Protein AF-A0A2R6G335-F1 (afdb_monomer)

Solvent-accessible surface area (backbone atoms only — not comparable to full-atom values): 25792 Å² total; per-residue (Å²): 144,88,88,80,86,91,83,87,93,82,78,74,61,60,70,57,46,55,57,48,52,53,53,51,51,50,54,50,49,54,52,41,48,53,51,38,44,57,43,46,48,35,23,52,76,60,77,36,62,65,40,74,40,72,42,66,76,46,93,35,36,40,36,33,34,31,82,40,43,33,41,34,31,37,30,34,22,36,48,78,71,81,39,73,44,74,64,41,79,44,55,19,8,33,43,30,40,42,45,100,61,32,35,43,32,40,42,38,58,14,32,35,37,32,46,77,90,52,72,25,38,71,76,41,72,48,46,66,49,58,55,96,25,28,38,43,35,52,45,34,20,37,37,43,69,39,70,48,59,40,63,35,32,41,37,39,34,51,74,44,78,42,82,49,33,61,36,69,91,44,51,39,68,74,86,64,47,56,31,39,72,62,37,57,41,46,26,41,32,45,36,35,37,29,97,43,23,60,24,53,50,53,50,50,60,76,56,32,64,29,45,69,40,37,38,86,61,48,72,68,56,49,27,67,72,50,32,36,96,56,48,72,66,62,72,56,72,73,41,87,50,78,45,21,25,36,39,39,27,36,25,58,38,63,68,43,77,42,75,36,47,47,76,79,31,52,46,50,36,56,11,36,50,55,62,39,49,57,34,29,33,34,38,38,45,21,45,20,86,90,51,97,39,44,44,57,71,31,53,41,28,39,31,38,76,43,95,41,30,39,39,36,41,23,43,31,58,73,45,63,64,38,31,66,58,22,22,25,21,41,24,44,39,38,18,76,63,66,51,57,38,32,51,34,32,44,18,82,55,56,36,58,27,38,62,43,54,82,83,73,85,79,61,68,44,46,36,36,66,48,79,44,32,57,39,93,82,68,81,81,66,47,84,66,84,59,97,80,52,41,61,21,32,31,42,82,65,54,60,83,56,39,75,88,61,65,48,77,90,34,44,62,53,77,58,49,69,46,48,94,47,40,92,63,30,92,73,32,71,47,73,41,35,79,72,33,74,50,43,42,37,64,50,50,34,50,53,40,20,68,50,30,44,66,32,57,42,23,25,43,40,84,91,60,65,39,54,26,32,90,76,14,32,32,36,31,35,60,70,94,47,54,30,38,29,40,34,62,36,32,34,39,17,31,33,42,48,45,68,87

Nearest PDB structures (foldseek):
  6kyl-assembly2_D  TM=3.820E-01  e=4.459E+00  Saccharomyces cerevisiae S288C

Sequence (500 aa):
MVVLGMTAVIGFGSQALDATEERSEFANAEQAMAQFDSKAAQVALGGSAVQSTTFGQTDGGYRVNGSKGWLRVDHFDHSGNNNTEVIANKTLGTVAYSNTGTEIAYQGGGVWRKDPAGEARMISPPEFHYRDATLTLPIVSVNGTDSAGGATTAVVDGSQDIPLYPNRSASYGFDGDPYDNPVDNGTVSVTVHSEYSAGWAEYFRTRTDGCVVTSDDTTTQVKNRCNIDDLSDFGIDIPSQDNTVSVYLLTPGTRGPFPMPGEGSAVDVRGLSGGHTLSEFNVTLRPDDTDSADFANLQWSMYAESGARQFEIHLRRQSGNDCSDTKVGVTVYYSGDGGETYQGWFGNRSYTTECFDSDGDGDDEAKLTADFVDDSDSDGNTTETDGTDPELNYTSLASSDLQHFNPSGAELLSSATIDEHAGSVGWESETYSSGSTEVIDRLLRHYLALMGPGIDLTVDDKNSDTISEDASSGVIRYPISGQYISFLHVTYDGIDVRLE

Radius of gyration: 30.23 Å; Cα contacts (8 Å, |Δi|>4): 1274; chains: 1; bounding box: 59×65×114 Å

Secondary structure (DSSP, 8-state):
----------SSSHHHHHHHHHHHHHHHHHHHHHHHHHHHHHHHTT--SEEEEEEPP-SSEEEEETTS-EEEEEEETTTSSS-EEEEEEEE--EEEEEETTEEEEEETTEEEEE-TTS--EEEE--S-EEETTEEEEEEEEEE---EEESSEEEEEEEEEEEEEESEEEEE-SSS--EE-SSP-SSEEEEEEE-TTHHHHHHHHHHH-SSEEEETT--HHHHHHHHT-S-SGGGT-PPP-SSSEEEEEEEPP-S-EEEEPPPTT-EEEE---TTTT--SEEEEEE-B-TTSTTTTTT-EEEEEEEETTEEEEEEEEEEE--STTT-EEEEEEEEESSSSSEEEEEEEEEEEE-EEE-SSSSSPPEEEEEEEEE--TT-SS-TTPPPTTSPEEEE-PPPTTS-SSS--TTPEEPSEEE--TTTTT-TTTT-EEETT-EEEHHHHHHHHHHHH-S-EEEEEE-TT---B-TTT-EEEEE----TTB-SEEEEEEEEEEEEE-

Structure (mmCIF, N/CA/C/O backbone):
data_AF-A0A2R6G335-F1
#
_entry.id   AF-A0A2R6G335-F1
#
loop_
_atom_site.group_PDB
_atom_site.id
_atom_site.type_symbol
_atom_site.label_atom_id
_atom_site.label_alt_id
_atom_site.label_comp_id
_atom_site.label_asym_id
_atom_site.label_entity_id
_atom_site.label_seq_id
_atom_site.pdbx_PDB_ins_code
_atom_site.Cartn_x
_atom_site.Cartn_y
_atom_site.Cartn_z
_atom_site.occupancy
_atom_site.B_iso_or_equiv
_atom_site.auth_seq_id
_atom_site.auth_comp_id
_atom_site.auth_asym_id
_atom_site.auth_atom_id
_atom_site.pdbx_PDB_model_num
ATOM 1 N N . MET A 1 1 ? -16.653 35.597 82.225 1.00 43.59 1 MET A N 1
ATOM 2 C CA . MET A 1 1 ? -16.995 35.935 80.831 1.00 43.59 1 MET A CA 1
ATOM 3 C C . MET A 1 1 ? -15.748 35.704 79.985 1.00 43.59 1 MET A C 1
ATOM 5 O O . MET A 1 1 ? -14.866 36.543 80.026 1.00 43.59 1 MET A O 1
ATOM 9 N N . VAL A 1 2 ? -15.647 34.549 79.317 1.00 43.44 2 VAL A N 1
ATOM 10 C CA . VAL A 1 2 ? -14.778 34.299 78.150 1.00 43.44 2 VAL A CA 1
ATOM 11 C C . VAL A 1 2 ? -15.480 33.216 77.327 1.00 43.44 2 VAL A C 1
ATOM 13 O O . VAL A 1 2 ? -15.511 32.061 77.733 1.00 43.44 2 VAL A O 1
ATOM 16 N N . VAL A 1 3 ? -16.089 33.605 76.211 1.00 39.66 3 VAL A N 1
ATOM 17 C CA . VAL A 1 3 ? -16.412 32.719 75.085 1.00 39.66 3 VAL A CA 1
ATOM 18 C C . VAL A 1 3 ? -16.062 33.544 73.854 1.00 39.66 3 VAL A C 1
ATOM 20 O O . VAL A 1 3 ? -16.770 34.490 73.522 1.00 39.66 3 VAL A O 1
ATOM 23 N N . LEU A 1 4 ? -14.910 33.261 73.254 1.00 41.22 4 LEU A N 1
ATOM 24 C CA . LEU A 1 4 ? -14.423 33.923 72.050 1.00 41.22 4 LEU A CA 1
ATOM 25 C C . LEU A 1 4 ? -14.006 32.844 71.050 1.00 41.22 4 LEU A C 1
ATOM 27 O O . LEU A 1 4 ? -12.997 32.176 71.237 1.00 41.22 4 LEU A O 1
ATOM 31 N N . GLY A 1 5 ? -14.848 32.696 70.025 1.00 39.19 5 GLY A N 1
ATOM 32 C CA . GLY A 1 5 ? -14.473 32.441 68.634 1.00 39.19 5 GLY A CA 1
ATOM 33 C C . GLY A 1 5 ? -13.700 31.166 68.313 1.00 39.19 5 GLY A C 1
ATOM 34 O O . GLY A 1 5 ? -12.486 31.208 68.159 1.00 39.19 5 GLY A O 1
ATOM 35 N N . MET A 1 6 ? -14.424 30.080 68.043 1.00 43.44 6 MET A N 1
ATOM 36 C CA . MET A 1 6 ? -13.929 28.978 67.213 1.00 43.44 6 MET A CA 1
ATOM 37 C C . MET A 1 6 ? -14.959 28.690 66.120 1.00 43.44 6 MET A C 1
ATOM 39 O O . MET A 1 6 ? -15.807 27.818 66.249 1.00 43.44 6 MET A O 1
ATOM 43 N N . THR A 1 7 ? -14.903 29.467 65.046 1.00 43.84 7 THR A N 1
ATOM 44 C CA . THR A 1 7 ? -15.598 29.157 63.792 1.00 43.84 7 THR A CA 1
ATOM 45 C C . THR A 1 7 ? -14.868 29.874 62.673 1.00 43.84 7 THR A C 1
ATOM 47 O O . THR A 1 7 ? -14.955 31.096 62.603 1.00 43.84 7 THR A O 1
ATOM 50 N N . ALA A 1 8 ? -14.137 29.104 61.857 1.00 45.50 8 ALA A N 1
ATOM 51 C CA . ALA A 1 8 ? -14.032 29.235 60.395 1.00 45.50 8 ALA A CA 1
ATOM 52 C C . ALA A 1 8 ? -12.697 28.672 59.870 1.00 45.50 8 ALA A C 1
ATOM 54 O O . ALA A 1 8 ? -11.762 29.432 59.658 1.00 45.50 8 ALA A O 1
ATOM 55 N N . VAL A 1 9 ? -12.639 27.359 59.604 1.00 49.78 9 VAL A N 1
ATOM 56 C CA . VAL A 1 9 ? -11.874 26.786 58.474 1.00 49.78 9 VAL A CA 1
ATOM 57 C C . VAL A 1 9 ? -12.600 25.518 57.998 1.00 49.78 9 VAL A C 1
ATOM 59 O O . VAL A 1 9 ? -12.141 24.406 58.219 1.00 49.78 9 VAL A O 1
ATOM 62 N N . ILE A 1 10 ? -13.788 25.656 57.405 1.00 48.22 10 ILE A N 1
ATOM 63 C CA . ILE A 1 10 ? -14.442 24.566 56.660 1.00 48.22 10 ILE A CA 1
ATOM 64 C C . ILE A 1 10 ? -15.102 25.228 55.454 1.00 48.22 10 ILE A C 1
ATOM 66 O O . ILE A 1 10 ? -16.077 25.956 55.602 1.00 48.22 10 ILE A O 1
ATOM 70 N N . GLY A 1 11 ? -14.505 25.072 54.278 1.00 45.81 11 GLY A N 1
ATOM 71 C CA . GLY A 1 11 ? -15.018 25.669 53.041 1.00 45.81 11 GLY A CA 1
ATOM 72 C C . GLY A 1 11 ? -14.151 25.382 51.817 1.00 45.81 11 GLY A C 1
ATOM 73 O O . GLY A 1 11 ? -14.678 25.242 50.725 1.00 45.81 11 GLY A O 1
ATOM 74 N N . PHE A 1 12 ? -12.838 25.203 52.010 1.00 51.47 12 PHE A N 1
ATOM 75 C CA . PHE A 1 12 ? -11.896 24.875 50.928 1.00 51.47 12 PHE A CA 1
ATOM 76 C C . PHE A 1 12 ? -11.432 23.406 50.912 1.00 51.47 12 PHE A C 1
ATOM 78 O O . PHE A 1 12 ? -10.763 22.995 49.975 1.00 51.47 12 PHE A O 1
ATOM 85 N N . GLY A 1 13 ? -11.779 22.608 51.931 1.00 52.31 13 GLY A N 1
ATOM 86 C CA . GLY A 1 13 ? -11.377 21.198 52.022 1.00 52.31 13 GLY A CA 1
ATOM 87 C C . GLY A 1 13 ? -12.286 20.225 51.265 1.00 52.31 13 GLY A C 1
ATOM 88 O O . GLY A 1 13 ? -11.787 19.242 50.740 1.00 52.31 13 GLY A O 1
ATOM 89 N N . SER A 1 14 ? -13.592 20.499 51.169 1.00 56.44 14 SER A N 1
ATOM 90 C CA . SER A 1 14 ? -14.549 19.582 50.526 1.00 56.44 14 SER A CA 1
ATOM 91 C C . SER A 1 14 ? -14.321 19.477 49.019 1.00 56.44 14 SER A C 1
ATOM 93 O O . SER A 1 14 ? -14.134 18.384 48.518 1.00 56.44 14 SER A O 1
ATOM 95 N N . GLN A 1 15 ? -14.165 20.607 48.321 1.00 56.50 15 GLN A N 1
ATOM 96 C CA . GLN A 1 15 ? -13.923 20.614 46.869 1.00 56.50 15 GLN A CA 1
ATOM 97 C C . GLN A 1 15 ? -12.619 19.899 46.468 1.00 56.50 15 GLN A C 1
ATOM 99 O O . GLN A 1 15 ? -12.515 19.368 45.369 1.00 56.50 15 GLN A O 1
ATOM 104 N N . ALA A 1 16 ? -11.614 19.883 47.352 1.00 67.50 16 ALA A N 1
ATOM 105 C CA . ALA A 1 16 ? -10.362 19.166 47.116 1.00 67.50 16 ALA A CA 1
ATOM 106 C C . ALA A 1 16 ? -10.479 17.655 47.399 1.00 67.50 16 ALA A C 1
ATOM 108 O O . ALA A 1 16 ? -9.794 16.862 46.751 1.00 67.50 16 ALA A O 1
ATOM 109 N N . LEU A 1 17 ? -11.327 17.261 48.357 1.00 74.25 17 LEU A N 1
ATOM 110 C CA . LEU A 1 17 ? -11.618 15.861 48.673 1.00 74.25 17 LEU A CA 1
ATOM 111 C C . LEU A 1 17 ? -12.487 15.227 47.584 1.00 74.25 17 LEU A C 1
ATOM 113 O O . LEU A 1 17 ? -12.090 14.192 47.059 1.00 74.25 17 LEU A O 1
ATOM 117 N N . ASP A 1 18 ? -13.556 15.904 47.160 1.00 73.50 18 ASP A N 1
ATOM 118 C CA . ASP A 1 18 ? -14.457 15.443 46.094 1.00 73.50 18 ASP A CA 1
ATOM 119 C C . ASP A 1 18 ? -13.671 15.184 44.791 1.00 73.50 18 ASP A C 1
ATOM 121 O O . ASP A 1 18 ? -13.767 14.120 44.185 1.00 73.50 18 ASP A O 1
ATOM 125 N N . ALA A 1 19 ? -12.773 16.105 44.418 1.00 74.69 19 ALA A N 1
ATOM 126 C CA . ALA A 1 19 ? -11.905 15.948 43.246 1.00 74.69 19 ALA A CA 1
ATOM 127 C C . ALA A 1 19 ? -10.866 14.813 43.381 1.00 74.69 19 ALA A C 1
ATOM 129 O O . ALA A 1 19 ? -10.335 14.328 42.380 1.00 74.69 19 ALA A O 1
ATOM 130 N N . THR A 1 20 ? -10.515 14.414 44.607 1.00 81.56 20 THR A N 1
ATOM 131 C CA . THR A 1 20 ? -9.587 13.298 44.860 1.00 81.56 20 THR A CA 1
ATOM 132 C C . THR A 1 20 ? -10.3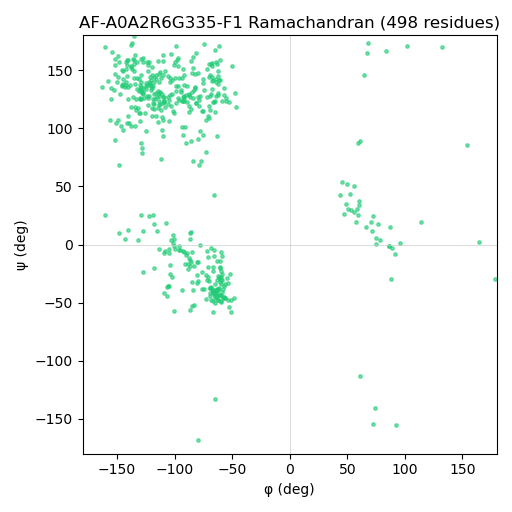16 11.955 44.829 1.00 81.56 20 THR A C 1
ATOM 134 O O . THR A 1 20 ? -9.778 10.982 44.292 1.00 81.56 20 THR A O 1
ATOM 137 N N . GLU A 1 21 ? -11.532 11.905 45.372 1.00 82.12 21 GLU A N 1
ATOM 138 C CA . GLU A 1 21 ? -12.413 10.736 45.319 1.00 82.12 21 GLU A CA 1
ATOM 139 C C . GLU A 1 21 ? -12.773 10.403 43.869 1.00 82.12 21 GLU A C 1
ATOM 141 O O . GLU A 1 21 ? -12.533 9.280 43.431 1.00 82.12 21 GLU A O 1
ATOM 146 N N . GLU A 1 22 ? -13.181 11.404 43.087 1.00 81.25 22 GLU A N 1
ATOM 147 C CA . GLU A 1 22 ? -13.512 11.258 41.666 1.00 81.25 22 GLU A CA 1
ATOM 148 C C . GLU A 1 22 ? -12.325 10.728 40.834 1.00 81.25 22 GLU A C 1
ATOM 150 O O . GLU A 1 22 ? -12.459 9.791 40.048 1.00 81.25 22 GLU A O 1
ATOM 155 N N . ARG A 1 23 ? -11.107 11.250 41.047 1.00 83.69 23 ARG A N 1
ATOM 156 C CA . ARG A 1 23 ? -9.901 10.722 40.374 1.00 83.69 23 ARG A CA 1
ATOM 157 C C . ARG A 1 23 ? -9.600 9.274 40.743 1.00 83.69 23 ARG A C 1
ATOM 159 O O . ARG A 1 23 ? -9.142 8.515 39.890 1.00 83.69 23 ARG A O 1
ATOM 166 N N . SER A 1 24 ? -9.807 8.912 42.006 1.00 86.12 24 SER A N 1
ATOM 167 C CA . SER A 1 24 ? -9.581 7.545 42.481 1.00 86.12 24 SER A CA 1
ATOM 168 C C . SER A 1 24 ? -10.615 6.589 41.890 1.00 86.12 24 SER A C 1
ATOM 170 O O . SER A 1 24 ? -10.274 5.472 41.514 1.00 86.12 24 SER A O 1
ATOM 172 N N . GLU A 1 25 ? -11.861 7.040 41.755 1.00 86.38 25 GLU A N 1
ATOM 173 C CA . GLU A 1 25 ? -12.927 6.285 41.107 1.00 86.38 25 GLU A CA 1
ATOM 174 C C . GLU A 1 25 ? -12.611 6.010 39.633 1.00 86.38 25 GLU A C 1
ATOM 176 O O . GLU A 1 25 ? -12.669 4.856 39.212 1.00 86.38 25 GLU A O 1
ATOM 181 N N . PHE A 1 26 ? -12.183 7.019 38.866 1.00 88.50 26 PHE A N 1
ATOM 182 C CA . PHE A 1 26 ? -11.782 6.802 37.473 1.00 88.50 26 PHE A CA 1
ATOM 183 C C . PHE A 1 26 ? -10.574 5.875 37.343 1.00 88.50 26 PHE A C 1
ATOM 185 O O . PHE A 1 26 ? -10.580 5.015 36.472 1.00 88.50 26 PHE A O 1
ATOM 192 N N . ALA A 1 27 ? -9.577 5.977 38.227 1.00 88.88 27 ALA A N 1
ATOM 193 C CA . ALA A 1 27 ? -8.443 5.051 38.222 1.00 88.88 27 ALA A CA 1
ATOM 194 C C . ALA A 1 27 ? -8.880 3.598 38.504 1.00 88.88 27 ALA A C 1
ATOM 196 O O . ALA A 1 27 ? -8.397 2.662 37.865 1.00 88.88 27 ALA A O 1
ATOM 197 N N . ASN A 1 28 ? -9.830 3.401 39.425 1.00 89.69 28 ASN A N 1
ATOM 198 C CA . ASN A 1 28 ? -10.405 2.083 39.696 1.00 89.69 28 ASN A CA 1
ATOM 199 C C . ASN A 1 28 ? -11.216 1.562 38.500 1.00 89.69 28 ASN A C 1
ATOM 201 O O . ASN A 1 28 ? -11.115 0.380 38.172 1.00 89.69 28 ASN A O 1
ATOM 205 N N . ALA A 1 29 ? -11.992 2.426 37.839 1.00 91.38 29 ALA A N 1
ATOM 206 C CA . ALA A 1 29 ? -12.746 2.075 36.638 1.00 91.38 29 ALA A CA 1
ATOM 207 C C . ALA A 1 29 ? -11.815 1.725 35.466 1.00 91.38 29 ALA A C 1
ATOM 209 O O . ALA A 1 29 ? -12.021 0.703 34.823 1.00 91.38 29 ALA A O 1
ATOM 210 N N . GLU A 1 30 ? -10.750 2.498 35.233 1.00 93.62 30 GLU A N 1
ATOM 211 C CA . GLU A 1 30 ? -9.708 2.196 34.241 1.00 93.62 30 GLU A CA 1
ATOM 212 C C . GLU A 1 30 ? -9.088 0.810 34.499 1.00 93.62 30 GLU A C 1
ATOM 214 O O . GLU A 1 30 ? -8.997 -0.009 33.584 1.00 93.62 30 GLU A O 1
ATOM 219 N N . GLN A 1 31 ? -8.744 0.488 35.753 1.00 92.19 31 GLN A N 1
ATOM 220 C CA . GLN A 1 31 ? -8.202 -0.828 36.108 1.00 92.19 31 GLN A CA 1
ATOM 221 C C . GLN A 1 31 ? -9.223 -1.963 35.927 1.00 92.19 31 GLN A C 1
ATOM 223 O O . GLN A 1 31 ? -8.867 -3.041 35.446 1.00 92.19 31 GLN A O 1
ATOM 228 N N . ALA A 1 32 ? -10.480 -1.748 36.321 1.00 92.62 32 ALA A N 1
ATOM 229 C CA . ALA A 1 32 ? -11.544 -2.737 36.168 1.00 92.62 32 ALA A CA 1
ATOM 230 C C . ALA A 1 32 ? -11.857 -3.002 34.686 1.00 92.62 32 ALA A C 1
ATOM 232 O O . ALA A 1 32 ? -12.027 -4.155 34.288 1.00 92.62 32 ALA A O 1
ATOM 233 N N . MET A 1 33 ? -11.853 -1.954 33.861 1.00 94.75 33 MET A N 1
ATOM 234 C CA . MET A 1 33 ? -12.053 -2.050 32.418 1.00 94.75 33 MET A CA 1
ATOM 235 C C . MET A 1 33 ? -10.870 -2.718 31.715 1.00 94.75 33 MET A C 1
ATOM 237 O O . MET A 1 33 ? -11.094 -3.547 30.844 1.00 94.75 33 MET A O 1
ATOM 241 N N . ALA A 1 34 ? -9.629 -2.474 32.141 1.00 92.62 34 ALA A N 1
ATOM 242 C CA . ALA A 1 34 ? -8.467 -3.211 31.634 1.00 92.62 34 ALA A CA 1
ATOM 243 C C . ALA A 1 34 ? -8.507 -4.711 32.004 1.00 92.62 34 ALA A C 1
ATOM 245 O O . ALA A 1 34 ? -8.076 -5.572 31.237 1.00 92.62 34 ALA A O 1
ATOM 246 N N . GLN A 1 35 ? -9.047 -5.061 33.177 1.00 93.81 35 GLN A N 1
ATOM 247 C CA . GLN A 1 35 ? -9.289 -6.468 33.521 1.00 93.81 35 GLN A CA 1
ATOM 248 C C . GLN A 1 35 ? -10.411 -7.071 32.677 1.00 93.81 35 GLN A C 1
ATOM 250 O O . GLN A 1 35 ? -10.286 -8.210 32.232 1.00 93.81 35 GLN A O 1
ATOM 255 N N . PHE A 1 36 ? -11.498 -6.327 32.460 1.00 95.25 36 PHE A N 1
ATOM 256 C CA . PHE A 1 36 ? -12.574 -6.737 31.563 1.00 95.25 36 PHE A CA 1
ATOM 257 C C . PHE A 1 36 ? -12.059 -6.990 30.149 1.00 95.25 36 PHE A C 1
ATOM 259 O O . PHE A 1 36 ? -12.343 -8.049 29.609 1.00 95.25 36 PHE A O 1
ATOM 266 N N . ASP A 1 37 ? -11.244 -6.088 29.612 1.00 94.06 37 ASP A N 1
ATOM 267 C CA . ASP A 1 37 ? -10.565 -6.228 28.324 1.00 94.06 37 ASP A CA 1
ATOM 268 C C . ASP A 1 37 ? -9.784 -7.550 28.240 1.00 94.06 37 ASP A C 1
ATOM 270 O O . ASP A 1 37 ? -10.083 -8.409 27.413 1.00 94.06 37 ASP A O 1
ATOM 274 N N . SER A 1 38 ? -8.905 -7.817 29.214 1.00 92.38 38 SER A N 1
ATOM 275 C CA . SER A 1 38 ? -8.170 -9.089 29.276 1.00 92.38 38 SER A CA 1
ATOM 276 C C . SER A 1 38 ? -9.085 -10.325 29.309 1.00 92.38 38 SER A C 1
ATOM 278 O O . SER A 1 38 ? -8.749 -11.365 28.736 1.00 92.38 38 SER A O 1
ATOM 280 N N . LYS A 1 39 ? -10.243 -10.239 29.976 1.00 92.88 39 LYS A N 1
ATOM 281 C CA . LYS A 1 39 ? -11.236 -11.322 30.019 1.00 92.88 39 LYS A CA 1
ATOM 282 C C . LYS A 1 39 ? -12.016 -11.464 28.721 1.00 92.88 39 LYS A C 1
ATOM 284 O O . LYS A 1 39 ? -12.257 -12.595 28.304 1.00 92.88 39 LYS A O 1
ATOM 289 N N . ALA A 1 40 ? -12.359 -10.357 28.080 1.00 93.12 40 ALA A N 1
ATOM 290 C CA . ALA A 1 40 ? -12.997 -10.340 26.778 1.00 93.12 40 ALA A CA 1
ATOM 291 C C . ALA A 1 40 ? -12.073 -10.949 25.717 1.00 93.12 40 ALA A C 1
ATOM 293 O O . ALA A 1 40 ? -12.506 -11.846 25.004 1.00 93.12 40 ALA A O 1
ATOM 294 N N . ALA A 1 41 ? -10.784 -10.596 25.701 1.00 90.38 41 ALA A N 1
ATOM 295 C CA . ALA A 1 41 ? -9.794 -11.200 24.808 1.00 90.38 41 ALA A CA 1
ATOM 296 C C . ALA A 1 41 ? -9.625 -12.717 25.042 1.00 90.38 41 ALA A C 1
ATOM 298 O O . ALA A 1 41 ? -9.508 -13.487 24.092 1.00 90.38 41 ALA A O 1
ATOM 299 N N . GLN A 1 42 ? -9.681 -13.198 26.294 1.00 89.81 42 GLN A N 1
ATOM 300 C CA . GLN A 1 42 ? -9.659 -14.645 26.592 1.00 89.81 42 GLN A CA 1
ATOM 301 C C . GLN A 1 42 ? -10.864 -15.404 26.018 1.00 89.81 42 GLN A C 1
ATOM 303 O O . GLN A 1 42 ? -10.741 -16.593 25.710 1.00 89.81 42 GLN A O 1
ATOM 308 N N . VAL A 1 43 ? -12.015 -14.739 25.903 1.00 90.62 43 VAL A N 1
ATOM 309 C CA . VAL A 1 43 ? -13.238 -15.311 25.329 1.00 90.62 43 VAL A CA 1
ATOM 310 C C . VAL A 1 43 ? -13.219 -15.214 23.808 1.00 90.62 43 VAL A C 1
ATOM 312 O O . VAL A 1 43 ? -13.374 -16.230 23.140 1.00 90.62 43 VAL A O 1
ATOM 315 N N . ALA A 1 44 ? -12.970 -14.015 23.283 1.00 85.50 44 ALA A N 1
ATOM 316 C CA . ALA A 1 44 ? -12.963 -13.721 21.857 1.00 85.50 44 ALA A CA 1
ATOM 317 C C . ALA A 1 44 ? -11.840 -14.462 21.116 1.00 85.50 44 ALA A C 1
ATOM 319 O O . ALA A 1 44 ? -12.083 -15.028 20.065 1.00 85.50 44 ALA A O 1
ATOM 320 N N . LEU A 1 45 ? -10.628 -14.506 21.683 1.00 84.50 45 LEU A N 1
ATOM 321 C CA . LEU A 1 45 ? -9.422 -14.981 20.98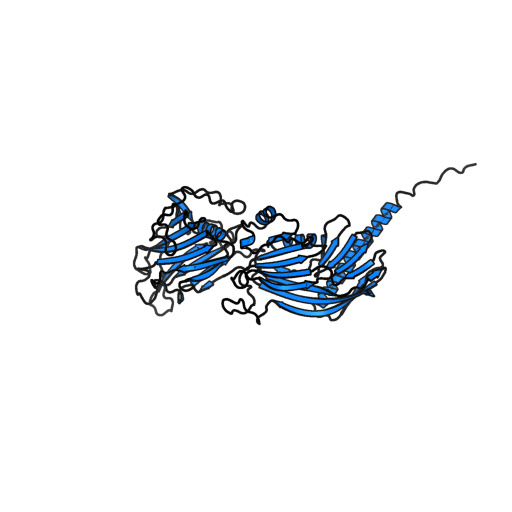5 1.00 84.50 45 LEU A CA 1
ATOM 322 C C . LEU A 1 45 ? -8.788 -16.222 21.633 1.00 84.50 45 LEU A C 1
ATOM 324 O O . LEU A 1 45 ? -7.986 -16.923 21.021 1.00 84.50 45 LEU A O 1
ATOM 328 N N . GLY A 1 46 ? -9.101 -16.483 22.906 1.00 74.06 46 GLY A N 1
ATOM 329 C CA . GLY A 1 46 ? -8.456 -17.518 23.724 1.00 74.06 46 GLY A CA 1
ATOM 330 C C . GLY A 1 46 ? -9.249 -18.820 23.886 1.00 74.06 46 GLY A C 1
ATOM 331 O O . GLY A 1 46 ? -8.801 -19.707 24.618 1.00 74.06 46 GLY A O 1
ATOM 332 N N . GLY A 1 47 ? -10.428 -18.939 23.264 1.00 71.19 47 GLY A N 1
ATOM 333 C CA . GLY A 1 47 ? -11.268 -20.145 23.289 1.00 71.19 47 GLY A CA 1
ATOM 334 C C . GLY A 1 47 ? -11.953 -20.448 24.631 1.00 71.19 47 GLY A C 1
ATOM 335 O O . GLY A 1 47 ? -12.479 -21.548 24.822 1.00 71.19 47 GLY A O 1
ATOM 336 N N . SER A 1 48 ? -11.946 -19.512 25.588 1.00 78.81 48 SER A N 1
ATOM 337 C CA . SER A 1 48 ? -12.718 -19.659 26.829 1.00 78.81 48 SER A CA 1
ATOM 338 C C . SER A 1 48 ? -14.191 -19.358 26.570 1.00 78.81 48 SER A C 1
ATOM 340 O O . SER A 1 48 ? -14.512 -18.285 26.090 1.00 78.81 48 SER A O 1
ATOM 342 N N . ALA A 1 49 ? -15.102 -20.259 26.949 1.00 79.88 49 ALA A N 1
ATOM 343 C CA . ALA A 1 49 ? -16.530 -20.045 26.690 1.00 79.88 49 ALA A CA 1
ATOM 344 C C . ALA A 1 49 ? -17.105 -18.841 27.460 1.00 79.88 49 ALA A C 1
ATOM 346 O O . ALA A 1 49 ? -17.850 -18.052 26.900 1.00 79.88 49 ALA A O 1
ATOM 347 N N . VAL A 1 50 ? -16.751 -18.692 28.744 1.00 91.06 50 VAL A N 1
ATOM 348 C CA . VAL A 1 50 ? -17.307 -17.646 29.616 1.00 91.06 50 VAL A CA 1
ATOM 349 C C . VAL A 1 50 ? -16.233 -17.101 30.551 1.00 91.06 50 VAL A C 1
ATOM 351 O O . VAL A 1 50 ? -15.443 -17.873 31.105 1.00 91.06 50 VAL A O 1
ATOM 354 N N . GLN A 1 51 ? -16.224 -15.788 30.773 1.00 94.00 51 GLN A N 1
ATOM 355 C CA . GLN A 1 51 ? -15.437 -15.111 31.808 1.00 94.00 51 GLN A CA 1
ATOM 356 C C . GLN A 1 51 ? -16.294 -14.080 32.554 1.00 94.00 51 GLN A C 1
ATOM 358 O O . GLN A 1 51 ? -17.359 -13.681 32.094 1.00 94.00 51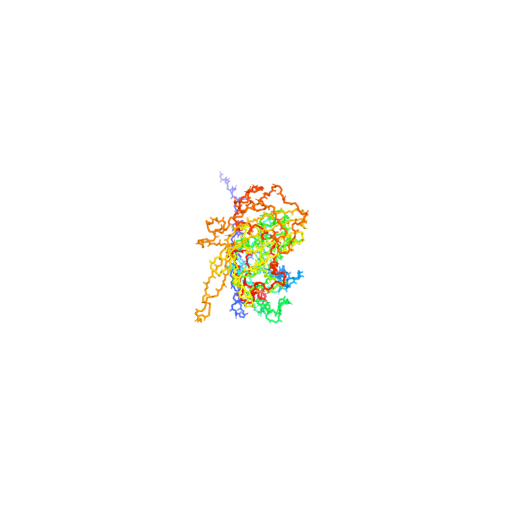 GLN A O 1
ATOM 363 N N . SER A 1 52 ? -15.829 -13.639 33.722 1.00 91.56 52 SER A N 1
ATOM 364 C CA . SER A 1 52 ? -16.501 -12.593 34.495 1.00 91.56 52 SER A CA 1
ATOM 365 C C . SER A 1 52 ? -15.501 -11.651 35.149 1.00 91.56 52 SER A C 1
ATOM 367 O O . SER A 1 52 ? -14.467 -12.106 35.647 1.00 91.56 52 SER A O 1
ATOM 369 N N . THR A 1 53 ? -15.861 -10.374 35.237 1.00 92.31 53 THR A N 1
ATOM 370 C CA . THR A 1 53 ? -15.095 -9.338 35.934 1.00 92.31 53 THR A CA 1
ATOM 371 C C . THR A 1 53 ? -16.026 -8.573 36.860 1.00 92.31 53 THR A C 1
ATOM 373 O O . THR A 1 53 ? -17.059 -8.060 36.438 1.00 92.31 53 THR A O 1
ATOM 376 N N . THR A 1 54 ? -15.668 -8.488 38.139 1.00 90.31 54 THR A N 1
ATOM 377 C CA . THR A 1 54 ? -16.413 -7.670 39.098 1.00 90.31 54 THR A CA 1
ATOM 378 C C . THR A 1 54 ? -15.987 -6.217 38.964 1.00 90.31 54 THR A C 1
ATOM 380 O O . THR A 1 54 ? -14.818 -5.884 39.160 1.00 90.31 54 THR A O 1
ATOM 383 N N . PHE A 1 55 ? -16.948 -5.353 38.669 1.00 87.50 55 PHE A N 1
ATOM 384 C CA . PHE A 1 55 ? -16.775 -3.916 38.747 1.00 87.50 55 PHE A CA 1
ATOM 385 C C . PHE A 1 55 ? -16.984 -3.469 40.195 1.00 87.50 55 PHE A C 1
ATOM 387 O O . PHE A 1 55 ? -17.893 -3.924 40.894 1.00 87.50 55 PHE A O 1
ATOM 394 N N . GLY A 1 56 ? -16.072 -2.629 40.686 1.00 77.56 56 GLY A N 1
ATOM 395 C CA . GLY A 1 56 ? -16.125 -2.125 42.056 1.00 77.56 56 GLY A CA 1
ATOM 396 C C . GLY A 1 56 ? -17.392 -1.310 42.330 1.00 77.56 56 GLY A C 1
ATOM 397 O O . GLY A 1 56 ? -18.141 -0.968 41.422 1.00 77.56 56 GLY A O 1
ATOM 398 N N . GLN A 1 57 ? -17.627 -0.972 43.598 1.00 80.44 57 GLN A N 1
ATOM 399 C CA . GLN A 1 57 ? -18.684 -0.026 43.956 1.00 80.44 57 GLN A CA 1
ATOM 400 C C . GLN A 1 57 ? -18.348 1.357 43.374 1.00 80.44 57 GLN A C 1
ATOM 402 O O . GLN A 1 57 ? -17.290 1.899 43.691 1.00 80.44 57 GLN A O 1
ATOM 407 N N . THR A 1 58 ? -19.255 1.915 42.569 1.00 80.56 58 THR A N 1
ATOM 408 C CA . THR A 1 58 ? -19.123 3.252 41.966 1.00 80.56 58 THR A CA 1
ATOM 409 C C . THR A 1 58 ? -20.353 4.110 42.248 1.00 80.56 58 THR A C 1
ATOM 411 O O . THR A 1 58 ? -21.449 3.581 42.457 1.00 80.56 58 THR A O 1
ATOM 414 N N . ASP A 1 59 ? -20.181 5.425 42.187 1.00 83.06 59 ASP A N 1
ATOM 415 C CA . ASP A 1 59 ? -21.261 6.413 42.152 1.00 83.06 59 ASP A CA 1
ATOM 416 C C . ASP A 1 59 ? -21.750 6.668 40.712 1.00 83.06 59 ASP A C 1
ATOM 418 O O . ASP A 1 59 ? -22.872 7.138 40.506 1.00 83.06 59 ASP A O 1
ATOM 422 N N . GLY A 1 60 ? -20.940 6.301 39.709 1.00 87.38 60 GLY A N 1
ATOM 423 C CA . GLY A 1 60 ? -21.335 6.245 38.300 1.00 87.38 60 GLY A CA 1
ATOM 424 C C . GLY A 1 60 ? -22.135 4.993 37.909 1.00 87.38 60 GLY A C 1
ATOM 425 O O . GLY A 1 60 ? -22.592 4.212 38.750 1.00 87.38 60 GLY A O 1
ATOM 426 N N . GLY A 1 61 ? -22.293 4.791 36.598 1.00 91.81 61 GLY A N 1
ATOM 427 C CA . GLY A 1 61 ? -23.016 3.648 36.032 1.00 91.81 61 GLY A CA 1
ATOM 428 C C . GLY A 1 61 ? -22.296 2.997 34.855 1.00 91.81 61 GLY A C 1
ATOM 429 O O . GLY A 1 61 ? -21.602 3.672 34.095 1.00 91.81 61 GLY A O 1
ATOM 430 N N . TYR A 1 62 ? -22.506 1.690 34.705 1.00 94.81 62 TYR A N 1
ATOM 431 C CA . TYR A 1 62 ? -22.048 0.877 33.583 1.00 94.81 62 TYR A CA 1
ATOM 432 C C . TYR A 1 62 ? -23.179 0.642 32.583 1.00 94.81 62 TYR A C 1
ATOM 434 O O . TYR A 1 62 ? -24.336 0.438 32.963 1.00 94.81 62 TYR A O 1
ATOM 442 N N . ARG A 1 63 ? -22.845 0.628 31.293 1.00 96.50 63 ARG A N 1
ATOM 443 C CA . ARG A 1 63 ? -23.786 0.364 30.205 1.00 96.50 63 ARG A CA 1
ATOM 444 C C . ARG A 1 63 ? -23.141 -0.443 29.088 1.00 96.50 63 ARG A C 1
ATOM 446 O O . ARG A 1 63 ? -22.056 -0.109 28.631 1.00 96.50 63 ARG A O 1
ATOM 453 N N . VAL A 1 64 ? -23.859 -1.447 28.603 1.00 97.81 64 VAL A N 1
ATOM 454 C CA . VAL A 1 64 ? -23.558 -2.183 27.375 1.00 97.81 64 VAL A CA 1
ATOM 455 C C . VAL A 1 64 ? -24.402 -1.604 26.242 1.00 97.81 64 VAL A C 1
ATOM 457 O O . VAL A 1 64 ? -25.590 -1.313 26.417 1.00 97.81 64 VAL A O 1
ATOM 460 N N . ASN A 1 65 ? -23.802 -1.403 25.074 1.00 97.75 65 ASN A N 1
ATOM 461 C CA . ASN A 1 65 ? -24.517 -0.967 23.883 1.00 97.75 65 ASN A CA 1
ATOM 462 C C . ASN A 1 65 ? -23.933 -1.606 22.621 1.00 97.75 65 ASN A C 1
ATOM 464 O O . ASN A 1 65 ? -22.958 -1.112 22.060 1.00 97.75 65 ASN A O 1
ATOM 468 N N . GLY A 1 66 ? -24.572 -2.670 22.139 1.00 96.62 66 GLY A N 1
ATOM 469 C CA . GLY A 1 66 ? -24.100 -3.409 20.969 1.00 96.62 66 GLY A CA 1
ATOM 470 C C . GLY A 1 66 ? -24.265 -2.706 19.619 1.00 96.62 66 GLY A C 1
ATOM 471 O O . GLY A 1 66 ? -23.782 -3.205 18.612 1.00 96.62 66 GLY A O 1
ATOM 472 N N . SER A 1 67 ? -24.920 -1.541 19.558 1.00 96.25 67 SER A N 1
ATOM 473 C CA . SER A 1 67 ? -25.096 -0.797 18.301 1.00 96.25 67 SER A CA 1
ATOM 474 C C . SER A 1 67 ? -24.135 0.387 18.152 1.00 96.25 67 SER A C 1
ATOM 476 O O . SER A 1 67 ? -24.332 1.225 17.272 1.00 96.25 67 SER A O 1
ATOM 478 N N . LYS A 1 68 ? -23.157 0.538 19.053 1.00 97.25 68 LYS A N 1
ATOM 479 C CA . LYS A 1 68 ? -22.235 1.681 19.065 1.00 97.25 68 LYS A CA 1
ATOM 480 C C . LYS A 1 68 ? -20.997 1.418 18.217 1.00 97.25 68 LYS A C 1
ATOM 482 O O . LYS A 1 68 ? -20.233 0.502 18.499 1.00 97.25 68 LYS A O 1
ATOM 487 N N . GLY A 1 69 ? -20.777 2.299 17.245 1.00 97.75 69 GLY A N 1
ATOM 488 C CA . GLY A 1 69 ? -19.619 2.268 16.359 1.00 97.75 69 GLY A CA 1
ATOM 489 C C . GLY A 1 69 ? -19.591 1.065 15.417 1.00 97.75 69 GLY A C 1
ATOM 490 O O . GLY A 1 69 ? -20.319 0.082 15.587 1.00 97.75 69 GLY A O 1
ATOM 491 N N . TRP A 1 70 ? -18.742 1.156 14.404 1.00 98.25 70 TRP A N 1
ATOM 492 C CA . TRP A 1 70 ? -18.517 0.085 13.441 1.00 98.25 70 TRP A CA 1
ATOM 493 C C . TRP A 1 70 ? -17.076 0.101 12.943 1.00 98.25 70 TRP A C 1
ATOM 495 O O . TRP A 1 70 ? -16.398 1.128 13.004 1.00 98.25 70 TRP A O 1
ATOM 505 N N . LEU A 1 71 ? -16.634 -1.053 12.457 1.00 98.38 71 LEU A N 1
ATOM 506 C CA . LEU A 1 71 ? -15.372 -1.243 11.764 1.00 98.38 71 LEU A CA 1
ATOM 507 C C . LEU A 1 71 ? -15.649 -1.873 10.401 1.00 98.38 71 LEU A C 1
ATOM 509 O O . LEU A 1 71 ? -16.433 -2.821 10.280 1.00 98.38 71 LEU A O 1
ATOM 513 N N . ARG A 1 72 ? -15.006 -1.323 9.376 1.00 97.94 72 ARG A N 1
ATOM 514 C CA . ARG A 1 72 ? -15.060 -1.799 8.001 1.00 97.94 72 ARG A CA 1
ATOM 515 C C . ARG A 1 72 ? -13.649 -2.086 7.505 1.00 97.94 72 ARG A C 1
ATOM 517 O O . ARG A 1 72 ? -12.740 -1.311 7.784 1.00 97.94 72 ARG A O 1
ATOM 524 N N . VAL A 1 73 ? -13.493 -3.199 6.802 1.00 97.94 73 VAL A N 1
ATOM 525 C CA . VAL A 1 73 ? -12.265 -3.566 6.100 1.00 97.94 73 VAL A CA 1
ATOM 526 C C . VAL A 1 73 ? -12.612 -3.683 4.628 1.00 97.94 73 VAL A C 1
ATOM 528 O O . VAL A 1 73 ? -13.437 -4.526 4.264 1.00 97.94 73 VAL A O 1
ATOM 531 N N . ASP A 1 74 ? -12.002 -2.832 3.815 1.00 95.56 74 ASP A N 1
ATOM 532 C CA . ASP A 1 74 ? -12.164 -2.828 2.364 1.00 95.56 74 ASP A CA 1
ATOM 533 C C . ASP A 1 74 ? -10.823 -3.145 1.701 1.00 95.56 74 ASP A C 1
ATOM 535 O O . ASP A 1 74 ? -9.776 -2.693 2.166 1.00 95.56 74 ASP A O 1
ATOM 539 N N . HIS A 1 75 ? -10.869 -3.900 0.608 1.00 92.25 75 HIS A N 1
ATOM 540 C CA . HIS A 1 75 ? -9.747 -4.120 -0.290 1.00 92.25 75 HIS A CA 1
ATOM 541 C C . HIS A 1 75 ? -10.046 -3.416 -1.615 1.00 92.25 75 HIS A C 1
ATOM 543 O O . HIS A 1 75 ? -10.849 -3.886 -2.426 1.00 92.25 75 HIS A O 1
ATOM 549 N N . PHE A 1 76 ? -9.479 -2.225 -1.776 1.00 86.81 76 PHE A N 1
ATOM 550 C CA . PHE A 1 76 ? -9.625 -1.411 -2.974 1.00 86.81 76 PHE A CA 1
ATOM 551 C C . PHE A 1 76 ? -8.782 -1.974 -4.098 1.00 86.81 76 PHE A C 1
ATOM 553 O O . PHE A 1 76 ? -7.654 -2.376 -3.861 1.00 86.81 76 PHE A O 1
ATOM 560 N N . ASP A 1 77 ? -9.349 -1.967 -5.296 1.00 80.06 77 ASP A N 1
ATOM 561 C CA . ASP A 1 77 ? -8.760 -2.473 -6.528 1.00 80.06 77 ASP A CA 1
ATOM 562 C C . ASP A 1 77 ? -8.163 -3.883 -6.432 1.00 80.06 77 ASP A C 1
ATOM 564 O O . ASP A 1 77 ? -7.173 -4.201 -7.078 1.00 80.06 77 ASP A O 1
ATOM 568 N N . HIS A 1 78 ? -8.784 -4.761 -5.639 1.00 81.31 78 HIS A N 1
ATOM 569 C CA . HIS A 1 78 ? -8.247 -6.108 -5.435 1.00 81.31 78 HIS A CA 1
ATOM 570 C C . HIS A 1 78 ? -8.127 -6.907 -6.746 1.00 81.31 78 HIS A C 1
ATOM 572 O O . HIS A 1 78 ? -7.285 -7.789 -6.851 1.00 81.31 78 HIS A O 1
ATOM 578 N N . SER A 1 79 ? -8.959 -6.625 -7.758 1.00 74.44 79 SER A N 1
ATOM 579 C CA . SER A 1 79 ? -8.914 -7.337 -9.041 1.00 74.44 79 SER A CA 1
ATOM 580 C C . SER A 1 79 ? -8.246 -6.562 -10.177 1.00 74.44 79 SER A C 1
ATOM 582 O O . SER A 1 79 ? -8.385 -6.995 -11.316 1.00 74.44 79 SER A O 1
ATOM 584 N N . GLY A 1 80 ? -7.685 -5.374 -9.943 1.00 69.19 80 GLY A N 1
ATOM 585 C CA . GLY A 1 80 ? -7.068 -4.551 -10.999 1.00 69.19 80 GLY A CA 1
ATOM 586 C C . GLY A 1 80 ? -8.078 -3.933 -11.972 1.00 69.19 80 GLY A C 1
ATOM 587 O O . GLY A 1 80 ? -7.746 -3.577 -13.095 1.00 69.19 80 GLY A O 1
ATOM 588 N N . ASN A 1 81 ? -9.350 -3.855 -11.573 1.00 70.06 81 ASN A N 1
ATOM 589 C CA . ASN A 1 81 ? -10.443 -3.289 -12.375 1.00 70.06 81 ASN A CA 1
ATOM 590 C C . ASN A 1 81 ? -11.144 -2.133 -11.648 1.00 70.06 81 ASN A C 1
ATOM 592 O O . ASN A 1 81 ? -12.330 -1.872 -11.875 1.00 70.06 81 ASN A O 1
ATOM 596 N N . ASN A 1 82 ? -10.433 -1.482 -10.730 1.00 71.50 82 ASN A N 1
ATOM 597 C CA . ASN A 1 82 ? -10.924 -0.439 -9.842 1.00 71.50 82 ASN A CA 1
ATOM 598 C C . ASN A 1 82 ? -12.187 -0.866 -9.066 1.00 71.50 82 ASN A C 1
ATOM 600 O O . ASN A 1 82 ? -13.178 -0.135 -8.976 1.00 71.50 82 ASN A O 1
ATOM 604 N N . ASN A 1 83 ? -12.193 -2.100 -8.554 1.00 80.56 83 ASN A N 1
ATOM 605 C CA . ASN A 1 83 ? -13.299 -2.650 -7.772 1.00 80.56 83 ASN A CA 1
ATOM 606 C C . ASN A 1 83 ? -12.936 -2.787 -6.290 1.00 80.56 83 ASN A C 1
ATOM 608 O O . ASN A 1 83 ? -11.796 -3.035 -5.926 1.00 80.56 83 ASN A O 1
ATOM 612 N N . THR A 1 84 ? -13.921 -2.655 -5.408 1.00 87.94 84 THR A N 1
ATOM 613 C CA . THR A 1 84 ? -13.699 -2.784 -3.962 1.00 87.94 84 THR A CA 1
ATOM 614 C C . THR A 1 84 ? -14.331 -4.062 -3.443 1.00 87.94 84 THR A C 1
ATOM 616 O O . THR A 1 84 ? -15.544 -4.236 -3.573 1.00 87.94 84 THR A O 1
ATOM 619 N N . GLU A 1 85 ? -13.533 -4.916 -2.807 1.00 92.06 85 GLU A N 1
ATOM 620 C CA . GLU A 1 85 ? -14.036 -6.057 -2.046 1.00 92.06 85 GLU A CA 1
ATOM 621 C C . GLU A 1 85 ? -14.232 -5.667 -0.578 1.00 92.06 85 GLU A C 1
ATOM 623 O O . GLU A 1 85 ? -13.327 -5.151 0.077 1.00 92.06 85 GLU A O 1
ATOM 628 N N . VAL A 1 86 ? -15.427 -5.920 -0.038 1.00 95.69 86 VAL A N 1
ATOM 629 C CA . VAL A 1 86 ? -15.740 -5.628 1.369 1.00 95.69 86 VAL A CA 1
ATOM 630 C C . VAL A 1 86 ? -15.460 -6.870 2.207 1.00 95.69 86 VAL A C 1
ATOM 632 O O . VAL A 1 86 ? -16.332 -7.722 2.378 1.00 95.69 86 VAL A O 1
ATOM 635 N N . ILE A 1 87 ? -14.258 -6.953 2.777 1.00 96.94 87 ILE A N 1
ATOM 636 C CA . ILE A 1 87 ? -13.842 -8.078 3.630 1.00 96.94 87 ILE A CA 1
ATOM 637 C C . ILE A 1 87 ? -14.685 -8.123 4.911 1.00 96.94 87 ILE A C 1
ATOM 639 O O . ILE A 1 87 ? -15.113 -9.189 5.362 1.00 96.94 87 ILE A O 1
ATOM 643 N N . ALA A 1 88 ? -14.939 -6.960 5.516 1.00 97.56 88 ALA A N 1
ATOM 644 C CA . ALA A 1 88 ? -15.725 -6.868 6.738 1.00 97.56 88 ALA A CA 1
ATOM 645 C C . ALA A 1 88 ? -16.500 -5.554 6.827 1.00 97.56 88 ALA A C 1
ATOM 647 O O . ALA A 1 88 ? -15.997 -4.495 6.479 1.00 97.56 88 ALA A O 1
ATOM 648 N N . ASN A 1 89 ? -17.710 -5.609 7.380 1.00 97.56 89 ASN A N 1
ATOM 649 C CA . ASN A 1 89 ? -18.455 -4.445 7.855 1.00 97.56 89 ASN A CA 1
ATOM 650 C C . ASN A 1 89 ? -19.270 -4.877 9.078 1.00 97.56 89 ASN A C 1
ATOM 652 O O . ASN A 1 89 ? -20.260 -5.607 8.948 1.00 97.56 89 ASN A O 1
ATOM 656 N N . LYS A 1 90 ? -18.786 -4.529 10.271 1.00 97.44 90 LYS A N 1
ATOM 657 C CA . LYS A 1 90 ? -19.271 -5.074 11.543 1.00 97.44 90 LYS A CA 1
ATOM 658 C C . LYS A 1 90 ? -19.447 -3.969 12.574 1.00 97.44 90 LYS A C 1
ATOM 660 O O . LYS A 1 90 ? -18.660 -3.031 12.650 1.00 97.44 90 LYS A O 1
ATOM 665 N N . THR A 1 91 ? -20.477 -4.098 13.400 1.00 97.56 91 THR A N 1
ATOM 666 C CA . THR A 1 91 ? -20.632 -3.280 14.607 1.00 97.56 91 THR A CA 1
ATOM 667 C C . THR A 1 91 ? -19.550 -3.637 15.619 1.00 97.56 91 THR A C 1
ATOM 669 O O . THR A 1 91 ? -19.192 -4.805 15.734 1.00 97.56 91 THR A O 1
ATOM 672 N N . LEU A 1 92 ? -19.055 -2.650 16.367 1.00 97.81 92 LEU A N 1
ATOM 673 C CA . LEU A 1 92 ? -18.099 -2.897 17.455 1.00 97.81 92 LEU A CA 1
ATOM 674 C C . LEU A 1 92 ? -18.799 -3.067 18.806 1.00 97.81 92 LEU A C 1
ATOM 676 O O . LEU A 1 92 ? -18.399 -3.897 19.615 1.00 97.81 92 LEU A O 1
ATOM 680 N N . GLY A 1 93 ? -19.839 -2.273 19.060 1.00 98.00 93 GLY A N 1
ATOM 681 C CA . GLY A 1 93 ? -20.481 -2.186 20.367 1.00 98.00 93 GLY A CA 1
ATOM 682 C C . GLY A 1 93 ? -19.582 -1.544 21.432 1.00 98.00 93 GLY A C 1
ATOM 683 O O . GLY A 1 93 ? -18.419 -1.225 21.185 1.00 98.00 93 GLY A O 1
ATOM 684 N N . THR A 1 94 ? -20.131 -1.295 22.622 1.00 98.12 94 THR A N 1
ATOM 685 C CA . THR A 1 94 ? -19.373 -0.754 23.761 1.00 98.12 94 THR A CA 1
ATOM 686 C C . THR A 1 94 ? -19.808 -1.351 25.094 1.00 98.12 94 THR A C 1
ATOM 688 O O . THR A 1 94 ? -20.979 -1.683 25.290 1.00 98.12 94 THR A O 1
ATOM 691 N N . VAL A 1 95 ? -18.869 -1.417 26.040 1.00 97.88 95 VAL A N 1
ATOM 692 C CA . VAL A 1 95 ? -19.148 -1.479 27.484 1.00 97.88 95 VAL A CA 1
ATOM 693 C C . VAL A 1 95 ? -18.539 -0.228 28.099 1.00 97.88 95 VAL A C 1
ATOM 695 O O . VAL A 1 95 ? -17.331 -0.042 28.003 1.00 97.88 95 VAL A O 1
ATOM 698 N N . ALA A 1 96 ? -19.346 0.650 28.683 1.00 96.75 96 ALA A N 1
ATOM 699 C CA . ALA A 1 96 ? -18.899 1.961 29.140 1.00 96.75 96 ALA A CA 1
ATOM 700 C C . ALA A 1 96 ? -19.264 2.213 30.601 1.00 96.75 96 ALA A C 1
ATOM 702 O O . ALA A 1 96 ? -20.398 1.976 31.012 1.00 96.75 96 ALA A O 1
ATOM 703 N N . TYR A 1 97 ? -18.304 2.730 31.359 1.00 95.50 97 TYR A N 1
ATOM 704 C CA . TYR A 1 97 ? -18.505 3.385 32.641 1.00 95.50 97 TYR A CA 1
ATOM 705 C C . TYR A 1 97 ? -18.613 4.894 32.426 1.00 95.50 97 TYR A C 1
ATOM 707 O O . TYR A 1 97 ? -17.742 5.474 31.781 1.00 95.50 97 TYR A O 1
ATOM 715 N N . SER A 1 98 ? -19.624 5.542 33.001 1.00 94.06 98 SER A N 1
ATOM 716 C CA . SER A 1 98 ? -19.778 6.999 32.933 1.00 94.06 98 SER A CA 1
ATOM 717 C C . SER A 1 98 ? -20.039 7.611 34.307 1.00 94.06 98 SER A C 1
ATOM 719 O O . SER A 1 98 ? -20.944 7.162 35.019 1.00 94.06 98 SER A O 1
ATOM 721 N N . ASN A 1 99 ? -19.308 8.677 34.638 1.00 91.06 99 ASN A N 1
ATOM 722 C CA . ASN A 1 99 ? -19.595 9.561 35.769 1.00 91.06 99 ASN A CA 1
ATOM 723 C C . ASN A 1 99 ? -19.215 11.006 35.410 1.00 91.06 99 ASN A C 1
ATOM 725 O O . ASN A 1 99 ? -18.244 11.210 34.689 1.00 91.06 99 ASN A O 1
ATOM 729 N N . THR A 1 100 ? -20.007 11.993 35.852 1.00 86.12 100 THR A N 1
ATOM 730 C CA . THR A 1 100 ? -19.718 13.447 35.717 1.00 86.12 100 THR A CA 1
ATOM 731 C C . THR A 1 100 ? -19.267 13.927 34.320 1.00 86.12 100 THR A C 1
ATOM 733 O O . THR A 1 100 ? -18.623 14.965 34.180 1.00 86.12 100 THR A O 1
ATOM 736 N N . GLY A 1 101 ? -19.660 13.213 33.258 1.00 84.88 101 GLY A N 1
ATOM 737 C CA . GLY A 1 101 ? -19.307 13.510 31.863 1.00 84.88 101 GLY A CA 1
ATOM 738 C C . GLY A 1 101 ? -17.973 12.921 31.384 1.00 84.88 101 GLY A C 1
ATOM 739 O O . GLY A 1 101 ? -17.641 13.097 30.216 1.00 84.88 101 GLY A O 1
ATOM 740 N N . THR A 1 102 ? -17.232 12.225 32.247 1.00 92.19 102 THR A N 1
ATOM 741 C CA . THR A 1 102 ? -16.095 11.382 31.858 1.00 92.19 102 THR A CA 1
ATOM 742 C C . THR A 1 102 ? -16.580 9.957 31.614 1.00 92.19 102 THR A C 1
ATOM 744 O O . THR A 1 102 ? -17.375 9.415 32.388 1.00 92.19 102 THR A O 1
ATOM 747 N N . GLU A 1 103 ? -16.080 9.338 30.553 1.00 95.56 103 GLU A N 1
ATOM 748 C CA . GLU A 1 103 ? -16.410 7.975 30.157 1.00 95.56 103 GLU A CA 1
ATOM 749 C C . GLU A 1 103 ? -15.145 7.119 30.022 1.00 95.56 103 GLU A C 1
ATOM 751 O O . GLU A 1 103 ? -14.152 7.567 29.444 1.00 95.56 103 GLU A O 1
ATOM 756 N N . ILE A 1 104 ? -15.193 5.889 30.541 1.00 96.62 104 ILE A N 1
ATOM 757 C CA . ILE A 1 104 ? -14.207 4.830 30.290 1.00 96.62 104 ILE A CA 1
ATOM 758 C C . ILE A 1 104 ? -14.919 3.714 29.534 1.00 96.62 104 ILE A C 1
ATOM 760 O O . ILE A 1 104 ? -15.849 3.115 30.071 1.00 96.62 104 ILE A O 1
ATOM 764 N N . ALA A 1 105 ? -14.502 3.420 28.310 1.00 97.56 105 ALA A N 1
ATOM 765 C CA . ALA A 1 105 ? -15.218 2.506 27.436 1.00 97.56 105 ALA A CA 1
ATOM 766 C C . ALA A 1 105 ? -14.315 1.445 26.824 1.00 97.56 105 ALA A C 1
ATOM 768 O O . ALA A 1 105 ? -13.260 1.751 26.282 1.00 97.56 105 ALA A O 1
ATOM 769 N N . TYR A 1 106 ? -14.776 0.201 26.865 1.00 97.88 106 TYR A N 1
ATOM 770 C CA . TYR A 1 106 ? -14.235 -0.895 26.079 1.00 97.88 106 TYR A CA 1
ATOM 771 C C . TYR A 1 106 ? -14.914 -0.928 24.706 1.00 97.88 106 TYR A C 1
ATOM 773 O O . TYR A 1 106 ? -16.148 -0.969 24.633 1.00 97.88 106 TYR A O 1
ATOM 781 N N . GLN A 1 107 ? -14.120 -0.927 23.635 1.00 97.81 107 GLN A N 1
ATOM 782 C CA . GLN A 1 107 ? -14.582 -1.065 22.254 1.00 97.81 107 GLN A CA 1
ATOM 783 C C . GLN A 1 107 ? -13.480 -1.631 21.354 1.00 97.81 107 GLN A C 1
ATOM 785 O O . GLN A 1 107 ? -12.357 -1.128 21.377 1.00 97.81 107 GLN A O 1
ATOM 790 N N . GLY A 1 108 ? -13.824 -2.612 20.507 1.00 94.75 108 GLY A N 1
ATOM 791 C CA . GLY A 1 108 ? -12.903 -3.178 19.511 1.00 94.75 108 GLY A CA 1
ATOM 792 C C . GLY A 1 108 ? -11.637 -3.776 20.129 1.00 94.75 108 GLY A C 1
ATOM 793 O O . GLY A 1 108 ? -10.565 -3.698 19.534 1.00 94.75 108 GLY A O 1
ATOM 794 N N . GLY A 1 109 ? -11.750 -4.287 21.359 1.00 93.81 109 GLY A N 1
ATOM 795 C CA . GLY A 1 109 ? -10.623 -4.830 22.111 1.00 93.81 109 GLY A CA 1
ATOM 796 C C . GLY A 1 109 ? -9.708 -3.804 22.780 1.00 93.81 109 GLY A C 1
ATOM 797 O O . GLY A 1 109 ? -8.708 -4.195 23.352 1.00 93.81 109 GLY A O 1
ATOM 798 N N . GLY A 1 110 ? -10.024 -2.507 22.713 1.00 95.75 110 GLY A N 1
ATOM 799 C CA . GLY A 1 110 ? -9.275 -1.457 23.408 1.00 95.75 110 GLY A CA 1
ATOM 800 C C . GLY A 1 110 ? -10.111 -0.787 24.490 1.00 95.75 110 GLY A C 1
ATOM 801 O O . GLY A 1 110 ? -11.345 -0.792 24.431 1.00 95.75 110 GLY A O 1
ATOM 802 N N . VAL A 1 111 ? -9.444 -0.172 25.465 1.00 98.00 111 VAL A N 1
ATOM 803 C CA . VAL A 1 111 ? -10.076 0.670 26.488 1.00 98.00 111 VAL A CA 1
ATOM 804 C C . VAL A 1 111 ? -9.718 2.124 26.235 1.00 98.00 111 VAL A C 1
ATOM 806 O O . VAL A 1 111 ? -8.548 2.495 26.157 1.00 98.00 111 VAL A O 1
ATOM 809 N N . TRP A 1 112 ? -10.745 2.958 26.165 1.00 97.69 112 TRP A N 1
ATOM 810 C CA . TRP A 1 112 ? -10.672 4.372 25.841 1.00 97.69 112 TRP A CA 1
ATOM 811 C C . TRP A 1 112 ? -11.172 5.198 27.013 1.00 97.69 112 TRP A C 1
ATOM 813 O O . TRP A 1 112 ? -12.133 4.824 27.684 1.00 97.69 112 TRP A O 1
ATOM 823 N N . ARG A 1 113 ? -10.561 6.357 27.232 1.00 96.31 113 ARG A N 1
ATOM 824 C CA . ARG A 1 113 ? -11.070 7.369 28.153 1.00 96.31 113 ARG A CA 1
ATOM 825 C C . ARG A 1 113 ? -11.431 8.634 27.401 1.00 96.31 113 ARG A C 1
ATOM 827 O O . ARG A 1 113 ? -10.595 9.172 26.683 1.00 96.31 113 ARG A O 1
ATOM 834 N N . LYS A 1 114 ? -12.627 9.160 27.644 1.00 95.69 114 LYS A N 1
ATOM 835 C CA . LYS A 1 114 ? -13.117 10.416 27.078 1.00 95.69 114 LYS A CA 1
ATOM 836 C C . LYS A 1 114 ? -13.573 11.343 28.200 1.00 95.69 114 LYS A C 1
ATOM 838 O O . LYS A 1 114 ? -14.532 11.044 28.902 1.00 95.69 114 LYS A O 1
ATOM 843 N N . ASP A 1 115 ? -12.860 12.448 28.390 1.00 93.38 115 ASP A N 1
ATOM 844 C CA . ASP A 1 115 ? -13.240 13.495 29.347 1.00 93.38 115 ASP A CA 1
ATOM 845 C C . ASP A 1 115 ? -14.232 14.487 28.669 1.00 93.38 115 ASP A C 1
ATOM 847 O O . ASP A 1 115 ? -14.212 14.608 27.442 1.00 93.38 115 ASP A O 1
ATOM 851 N N . PRO A 1 116 ? -15.063 15.255 29.409 1.00 87.81 116 PRO A N 1
ATOM 852 C CA . PRO A 1 116 ? -16.186 16.036 28.852 1.00 87.81 116 PRO A CA 1
ATOM 853 C C . PRO A 1 116 ? -15.860 17.013 27.709 1.00 87.81 116 PRO A C 1
ATOM 855 O O . PRO A 1 116 ? -16.729 17.342 26.906 1.00 87.81 116 PRO A O 1
ATOM 858 N N . ALA A 1 117 ? -14.632 17.531 27.674 1.00 82.69 117 ALA A N 1
ATOM 859 C CA . ALA A 1 117 ? -14.155 18.498 26.683 1.00 82.69 117 ALA A CA 1
ATOM 860 C C . ALA A 1 117 ? -12.848 18.048 26.005 1.00 82.69 117 ALA A C 1
ATOM 862 O O . ALA A 1 117 ? -12.176 18.864 25.379 1.00 82.69 117 ALA A O 1
ATOM 863 N N . GLY A 1 118 ? -12.454 16.785 26.197 1.00 85.12 118 GLY A N 1
ATOM 864 C CA . GLY A 1 118 ? -11.200 16.232 25.696 1.00 85.12 118 GLY A CA 1
ATOM 865 C C . GLY A 1 118 ? -11.417 15.227 24.573 1.00 85.12 118 GLY A C 1
ATOM 866 O O . GLY A 1 118 ? -12.482 14.619 24.454 1.00 85.12 118 GLY A O 1
ATOM 867 N N . GLU A 1 119 ? -10.375 15.026 23.774 1.00 90.44 119 GLU A N 1
ATOM 868 C CA . GLU A 1 119 ? -10.310 13.902 22.847 1.00 90.44 119 GLU A CA 1
ATOM 869 C C . GLU A 1 119 ? -10.202 12.580 23.613 1.00 90.44 119 GLU A C 1
ATOM 871 O O . GLU A 1 119 ? -9.735 12.525 24.758 1.00 90.44 119 GLU A O 1
ATOM 876 N N . ALA A 1 120 ? -10.671 11.504 22.984 1.00 94.62 120 ALA A N 1
ATOM 877 C CA . ALA A 1 120 ? -10.529 10.178 23.554 1.00 94.62 120 ALA A CA 1
ATOM 878 C C . ALA A 1 120 ? -9.052 9.773 23.573 1.00 94.62 120 ALA A C 1
ATOM 880 O O . ALA A 1 120 ? -8.363 9.902 22.566 1.00 94.62 120 ALA A O 1
ATOM 881 N N . ARG A 1 121 ? -8.589 9.242 24.705 1.00 94.50 121 ARG A N 1
ATOM 882 C CA . ARG A 1 121 ? -7.238 8.704 24.873 1.00 94.50 121 ARG A CA 1
ATOM 883 C C . ARG A 1 121 ? -7.267 7.205 25.107 1.00 94.50 121 ARG A C 1
ATOM 885 O O . ARG A 1 121 ? -8.174 6.689 25.762 1.00 94.50 121 ARG A O 1
ATOM 892 N N . MET A 1 122 ? -6.248 6.524 24.610 1.00 95.56 122 MET A N 1
ATOM 893 C CA . MET A 1 122 ? -6.072 5.093 24.812 1.00 95.56 122 MET A CA 1
ATOM 894 C C . MET A 1 122 ? -5.599 4.790 26.242 1.00 95.56 122 MET A C 1
ATOM 896 O O . MET A 1 122 ? -4.669 5.420 26.744 1.00 95.56 122 MET A O 1
ATOM 900 N N . ILE A 1 123 ? -6.233 3.813 26.887 1.00 95.81 123 ILE A N 1
ATOM 901 C CA . ILE A 1 123 ? -5.831 3.226 28.174 1.00 95.81 123 ILE A CA 1
ATOM 902 C C . ILE A 1 123 ? -5.241 1.831 27.943 1.00 95.81 123 ILE A C 1
ATOM 904 O O . ILE A 1 123 ? -4.184 1.516 28.489 1.00 95.81 123 ILE A O 1
ATOM 908 N N . SER A 1 124 ? -5.894 1.019 27.104 1.00 95.31 124 SER A N 1
ATOM 909 C CA . SER A 1 124 ? -5.358 -0.245 26.589 1.00 95.31 124 SER A CA 1
ATOM 910 C C . SER A 1 124 ? -5.490 -0.301 25.063 1.00 95.31 124 SER A C 1
ATOM 912 O O . SER A 1 124 ? -6.430 0.286 24.515 1.00 95.31 124 SER A O 1
ATOM 914 N N . PRO A 1 125 ? -4.530 -0.939 24.369 1.00 94.38 125 PRO A N 1
ATOM 915 C CA . PRO A 1 125 ? -4.522 -0.998 22.914 1.00 94.38 125 PRO A CA 1
ATOM 916 C C . PRO A 1 125 ? -5.662 -1.866 22.373 1.00 94.38 125 PRO A C 1
ATOM 918 O O . PRO A 1 125 ? -5.983 -2.867 23.004 1.00 94.38 125 PRO A O 1
ATOM 921 N N . PRO A 1 126 ? -6.240 -1.517 21.212 1.00 95.25 126 PRO A N 1
ATOM 922 C CA . PRO A 1 126 ? -7.226 -2.353 20.543 1.00 95.25 126 PRO A CA 1
ATOM 923 C C . PRO A 1 126 ? -6.618 -3.585 19.864 1.00 95.25 126 PRO A C 1
ATOM 925 O O . PRO A 1 126 ? -5.399 -3.703 19.720 1.00 95.25 126 PRO A O 1
ATOM 928 N N . GLU A 1 127 ? -7.488 -4.466 19.366 1.00 92.75 127 GLU A N 1
ATOM 929 C CA . GLU A 1 127 ? -7.111 -5.660 18.600 1.00 92.75 127 GLU A CA 1
ATOM 930 C C . GLU A 1 127 ? -6.764 -5.294 17.148 1.00 92.75 127 GLU A C 1
ATOM 932 O O . GLU A 1 127 ? -7.481 -5.599 16.201 1.00 92.75 127 GLU A O 1
ATOM 937 N N . PHE A 1 128 ? -5.646 -4.590 16.974 1.00 95.19 128 PHE A N 1
ATOM 938 C CA . PHE A 1 128 ? -5.046 -4.283 15.678 1.00 95.19 128 PHE A CA 1
ATOM 939 C C . PHE A 1 128 ? -3.542 -4.543 15.773 1.00 95.19 128 PHE A C 1
ATOM 941 O O . PHE A 1 128 ? -2.776 -3.756 16.331 1.00 95.19 128 PHE A O 1
ATOM 948 N N . HIS A 1 129 ? -3.103 -5.680 15.235 1.00 93.94 129 HIS A N 1
ATOM 949 C CA . HIS A 1 129 ? -1.714 -6.120 15.332 1.00 93.94 129 HIS A CA 1
ATOM 950 C C . HIS A 1 129 ? -1.050 -6.020 13.973 1.00 93.94 129 HIS A C 1
ATOM 952 O O . HIS A 1 129 ? -1.100 -6.951 13.174 1.00 93.94 129 HIS A O 1
ATOM 958 N N . TYR A 1 130 ? -0.406 -4.885 13.730 1.00 91.31 130 TYR A N 1
ATOM 959 C CA . TYR A 1 130 ? 0.437 -4.703 12.556 1.00 91.31 130 TYR A CA 1
ATOM 960 C C . TYR A 1 130 ? 1.915 -4.910 12.906 1.00 91.31 130 TYR A C 1
ATOM 962 O O . TYR A 1 130 ? 2.381 -4.397 13.931 1.00 91.31 130 TYR A O 1
ATOM 970 N N . ARG A 1 131 ? 2.642 -5.695 12.108 1.00 85.19 131 ARG A N 1
ATOM 971 C CA . ARG A 1 131 ? 4.096 -5.894 12.211 1.00 85.19 131 ARG A CA 1
ATOM 972 C C . ARG A 1 131 ? 4.638 -6.502 10.916 1.00 85.19 131 ARG A C 1
ATOM 974 O O . ARG A 1 131 ? 4.069 -7.476 10.447 1.00 85.19 131 ARG A O 1
ATOM 981 N N . ASP A 1 132 ? 5.763 -5.997 10.407 1.00 81.25 132 ASP A N 1
ATOM 982 C CA . ASP A 1 132 ? 6.511 -6.597 9.287 1.00 81.25 132 ASP A CA 1
ATOM 983 C C . ASP A 1 132 ? 5.601 -6.936 8.080 1.00 81.25 132 ASP A C 1
ATOM 985 O O . ASP A 1 132 ? 5.543 -8.080 7.629 1.00 81.25 132 ASP A O 1
ATOM 989 N N . ALA A 1 133 ? 4.820 -5.951 7.613 1.00 84.12 133 ALA A N 1
ATOM 990 C CA . ALA A 1 133 ? 3.814 -6.090 6.549 1.00 84.12 133 ALA A CA 1
ATOM 991 C C . ALA A 1 133 ? 2.713 -7.139 6.817 1.00 84.12 133 ALA A C 1
ATOM 993 O O . ALA A 1 133 ? 2.037 -7.596 5.898 1.00 84.12 133 ALA A O 1
ATOM 994 N N . THR A 1 134 ? 2.512 -7.538 8.073 1.00 90.25 134 THR A N 1
ATOM 995 C CA . THR A 1 134 ? 1.443 -8.448 8.494 1.00 90.25 134 THR A CA 1
ATOM 996 C C . THR A 1 134 ? 0.439 -7.707 9.365 1.00 90.25 134 THR A C 1
ATOM 998 O O . THR A 1 134 ? 0.804 -7.222 10.436 1.00 90.25 134 THR A O 1
ATOM 1001 N N . LEU A 1 135 ? -0.829 -7.665 8.950 1.00 95.75 135 LEU A N 1
ATOM 1002 C CA . LEU A 1 135 ? -1.953 -7.219 9.769 1.00 95.75 135 LEU A CA 1
ATOM 1003 C C . LEU A 1 135 ? -2.758 -8.426 10.259 1.00 95.75 135 LEU A C 1
ATOM 1005 O O . LEU A 1 135 ? -3.329 -9.175 9.470 1.00 95.75 135 LEU A O 1
ATOM 1009 N N . THR A 1 136 ? -2.843 -8.585 11.577 1.00 96.56 136 THR A N 1
ATOM 1010 C CA . THR A 1 136 ? -3.822 -9.462 12.231 1.00 96.56 136 THR A CA 1
ATOM 1011 C C . THR A 1 136 ? -4.874 -8.598 12.915 1.00 96.56 136 THR A C 1
ATOM 1013 O O . THR A 1 136 ? -4.548 -7.807 13.803 1.00 96.56 136 THR A O 1
ATOM 1016 N N . LEU A 1 137 ? -6.125 -8.741 12.484 1.00 97.50 137 LEU A N 1
ATOM 1017 C CA . LEU A 1 137 ? -7.252 -7.905 12.886 1.00 97.50 137 LEU A CA 1
ATOM 1018 C C . LEU A 1 137 ? -8.437 -8.765 13.355 1.00 97.50 137 LEU A C 1
ATOM 1020 O O . LEU A 1 137 ? -9.325 -9.092 12.561 1.00 97.50 137 LEU A O 1
ATOM 1024 N N . PRO A 1 138 ? -8.469 -9.125 14.645 1.00 96.38 138 PRO A N 1
ATOM 1025 C CA . PRO A 1 138 ? -9.654 -9.684 15.270 1.00 96.38 138 PRO A CA 1
ATOM 1026 C C . PRO A 1 138 ? -10.701 -8.600 15.538 1.00 96.38 138 PRO A C 1
ATOM 1028 O O . PRO A 1 138 ? -10.496 -7.683 16.336 1.00 96.38 138 PRO A O 1
ATOM 1031 N N . ILE A 1 139 ? -11.854 -8.688 14.878 1.00 97.19 139 ILE A N 1
ATOM 1032 C CA . ILE A 1 139 ? -12.948 -7.731 15.057 1.00 97.19 139 ILE A CA 1
ATOM 1033 C C . ILE A 1 139 ? -13.804 -8.179 16.241 1.00 97.19 139 ILE A C 1
ATOM 1035 O O . ILE A 1 139 ? -14.792 -8.899 16.073 1.00 97.19 139 ILE A O 1
ATOM 1039 N N . VAL A 1 140 ? -13.437 -7.718 17.439 1.00 95.94 140 VAL A N 1
ATOM 1040 C CA . VAL A 1 140 ? -14.197 -8.005 18.662 1.00 95.94 140 VAL A CA 1
ATOM 1041 C C . VAL A 1 140 ? -15.464 -7.147 18.728 1.00 95.94 140 VAL A C 1
ATOM 1043 O O . VAL A 1 140 ? -15.397 -5.922 18.856 1.00 95.94 140 VAL A O 1
ATOM 1046 N N . SER A 1 141 ? -16.627 -7.799 18.661 1.00 96.50 141 SER A N 1
ATOM 1047 C CA . SER A 1 141 ? -17.953 -7.169 18.637 1.00 96.50 141 SER A CA 1
ATOM 1048 C C . SER A 1 141 ? -18.726 -7.450 19.920 1.00 96.50 141 SER A C 1
ATOM 1050 O O . SER A 1 141 ? -19.124 -8.584 20.177 1.00 96.50 141 SER A O 1
ATOM 1052 N N . VAL A 1 142 ? -19.011 -6.406 20.694 1.00 97.50 142 VAL A N 1
ATOM 1053 C CA . VAL A 1 142 ? -19.840 -6.468 21.901 1.00 97.50 142 VAL A CA 1
ATOM 1054 C C . VAL A 1 142 ? -21.321 -6.474 21.534 1.00 97.50 142 VAL A C 1
ATOM 1056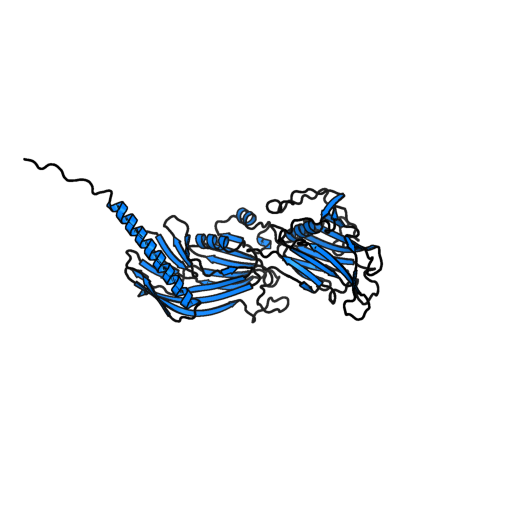 O O . VAL A 1 142 ? -21.814 -5.549 20.894 1.00 97.50 142 VAL A O 1
ATOM 1059 N N . ASN A 1 143 ? -22.055 -7.457 22.040 1.00 96.12 143 ASN A N 1
ATOM 1060 C CA . ASN A 1 143 ? -23.507 -7.546 21.971 1.00 96.12 143 ASN A CA 1
ATOM 1061 C C . ASN A 1 143 ? -24.123 -7.329 23.361 1.00 96.12 143 ASN A C 1
ATOM 1063 O O . ASN A 1 143 ? -23.575 -7.751 24.380 1.00 96.12 143 ASN A O 1
ATOM 1067 N N . GLY A 1 144 ? -25.298 -6.699 23.398 1.00 94.12 144 GLY A N 1
ATOM 1068 C CA . GLY A 1 144 ? -26.063 -6.470 24.627 1.00 94.12 144 GLY A CA 1
ATOM 1069 C C . GLY A 1 144 ? -26.555 -5.032 24.777 1.00 94.12 144 GLY A C 1
ATOM 1070 O O . GLY A 1 144 ? -26.186 -4.135 24.014 1.00 94.12 144 GLY A O 1
ATOM 1071 N N . THR A 1 145 ? -27.430 -4.814 25.759 1.00 96.12 145 THR A N 1
ATOM 1072 C CA . THR A 1 145 ? -28.046 -3.500 26.038 1.00 96.12 145 THR A CA 1
ATOM 1073 C C . THR A 1 145 ? -28.177 -3.195 27.533 1.00 96.12 145 THR A C 1
ATOM 1075 O O . THR A 1 145 ? -28.924 -2.292 27.915 1.00 96.12 145 THR A O 1
ATOM 1078 N N . ASP A 1 146 ? -27.512 -3.981 28.379 1.00 94.94 146 ASP A N 1
ATOM 1079 C CA . ASP A 1 146 ? -27.668 -3.939 29.831 1.00 94.94 146 ASP A CA 1
ATOM 1080 C C . ASP A 1 146 ? -27.136 -2.633 30.433 1.00 94.94 146 ASP A C 1
ATOM 1082 O O . ASP A 1 146 ? -26.276 -1.954 29.871 1.00 94.94 146 ASP A O 1
ATOM 1086 N N . SER A 1 147 ? -27.642 -2.272 31.609 1.00 93.81 147 SER A N 1
ATOM 1087 C CA . SER A 1 147 ? -27.145 -1.134 32.382 1.00 93.81 147 SER A CA 1
ATOM 1088 C C . SER A 1 147 ? -27.235 -1.424 33.871 1.00 93.81 147 SER A C 1
ATOM 1090 O O . SER A 1 147 ? -28.273 -1.906 34.326 1.00 93.81 147 SER A O 1
ATOM 1092 N N . ALA A 1 148 ? -26.200 -1.068 34.622 1.00 92.12 148 ALA A N 1
ATOM 1093 C CA . ALA A 1 148 ? -26.130 -1.261 36.065 1.00 92.12 148 ALA A CA 1
ATOM 1094 C C . ALA A 1 148 ? -25.459 -0.059 36.746 1.00 92.12 148 ALA A C 1
ATOM 1096 O O . ALA A 1 148 ? -24.681 0.665 36.129 1.00 92.12 148 ALA A O 1
ATOM 1097 N N . GLY A 1 149 ? -25.765 0.166 38.022 1.00 87.12 149 GLY A N 1
ATOM 1098 C CA . GLY A 1 149 ? -25.109 1.176 38.858 1.00 87.12 149 GLY A CA 1
ATOM 1099 C C . GLY A 1 149 ? -24.722 0.581 40.208 1.00 87.12 149 GLY A C 1
ATOM 1100 O O . GLY A 1 149 ? -25.325 -0.401 40.642 1.00 87.12 149 GLY A O 1
ATOM 1101 N N . GLY A 1 150 ? -23.736 1.174 40.880 1.00 82.00 150 GLY A N 1
ATOM 1102 C CA . GLY A 1 150 ? -23.153 0.593 42.091 1.00 82.00 150 GLY A CA 1
ATOM 1103 C C . GLY A 1 150 ? -22.280 -0.632 41.794 1.00 82.00 150 GLY A C 1
ATOM 1104 O O . GLY A 1 150 ? -21.721 -0.752 40.708 1.00 82.00 150 GLY A O 1
ATOM 1105 N N . ALA A 1 151 ? -22.134 -1.535 42.768 1.00 85.25 151 ALA A N 1
ATOM 1106 C CA . ALA A 1 151 ? -21.398 -2.784 42.572 1.00 85.25 151 ALA A CA 1
ATOM 1107 C C . ALA A 1 151 ? -22.121 -3.699 41.572 1.00 85.25 151 ALA A C 1
ATOM 1109 O O . ALA A 1 151 ? -23.267 -4.081 41.802 1.00 85.25 151 ALA A O 1
ATOM 1110 N N . THR A 1 152 ? -21.431 -4.079 40.497 1.00 91.12 152 THR A N 1
ATOM 1111 C CA . THR A 1 152 ? -21.970 -4.962 39.454 1.00 91.12 152 THR A CA 1
ATOM 1112 C C . THR A 1 152 ? -20.897 -5.928 38.965 1.00 91.12 152 THR A C 1
ATOM 1114 O O . THR A 1 152 ? -19.701 -5.686 39.133 1.00 91.12 152 THR A O 1
ATOM 1117 N N . THR A 1 153 ? -21.297 -7.046 38.371 1.00 92.88 153 THR A N 1
ATOM 1118 C CA . THR A 1 153 ? -20.371 -7.973 37.710 1.00 92.88 153 THR A CA 1
ATOM 1119 C C . THR A 1 153 ? -20.710 -8.060 36.233 1.00 92.88 153 THR A C 1
ATOM 1121 O O . THR A 1 153 ? -21.855 -8.302 35.873 1.00 92.88 153 THR A O 1
ATOM 1124 N N . ALA A 1 154 ? -19.709 -7.887 35.374 1.00 94.75 154 ALA A N 1
ATOM 1125 C CA . ALA A 1 154 ? -19.854 -8.166 33.956 1.00 94.75 154 ALA A CA 1
ATOM 1126 C C . ALA A 1 154 ? -19.534 -9.635 33.677 1.00 94.75 154 ALA A C 1
ATOM 1128 O O . ALA A 1 154 ? -18.482 -10.134 34.084 1.00 94.75 154 ALA A O 1
ATOM 1129 N N . VAL A 1 155 ? -20.428 -10.310 32.961 1.00 95.62 155 VAL A N 1
ATOM 1130 C CA . VAL A 1 155 ? -20.236 -11.668 32.443 1.00 95.62 155 VAL A CA 1
ATOM 1131 C C . VAL A 1 155 ? -20.114 -11.585 30.927 1.00 95.62 155 VAL A C 1
ATOM 1133 O O . VAL A 1 155 ? -20.957 -10.968 30.279 1.00 95.62 155 VAL A O 1
ATOM 1136 N N . VAL A 1 156 ? -19.069 -12.203 30.380 1.00 94.94 156 VAL A N 1
ATOM 1137 C CA . VAL A 1 156 ? -18.751 -12.235 28.947 1.00 94.94 156 VAL A CA 1
ATOM 1138 C C . VAL A 1 156 ? -18.848 -13.670 28.453 1.00 94.94 156 VAL A C 1
ATOM 1140 O O . VAL A 1 156 ? -18.215 -14.551 29.038 1.00 94.94 156 VAL A O 1
ATOM 1143 N N . ASP A 1 157 ? -19.622 -13.892 27.396 1.00 93.31 157 ASP A N 1
ATOM 1144 C CA . ASP A 1 157 ? -19.814 -15.189 26.738 1.00 93.31 157 ASP A CA 1
ATOM 1145 C C . ASP A 1 157 ? -19.426 -15.092 25.255 1.00 93.31 157 ASP A C 1
ATOM 1147 O O . ASP A 1 157 ? -19.696 -14.081 24.602 1.00 93.31 157 ASP A O 1
ATOM 1151 N N . GLY A 1 158 ? -18.759 -16.118 24.732 1.00 88.56 158 GLY A N 1
ATOM 1152 C CA . GLY A 1 158 ? -18.342 -16.183 23.335 1.00 88.56 158 GLY A CA 1
ATOM 1153 C C . GLY A 1 158 ? -19.500 -16.635 22.453 1.00 88.56 158 GLY A C 1
ATOM 1154 O O . GLY A 1 158 ? -20.035 -17.727 22.630 1.00 88.56 158 GLY A O 1
ATOM 1155 N N . SER A 1 159 ? -19.876 -15.816 21.473 1.00 83.00 159 SER A N 1
ATOM 1156 C CA . SER A 1 159 ? -21.025 -16.098 20.604 1.00 83.00 159 SER A CA 1
ATOM 1157 C C . SER A 1 159 ? -20.626 -16.573 19.204 1.00 83.00 159 SER A C 1
ATOM 1159 O O . SER A 1 159 ? -21.322 -17.413 18.629 1.00 83.00 159 SER A O 1
ATOM 1161 N N . GLN A 1 160 ? -19.533 -16.044 18.638 1.00 83.62 160 GLN A N 1
ATOM 1162 C CA . GLN A 1 160 ? -19.076 -16.327 17.271 1.00 83.62 160 GLN A CA 1
ATOM 1163 C C . GLN A 1 160 ? -17.555 -16.176 17.158 1.00 83.62 160 GLN A C 1
ATOM 1165 O O . GLN A 1 160 ? -16.996 -15.296 17.802 1.00 83.62 160 GLN A O 1
ATOM 1170 N N . ASP A 1 161 ? -16.952 -16.996 16.297 1.00 89.06 161 ASP A N 1
ATOM 1171 C CA . ASP A 1 161 ? -15.570 -16.917 15.799 1.00 89.06 161 ASP A CA 1
ATOM 1172 C C . ASP A 1 161 ? -15.644 -17.291 14.310 1.00 89.06 161 ASP A C 1
ATOM 1174 O O . ASP A 1 161 ? -16.049 -18.408 13.956 1.00 89.06 161 ASP A O 1
ATOM 1178 N N . ILE A 1 162 ? -15.415 -16.312 13.433 1.00 93.31 162 ILE A N 1
ATOM 1179 C CA . ILE A 1 162 ? -15.583 -16.462 11.984 1.00 93.31 162 ILE A CA 1
ATOM 1180 C C . ILE A 1 162 ? -14.349 -15.907 11.265 1.00 93.31 162 ILE A C 1
ATOM 1182 O O . ILE A 1 162 ? -14.135 -14.692 11.302 1.00 93.31 162 ILE A O 1
ATOM 1186 N N . PRO A 1 163 ? -13.583 -16.734 10.529 1.00 94.50 163 PRO A N 1
ATOM 1187 C CA . PRO A 1 163 ? -12.540 -16.228 9.647 1.00 94.50 163 PRO A CA 1
ATOM 1188 C C . PRO A 1 163 ? -13.171 -15.494 8.457 1.00 94.50 163 PRO A C 1
ATOM 1190 O O . PRO A 1 163 ? -14.047 -16.034 7.779 1.00 94.50 163 PRO A O 1
ATOM 1193 N N . LEU A 1 164 ? -12.731 -14.259 8.214 1.00 96.25 164 LEU A N 1
ATOM 1194 C CA . LEU A 1 164 ? -13.175 -13.415 7.099 1.00 96.25 164 LEU A CA 1
ATOM 1195 C C . LEU A 1 164 ? -12.113 -13.317 5.996 1.00 96.25 164 LEU A C 1
ATOM 1197 O O . LEU A 1 164 ? -12.462 -13.291 4.819 1.00 96.25 164 LEU A O 1
ATOM 1201 N N . TYR A 1 165 ? -10.831 -13.304 6.368 1.00 96.44 165 TYR A N 1
ATOM 1202 C CA . TYR A 1 165 ? -9.707 -13.345 5.434 1.00 96.44 165 TYR A CA 1
ATOM 1203 C C . TYR A 1 165 ? -8.541 -14.149 6.037 1.00 96.44 165 TYR A C 1
ATOM 1205 O O . TYR A 1 165 ? -8.250 -13.955 7.224 1.00 96.44 165 TYR A O 1
ATOM 1213 N N . PRO A 1 166 ? -7.848 -15.010 5.266 1.00 95.50 166 PRO A N 1
ATOM 1214 C CA . PRO A 1 166 ? -8.026 -15.285 3.831 1.00 95.50 166 PRO A CA 1
ATOM 1215 C C . PRO A 1 166 ? -9.318 -16.042 3.489 1.00 95.50 166 PRO A C 1
ATOM 1217 O O . PRO A 1 166 ? -9.860 -16.776 4.318 1.00 95.50 166 PRO A O 1
ATOM 1220 N N . ASN A 1 167 ? -9.802 -15.893 2.252 1.00 92.94 167 ASN A N 1
ATOM 1221 C CA . ASN A 1 167 ? -11.012 -16.546 1.747 1.00 92.94 167 ASN A CA 1
ATOM 1222 C C . ASN A 1 167 ? -10.742 -17.269 0.416 1.00 92.94 167 ASN A C 1
ATOM 1224 O O . ASN A 1 167 ? -11.167 -16.839 -0.652 1.00 92.94 167 ASN A O 1
ATOM 1228 N N . ARG A 1 168 ? -10.129 -18.455 0.501 1.00 90.06 168 ARG A N 1
ATOM 1229 C CA . ARG A 1 168 ? -9.787 -19.318 -0.651 1.00 90.06 168 ARG A CA 1
ATOM 1230 C C . ARG A 1 168 ? -10.970 -19.787 -1.509 1.00 90.06 168 ARG A C 1
ATOM 1232 O O . ARG A 1 168 ? -10.762 -20.487 -2.494 1.00 90.06 168 ARG A O 1
ATOM 1239 N N . SER A 1 169 ? -12.209 -19.503 -1.101 1.00 88.06 169 SER A N 1
ATOM 1240 C CA . SER A 1 169 ? -13.393 -19.779 -1.924 1.00 88.06 169 SER A CA 1
ATOM 1241 C C . SER A 1 169 ? -13.720 -18.650 -2.907 1.00 88.06 169 SER A C 1
ATOM 1243 O O . SER A 1 169 ? -14.487 -18.874 -3.842 1.00 88.06 169 SER A O 1
ATOM 1245 N N . ALA A 1 170 ? -13.133 -17.469 -2.701 1.00 87.31 170 ALA A N 1
ATOM 1246 C CA . ALA A 1 170 ? -13.127 -16.346 -3.628 1.00 87.31 170 ALA A CA 1
ATOM 1247 C C . ALA A 1 170 ? -11.804 -16.309 -4.418 1.00 87.31 170 ALA A C 1
ATOM 1249 O O . ALA A 1 170 ? -10.864 -17.048 -4.114 1.00 87.31 170 ALA A O 1
ATOM 1250 N N . SER A 1 171 ? -11.737 -15.447 -5.430 1.00 83.00 171 SER A N 1
ATOM 1251 C CA . SER A 1 171 ? -10.564 -15.259 -6.291 1.00 83.00 171 SER A CA 1
ATOM 1252 C C . SER A 1 171 ? -10.329 -13.779 -6.570 1.00 83.00 171 SER A C 1
ATOM 1254 O O . SER A 1 171 ? -11.311 -13.042 -6.659 1.00 83.00 171 SER A O 1
ATOM 1256 N N . TYR A 1 172 ? -9.084 -13.386 -6.846 1.00 76.38 172 TYR A N 1
ATOM 1257 C CA . TYR A 1 172 ? -8.730 -12.030 -7.300 1.00 76.38 172 TYR A CA 1
ATOM 1258 C C . TYR A 1 172 ? -9.297 -11.668 -8.684 1.00 76.38 172 TYR A C 1
ATOM 1260 O O . TYR A 1 172 ? -9.278 -10.517 -9.089 1.00 76.38 172 TYR A O 1
ATOM 1268 N N . GLY A 1 173 ? -9.867 -12.626 -9.420 1.00 64.31 173 GLY A N 1
ATOM 1269 C CA . GLY A 1 173 ? -10.722 -12.367 -10.583 1.00 64.31 173 GLY A CA 1
ATOM 1270 C C . GLY A 1 173 ? -10.006 -1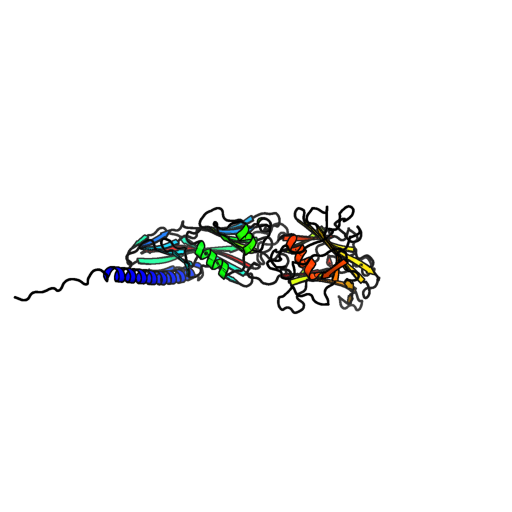2.228 -11.929 1.00 64.31 173 GLY A C 1
ATOM 1271 O O . GLY A 1 173 ? -10.609 -12.617 -12.927 1.00 64.31 173 GLY A O 1
ATOM 1272 N N . PHE A 1 174 ? -8.759 -11.748 -11.972 1.00 56.41 174 PHE A N 1
ATOM 1273 C CA . PHE A 1 174 ? -7.992 -11.606 -13.221 1.00 56.41 174 PHE A CA 1
ATOM 1274 C C . PHE A 1 174 ? -7.281 -12.910 -13.617 1.00 56.41 174 PHE A C 1
ATOM 1276 O O . PHE A 1 174 ? -7.556 -13.456 -14.685 1.00 56.41 174 PHE A O 1
ATOM 1283 N N . ASP A 1 175 ? -6.502 -13.484 -12.697 1.00 60.25 175 ASP A N 1
ATOM 1284 C CA . ASP A 1 175 ? -5.702 -14.695 -12.959 1.00 60.25 175 ASP A CA 1
ATOM 1285 C C . ASP A 1 175 ? -6.356 -15.981 -12.432 1.00 60.25 175 ASP A C 1
ATOM 1287 O O . ASP A 1 175 ? -5.893 -17.099 -12.656 1.00 60.25 175 ASP A O 1
ATOM 1291 N N . GLY A 1 176 ? -7.494 -15.834 -11.743 1.00 67.69 176 GLY A N 1
ATOM 1292 C CA . GLY A 1 176 ? -8.192 -16.940 -11.084 1.00 67.69 176 GLY A CA 1
ATOM 1293 C C . GLY A 1 176 ? -7.521 -17.413 -9.792 1.00 67.69 176 GLY A C 1
ATOM 1294 O O . GLY A 1 176 ? -8.005 -18.376 -9.188 1.00 67.69 176 GLY A O 1
ATOM 1295 N N . ASP A 1 177 ? -6.467 -16.726 -9.349 1.00 78.00 177 ASP A N 1
ATOM 1296 C CA . ASP A 1 177 ? -5.775 -17.025 -8.103 1.00 78.00 177 ASP A CA 1
ATOM 1297 C C . ASP A 1 177 ? -6.706 -16.888 -6.893 1.00 78.00 177 ASP A C 1
ATOM 1299 O O . ASP A 1 177 ? -7.585 -16.011 -6.861 1.00 78.00 177 ASP A O 1
ATOM 1303 N N . PRO A 1 178 ? -6.569 -17.785 -5.900 1.00 86.75 178 PRO A N 1
ATOM 1304 C CA . PRO A 1 178 ? -7.408 -17.771 -4.717 1.00 86.75 178 PRO A CA 1
ATOM 1305 C C . PRO A 1 178 ? -7.178 -16.484 -3.927 1.00 86.75 178 PRO A C 1
ATOM 1307 O O . PRO A 1 178 ? -6.050 -16.031 -3.780 1.00 86.75 178 PRO A O 1
ATOM 1310 N N . TYR A 1 179 ? -8.251 -15.945 -3.351 1.00 90.56 179 TYR A N 1
ATOM 1311 C CA . TYR A 1 179 ? -8.189 -14.770 -2.482 1.00 90.56 179 TYR A CA 1
ATOM 1312 C C . TYR A 1 179 ? -7.569 -15.150 -1.122 1.00 90.56 179 TYR A C 1
ATOM 1314 O O . TYR A 1 179 ? -8.264 -15.467 -0.148 1.00 90.56 179 TYR A O 1
ATOM 1322 N N . ASP A 1 180 ? -6.240 -15.241 -1.100 1.00 91.19 180 ASP A N 1
ATOM 1323 C CA . ASP A 1 180 ? -5.399 -15.742 -0.009 1.00 91.19 180 ASP A CA 1
ATOM 1324 C C . ASP A 1 180 ? -4.195 -14.817 0.228 1.00 91.19 180 ASP A C 1
ATOM 1326 O O . ASP A 1 180 ? -4.052 -13.791 -0.423 1.00 91.19 180 ASP A O 1
ATOM 1330 N N . ASN A 1 181 ? -3.353 -15.158 1.202 1.00 89.31 181 ASN A N 1
ATOM 1331 C CA . ASN A 1 181 ? -2.059 -14.519 1.393 1.00 89.31 181 ASN A CA 1
ATOM 1332 C C . ASN A 1 181 ? -0.973 -15.109 0.463 1.00 89.31 181 ASN A C 1
ATOM 1334 O O . ASN A 1 181 ? -0.936 -16.336 0.314 1.00 89.31 181 ASN A O 1
ATOM 1338 N N . PRO A 1 182 ? 0.005 -14.305 -0.004 1.00 87.56 182 PRO A N 1
ATOM 1339 C CA . PRO A 1 182 ? 0.137 -12.862 0.216 1.00 87.56 182 PRO A CA 1
ATOM 1340 C C . PRO A 1 182 ? -1.024 -12.043 -0.355 1.00 87.56 182 PRO A C 1
ATOM 1342 O O . PRO A 1 182 ? -1.690 -12.484 -1.279 1.00 87.56 182 PRO A O 1
ATOM 1345 N N . VAL A 1 183 ? -1.334 -10.910 0.276 1.00 86.19 183 VAL A N 1
ATOM 1346 C CA . VAL A 1 183 ? -2.365 -10.007 -0.239 1.00 86.19 183 VAL A CA 1
ATOM 1347 C C . VAL A 1 183 ? -1.824 -9.364 -1.504 1.00 86.19 183 VAL A C 1
ATOM 1349 O O . VAL A 1 183 ? -0.812 -8.667 -1.436 1.00 86.19 183 VAL A O 1
ATOM 1352 N N . ASP A 1 184 ? -2.514 -9.595 -2.610 1.00 77.50 184 ASP A N 1
ATOM 1353 C CA . ASP A 1 184 ? -2.135 -9.089 -3.918 1.00 77.50 184 ASP A CA 1
ATOM 1354 C C . ASP A 1 184 ? -3.049 -7.935 -4.323 1.00 77.50 184 ASP A C 1
ATOM 1356 O O . ASP A 1 184 ? -4.254 -7.963 -4.061 1.00 77.50 184 ASP A O 1
ATOM 1360 N N . ASN A 1 185 ? -2.444 -6.980 -5.028 1.00 74.44 185 ASN A N 1
ATOM 1361 C CA . ASN A 1 185 ? -3.078 -5.856 -5.704 1.00 74.44 185 ASN A CA 1
ATOM 1362 C C . ASN A 1 185 ? -3.803 -4.826 -4.817 1.00 74.44 185 ASN A C 1
ATOM 1364 O O . ASN A 1 185 ? -4.442 -5.140 -3.826 1.00 74.44 185 ASN A O 1
ATOM 1368 N N . GLY A 1 186 ? -3.760 -3.560 -5.220 1.00 78.88 186 GLY A N 1
ATOM 1369 C CA . GLY A 1 186 ? -4.592 -2.519 -4.638 1.00 78.88 186 GLY A CA 1
ATOM 1370 C C . GLY A 1 186 ? -4.182 -2.051 -3.236 1.00 78.88 186 GLY A C 1
ATOM 1371 O O . GLY A 1 186 ? -3.020 -1.760 -2.944 1.00 78.88 186 GLY A O 1
ATOM 1372 N N . THR A 1 187 ? -5.167 -1.796 -2.376 1.00 85.75 187 THR A N 1
ATOM 1373 C CA . THR A 1 187 ? -4.949 -1.192 -1.049 1.00 85.75 187 THR A CA 1
ATOM 1374 C C . THR A 1 187 ? -5.960 -1.710 -0.043 1.00 85.75 187 THR A C 1
ATOM 1376 O O . THR A 1 187 ? -7.172 -1.647 -0.259 1.00 85.75 187 THR A O 1
ATOM 1379 N N . VAL A 1 188 ? -5.474 -2.171 1.107 1.00 92.62 188 VAL A N 1
ATOM 1380 C CA . VAL A 1 188 ? -6.326 -2.574 2.226 1.00 92.62 188 VAL A CA 1
ATOM 1381 C C . VAL A 1 188 ? -6.560 -1.370 3.124 1.00 92.62 188 VAL A C 1
ATOM 1383 O O . VAL A 1 188 ? -5.617 -0.722 3.576 1.00 92.62 188 VAL A O 1
ATOM 1386 N N . SER A 1 189 ? -7.820 -1.090 3.442 1.00 95.19 189 SER A N 1
ATOM 1387 C CA . SER A 1 189 ? -8.182 -0.077 4.428 1.00 95.19 189 SER A CA 1
ATOM 1388 C C . SER A 1 189 ? -8.889 -0.676 5.632 1.00 95.19 189 SER A C 1
ATOM 1390 O O . SER A 1 189 ? -9.656 -1.634 5.519 1.00 95.19 189 SER A O 1
ATOM 1392 N N . VAL A 1 190 ? -8.648 -0.079 6.797 1.00 97.56 190 VAL A N 1
ATOM 1393 C CA . VAL A 1 190 ? -9.424 -0.323 8.014 1.00 97.56 190 VAL A CA 1
ATOM 1394 C C . VAL A 1 190 ? -10.042 0.997 8.445 1.00 97.56 190 VAL A C 1
ATOM 1396 O O . VAL A 1 190 ? -9.340 1.903 8.897 1.00 97.56 190 VAL A O 1
ATOM 1399 N N . THR A 1 191 ? -11.361 1.100 8.316 1.00 98.06 191 THR A N 1
ATOM 1400 C CA . THR A 1 191 ? -12.136 2.278 8.706 1.00 98.06 191 THR A CA 1
ATOM 1401 C C . THR A 1 191 ? -12.903 2.005 9.988 1.00 98.06 191 THR A C 1
ATOM 1403 O O . THR A 1 191 ? -13.675 1.053 10.075 1.00 98.06 191 THR A O 1
ATOM 1406 N N . VAL A 1 192 ? -12.734 2.875 10.979 1.00 98.44 192 VAL A N 1
ATOM 1407 C CA . VAL A 1 192 ? -13.425 2.824 12.265 1.00 98.44 192 VAL A CA 1
ATOM 1408 C C . VAL A 1 192 ? -14.266 4.078 12.434 1.00 98.44 192 VAL A C 1
ATOM 1410 O O . VAL A 1 192 ? -13.741 5.190 12.465 1.00 98.44 192 VAL A O 1
ATOM 1413 N N . HIS A 1 193 ? -15.571 3.895 12.610 1.00 98.12 193 HIS A N 1
ATOM 1414 C CA . HIS A 1 193 ? -16.474 4.946 13.061 1.00 98.12 193 HIS A CA 1
ATOM 1415 C C . HIS A 1 193 ? -16.758 4.765 14.550 1.00 98.12 193 HIS A C 1
ATOM 1417 O O . HIS A 1 193 ? -17.385 3.785 14.968 1.00 98.12 193 HIS A O 1
ATOM 1423 N N . SER A 1 194 ? -16.288 5.704 15.364 1.00 97.44 194 SER A N 1
ATOM 1424 C CA . SER A 1 194 ? -16.295 5.588 16.817 1.00 97.44 194 SER A CA 1
ATOM 1425 C C . SER A 1 194 ? -16.224 6.948 17.495 1.00 97.44 194 SER A C 1
ATOM 1427 O O . SER A 1 194 ? -15.411 7.787 17.130 1.00 97.44 194 SER A O 1
ATOM 1429 N N . GLU A 1 195 ? -16.966 7.123 18.590 1.00 95.69 195 GLU A N 1
ATOM 1430 C CA . GLU A 1 195 ? -16.820 8.283 19.481 1.00 95.69 195 GLU A CA 1
ATOM 1431 C C . GLU A 1 195 ? -15.410 8.434 20.093 1.00 95.69 195 GLU A C 1
ATOM 1433 O O . GLU A 1 195 ? -15.132 9.471 20.708 1.00 95.69 195 GLU A O 1
ATOM 1438 N N . TYR A 1 196 ? -14.552 7.419 19.932 1.00 97.25 196 TYR A N 1
ATOM 1439 C CA . TYR A 1 196 ? -13.151 7.372 20.343 1.00 97.25 196 TYR A CA 1
ATOM 1440 C C . TYR A 1 196 ? -12.172 7.451 19.153 1.00 97.25 196 TYR A C 1
ATOM 1442 O O . TYR A 1 196 ? -11.007 7.084 19.299 1.00 97.25 196 TYR A O 1
ATOM 1450 N N . SER A 1 197 ? -12.615 7.913 17.976 1.00 96.56 197 SER A N 1
ATOM 1451 C CA . SER A 1 197 ? -11.819 7.938 16.733 1.00 96.56 197 SER A CA 1
ATOM 1452 C C . SER A 1 197 ? -10.463 8.638 16.863 1.00 96.56 197 SER A C 1
ATOM 1454 O O . SER A 1 197 ? -9.504 8.201 16.236 1.00 96.56 197 SER A O 1
ATOM 1456 N N . ALA A 1 198 ? -10.351 9.678 17.696 1.00 95.44 198 ALA A N 1
ATOM 1457 C CA . ALA A 1 198 ? -9.079 10.354 17.964 1.00 95.44 198 ALA A CA 1
ATOM 1458 C C . ALA A 1 198 ? -8.037 9.403 18.586 1.00 95.44 198 ALA A C 1
ATOM 1460 O O . ALA A 1 198 ? -6.895 9.358 18.132 1.00 95.44 198 ALA A O 1
ATOM 1461 N N . GLY A 1 199 ? -8.454 8.576 19.552 1.00 96.44 199 GLY A N 1
ATOM 1462 C CA . GLY A 1 199 ? -7.595 7.567 20.174 1.00 96.44 199 GLY A CA 1
ATOM 1463 C C . GLY A 1 199 ? -7.219 6.444 19.205 1.00 96.44 199 GLY A C 1
ATOM 1464 O O . GLY A 1 199 ? -6.068 6.012 19.184 1.00 96.44 199 GLY A O 1
ATOM 1465 N N . TRP A 1 200 ? -8.154 6.013 18.352 1.00 97.44 200 TRP A N 1
ATOM 1466 C CA . TRP A 1 200 ? -7.860 5.075 17.262 1.00 97.44 200 TRP A CA 1
ATOM 1467 C C . TRP A 1 200 ? -6.835 5.646 16.275 1.00 97.44 200 TRP A C 1
ATOM 1469 O O . TRP A 1 200 ? -5.895 4.952 15.897 1.00 97.44 200 TRP A O 1
ATOM 1479 N N . ALA A 1 201 ? -6.978 6.918 15.893 1.00 96.06 201 ALA A N 1
ATOM 1480 C CA . ALA A 1 201 ? -6.058 7.592 14.983 1.00 96.06 201 ALA A CA 1
ATOM 1481 C C . ALA A 1 201 ? -4.650 7.725 15.575 1.00 96.06 201 ALA A C 1
ATOM 1483 O O . ALA A 1 201 ? -3.669 7.509 14.865 1.00 96.06 201 ALA A O 1
ATOM 1484 N N . GLU A 1 202 ? -4.536 8.064 16.862 1.00 95.19 202 GLU A N 1
ATOM 1485 C CA . GLU A 1 202 ? -3.254 8.054 17.571 1.00 95.19 202 GLU A CA 1
ATOM 1486 C C . GLU A 1 202 ? -2.641 6.649 17.563 1.00 95.19 202 GLU A C 1
ATOM 1488 O O . GLU A 1 202 ? -1.491 6.488 17.157 1.00 95.19 202 GLU A O 1
ATOM 1493 N N . TYR A 1 203 ? -3.421 5.620 17.912 1.00 95.56 203 TYR A N 1
ATOM 1494 C CA . TYR A 1 203 ? -2.935 4.244 17.930 1.00 95.56 203 TYR A CA 1
ATOM 1495 C C . TYR A 1 203 ? -2.434 3.774 16.558 1.00 95.56 203 TYR A C 1
ATOM 1497 O O . TYR A 1 203 ? -1.301 3.298 16.467 1.00 95.56 203 TYR A O 1
ATOM 1505 N N . PHE A 1 204 ? -3.213 3.961 15.485 1.00 95.75 204 PHE A N 1
ATOM 1506 C CA . PHE A 1 204 ? -2.793 3.580 14.132 1.00 95.75 204 PHE A CA 1
ATOM 1507 C C . PHE A 1 204 ? -1.470 4.243 13.742 1.00 95.75 204 PHE A C 1
ATOM 1509 O O . PHE A 1 204 ? -0.550 3.542 13.331 1.00 95.75 204 PHE A O 1
ATOM 1516 N N . ARG A 1 205 ? -1.315 5.552 13.984 1.00 91.06 205 ARG A N 1
ATOM 1517 C CA . ARG A 1 205 ? -0.069 6.283 13.681 1.00 91.06 205 ARG A CA 1
ATOM 1518 C C . ARG A 1 205 ? 1.142 5.785 14.469 1.00 91.06 205 ARG A C 1
ATOM 1520 O O . ARG A 1 205 ? 2.265 5.944 14.015 1.00 91.06 205 ARG A O 1
ATOM 1527 N N . THR A 1 206 ? 0.941 5.216 15.659 1.00 90.62 206 THR A N 1
ATOM 1528 C CA . THR A 1 206 ? 2.044 4.623 16.439 1.00 90.62 206 THR A CA 1
ATOM 1529 C C . THR A 1 206 ? 2.389 3.201 16.011 1.00 90.62 206 THR A C 1
ATOM 1531 O O . THR A 1 206 ? 3.454 2.698 16.372 1.00 90.62 206 THR A O 1
ATOM 1534 N N . ARG A 1 207 ? 1.476 2.522 15.306 1.00 88.56 207 ARG A N 1
ATOM 1535 C CA . ARG A 1 207 ? 1.577 1.088 15.036 1.00 88.56 207 ARG A CA 1
ATOM 1536 C C . ARG A 1 207 ? 2.013 0.765 13.613 1.00 88.56 207 ARG A C 1
ATOM 1538 O O . ARG A 1 207 ? 2.561 -0.311 13.392 1.00 88.56 207 ARG A O 1
ATOM 1545 N N . THR A 1 208 ? 1.761 1.667 12.678 1.00 85.12 208 THR A N 1
ATOM 1546 C CA . THR A 1 208 ? 2.028 1.501 11.252 1.00 85.12 208 THR A CA 1
ATOM 1547 C C . THR A 1 208 ? 2.443 2.844 10.659 1.00 85.12 208 THR A C 1
ATOM 1549 O O . THR A 1 208 ? 1.987 3.892 11.113 1.00 85.12 208 THR A O 1
ATOM 1552 N N . ASP A 1 209 ? 3.282 2.791 9.626 1.00 81.12 209 ASP A N 1
ATOM 1553 C CA . ASP A 1 209 ? 3.632 3.948 8.791 1.00 81.12 209 ASP A CA 1
ATOM 1554 C C . ASP A 1 209 ? 2.609 4.150 7.650 1.00 81.12 209 ASP A C 1
ATOM 1556 O O . ASP A 1 209 ? 2.833 4.919 6.719 1.00 81.12 209 ASP A O 1
ATOM 1560 N N . GLY A 1 210 ? 1.482 3.432 7.701 1.00 83.00 210 GLY A N 1
ATOM 1561 C CA . GLY A 1 210 ? 0.353 3.554 6.790 1.00 83.00 210 GLY A CA 1
ATOM 1562 C C . GLY A 1 210 ? -0.276 4.944 6.812 1.00 83.00 210 GLY A C 1
ATOM 1563 O O . GLY A 1 210 ? -0.180 5.698 7.786 1.00 83.00 210 GLY A O 1
ATOM 1564 N N . CYS A 1 211 ? -0.988 5.281 5.739 1.00 88.75 211 CYS A N 1
ATOM 1565 C CA . CYS A 1 211 ? -1.673 6.564 5.654 1.00 88.75 211 CYS A CA 1
ATOM 1566 C C . CYS A 1 211 ? -2.892 6.559 6.587 1.00 88.75 211 CYS A C 1
ATOM 1568 O O . CYS A 1 211 ? -3.895 5.906 6.310 1.00 88.75 211 CYS A O 1
ATOM 1570 N N . VAL A 1 212 ? -2.815 7.282 7.707 1.00 94.12 212 VAL A N 1
ATOM 1571 C CA . VAL A 1 212 ? -3.942 7.452 8.641 1.00 94.12 212 VAL A CA 1
ATOM 1572 C C . VAL A 1 212 ? -4.668 8.755 8.335 1.00 94.12 212 VAL A C 1
ATOM 1574 O O . VAL A 1 212 ? -4.049 9.821 8.375 1.00 94.12 212 VAL A O 1
ATOM 1577 N N . VAL A 1 213 ? -5.974 8.686 8.084 1.00 95.44 213 VAL A N 1
ATOM 1578 C CA . VAL A 1 213 ? -6.837 9.810 7.691 1.00 95.44 213 VAL A CA 1
ATOM 1579 C C . VAL A 1 213 ? -8.048 9.892 8.614 1.00 95.44 213 VAL A C 1
ATOM 1581 O O . VAL A 1 213 ? -8.712 8.887 8.857 1.00 95.44 213 VAL A O 1
ATOM 1584 N N . THR A 1 214 ? -8.354 11.077 9.135 1.00 96.12 214 THR A N 1
ATOM 1585 C CA . THR A 1 214 ? -9.556 11.334 9.942 1.00 96.12 214 THR A CA 1
ATOM 1586 C C . THR A 1 214 ? -10.552 12.202 9.180 1.00 96.12 214 THR A C 1
ATOM 1588 O O . THR A 1 214 ? -10.203 12.871 8.208 1.00 96.12 214 THR A O 1
ATOM 1591 N N . SER A 1 215 ? -11.802 12.229 9.642 1.00 94.69 215 SER A N 1
ATOM 1592 C CA . SER A 1 215 ? -12.848 13.090 9.070 1.00 94.69 215 SER A CA 1
ATOM 1593 C C . SER A 1 215 ? -12.553 14.593 9.148 1.00 94.69 215 SER A C 1
ATOM 1595 O O . SER A 1 215 ? -13.141 15.372 8.403 1.00 94.69 215 SER A O 1
ATOM 1597 N N . ASP A 1 216 ? -11.647 15.002 10.038 1.00 93.12 216 ASP A N 1
ATOM 1598 C CA . ASP A 1 216 ? -11.267 16.405 10.244 1.00 93.12 216 ASP A CA 1
ATOM 1599 C C . ASP A 1 216 ? -10.056 16.832 9.394 1.00 93.12 216 ASP A C 1
ATOM 1601 O O . ASP A 1 216 ? -9.672 18.006 9.390 1.00 93.12 216 ASP A O 1
ATOM 1605 N N . ASP A 1 217 ? -9.430 15.893 8.679 1.00 94.81 217 ASP A N 1
ATOM 1606 C CA . ASP A 1 217 ? -8.297 16.192 7.815 1.00 94.81 217 ASP A CA 1
ATOM 1607 C C . ASP A 1 217 ? -8.722 16.966 6.557 1.00 94.81 217 ASP A C 1
ATOM 1609 O O . ASP A 1 217 ? -9.812 16.821 6.005 1.00 94.81 217 ASP A O 1
ATOM 1613 N N . THR A 1 218 ? -7.792 17.770 6.045 1.00 93.62 218 THR A N 1
ATOM 1614 C CA . THR A 1 218 ? -7.912 18.384 4.713 1.00 93.62 218 THR A CA 1
ATOM 1615 C C . THR A 1 218 ? -7.083 17.601 3.704 1.00 93.62 218 THR A C 1
ATOM 1617 O O . THR A 1 218 ? -6.052 17.039 4.073 1.00 93.62 218 THR A O 1
ATOM 1620 N N . THR A 1 219 ? -7.448 17.647 2.420 1.00 89.94 219 THR A N 1
ATOM 1621 C CA . THR A 1 219 ? -6.673 17.019 1.333 1.00 89.94 219 THR A CA 1
ATOM 1622 C C . THR A 1 219 ? -5.190 17.364 1.401 1.00 89.94 219 THR A C 1
ATOM 1624 O O . THR A 1 219 ? -4.360 16.470 1.347 1.00 89.94 219 THR A O 1
ATOM 1627 N N . THR A 1 220 ? -4.836 18.634 1.609 1.00 88.69 220 THR A N 1
ATOM 1628 C CA . THR A 1 220 ? -3.432 19.058 1.723 1.00 88.69 220 THR A CA 1
ATOM 1629 C C . THR A 1 220 ? -2.711 18.417 2.911 1.00 88.69 220 THR A C 1
ATOM 1631 O O . THR A 1 220 ? -1.556 18.032 2.784 1.00 88.69 220 THR A O 1
ATOM 1634 N N . GLN A 1 221 ? -3.374 18.273 4.062 1.00 90.38 221 GLN A N 1
ATOM 1635 C CA . GLN A 1 221 ? -2.769 17.615 5.225 1.00 90.38 221 GLN A CA 1
ATOM 1636 C C . GLN A 1 221 ? -2.525 16.126 4.972 1.00 90.38 221 GLN A C 1
ATOM 1638 O O . GLN A 1 221 ? -1.468 15.625 5.346 1.00 90.38 221 GLN A O 1
ATOM 1643 N N . VAL A 1 222 ? -3.471 15.441 4.321 1.00 88.19 222 VAL A N 1
ATOM 1644 C CA . VAL A 1 222 ? -3.318 14.025 3.957 1.00 88.19 222 VAL A CA 1
ATOM 1645 C C . VAL A 1 222 ? -2.191 13.852 2.949 1.00 88.19 222 VAL A C 1
ATOM 1647 O O . VAL A 1 222 ? -1.292 13.064 3.208 1.00 88.19 222 VAL A O 1
ATOM 1650 N N . LYS A 1 223 ? -2.183 14.638 1.865 1.00 82.56 223 LYS A N 1
ATOM 1651 C CA . LYS A 1 223 ? -1.125 14.606 0.844 1.00 82.56 223 LYS A CA 1
ATOM 1652 C C . LYS A 1 223 ? 0.262 14.784 1.455 1.00 82.56 223 LYS A C 1
ATOM 16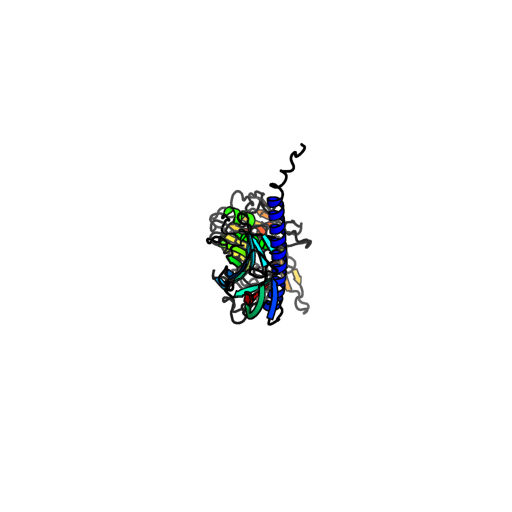54 O O . LYS A 1 223 ? 1.133 13.959 1.230 1.00 82.56 223 LYS A O 1
ATOM 1659 N N . ASN A 1 224 ? 0.435 15.776 2.328 1.00 76.44 224 ASN A N 1
ATOM 1660 C CA . ASN A 1 224 ? 1.718 16.017 2.991 1.00 76.44 224 ASN A CA 1
ATOM 1661 C C . ASN A 1 224 ? 2.115 14.897 3.964 1.00 76.44 224 ASN A C 1
ATOM 1663 O O . ASN A 1 224 ? 3.287 14.561 4.072 1.00 76.44 224 ASN A O 1
ATOM 1667 N N . ARG A 1 225 ? 1.157 14.357 4.728 1.00 83.31 225 ARG A N 1
ATOM 1668 C CA . ARG A 1 225 ? 1.434 13.340 5.754 1.00 83.31 225 ARG A CA 1
ATOM 1669 C C . ARG A 1 225 ? 1.686 11.964 5.151 1.00 83.31 225 ARG A C 1
ATOM 1671 O O . ARG A 1 225 ? 2.508 11.225 5.673 1.00 83.31 225 ARG A O 1
ATOM 1678 N N . CYS A 1 226 ? 0.943 11.625 4.107 1.00 76.06 226 CYS A N 1
ATOM 1679 C CA . CYS A 1 226 ? 1.044 10.350 3.409 1.00 76.06 226 CYS A CA 1
ATOM 1680 C C . CYS A 1 226 ? 2.023 10.412 2.233 1.00 76.06 226 CYS A C 1
ATOM 1682 O O . CYS A 1 226 ? 2.322 9.377 1.657 1.00 76.06 226 CYS A O 1
ATOM 1684 N N . ASN A 1 227 ? 2.534 11.609 1.931 1.00 69.25 227 ASN A N 1
ATOM 1685 C CA . ASN A 1 227 ? 3.490 11.888 0.870 1.00 69.25 227 ASN A CA 1
ATOM 1686 C C . ASN A 1 227 ? 2.999 11.425 -0.509 1.00 69.25 227 ASN A C 1
ATOM 1688 O O . ASN A 1 227 ? 3.663 10.681 -1.226 1.00 69.25 227 ASN A O 1
ATOM 1692 N N . ILE A 1 228 ? 1.769 11.833 -0.822 1.00 68.75 228 ILE A N 1
ATOM 1693 C CA . ILE A 1 228 ? 1.040 11.430 -2.023 1.00 68.75 228 ILE A CA 1
ATOM 1694 C C . ILE A 1 228 ? 0.515 12.657 -2.767 1.00 68.75 228 ILE A C 1
ATOM 1696 O O . ILE A 1 228 ? -0.131 13.526 -2.175 1.00 68.75 228 ILE A O 1
ATOM 1700 N N . ASP A 1 229 ? 0.774 12.721 -4.071 1.00 61.31 229 ASP A N 1
ATOM 1701 C CA . ASP A 1 229 ? 0.380 13.860 -4.905 1.00 61.31 229 ASP A CA 1
ATOM 1702 C C . ASP A 1 229 ? -1.079 13.804 -5.334 1.00 61.31 229 ASP A C 1
ATOM 1704 O O . ASP A 1 229 ? -1.739 14.844 -5.406 1.00 61.31 229 ASP A O 1
ATOM 1708 N N . ASP A 1 230 ? -1.622 12.609 -5.548 1.00 68.94 230 ASP A N 1
ATOM 1709 C CA . ASP A 1 230 ? -3.039 12.381 -5.798 1.00 68.94 230 ASP A CA 1
ATOM 1710 C C . ASP A 1 230 ? -3.554 11.270 -4.878 1.00 68.94 230 ASP A C 1
ATOM 1712 O O . ASP A 1 230 ? -2.999 10.180 -4.820 1.00 68.94 230 ASP A O 1
ATOM 1716 N N . LEU A 1 231 ? -4.612 11.560 -4.113 1.00 74.44 231 LEU A N 1
ATOM 1717 C CA . LEU A 1 231 ? -5.214 10.572 -3.211 1.00 74.44 231 LEU A CA 1
ATOM 1718 C C . LEU A 1 231 ? -5.976 9.495 -3.991 1.00 74.44 231 LEU A C 1
ATOM 1720 O O . LEU A 1 231 ? -6.095 8.362 -3.523 1.00 74.44 231 LEU A O 1
ATOM 1724 N N . SER A 1 232 ? -6.519 9.872 -5.154 1.00 72.00 232 SER A N 1
ATOM 1725 C CA . SER A 1 232 ? -7.378 9.005 -5.959 1.00 72.00 232 SER A CA 1
ATOM 1726 C C . SER A 1 232 ? -6.608 7.854 -6.588 1.00 72.00 232 SER A C 1
ATOM 1728 O O . SER A 1 232 ? -7.144 6.751 -6.662 1.00 72.00 232 SER A O 1
ATOM 1730 N N . ASP A 1 233 ? -5.336 8.083 -6.905 1.00 64.88 233 ASP A N 1
ATOM 1731 C CA . ASP A 1 233 ? -4.407 7.067 -7.385 1.00 64.88 233 ASP A CA 1
ATOM 1732 C C . ASP A 1 233 ? -4.304 5.887 -6.396 1.00 64.88 233 ASP A C 1
ATOM 1734 O O . ASP A 1 233 ? -4.194 4.738 -6.807 1.00 64.88 233 ASP A O 1
ATOM 1738 N N . PHE A 1 234 ? -4.415 6.148 -5.087 1.00 65.00 234 PHE A N 1
ATOM 1739 C CA . PHE A 1 234 ? -4.293 5.150 -4.015 1.00 65.00 234 PHE A CA 1
ATOM 1740 C C . PHE A 1 234 ? -5.642 4.664 -3.456 1.00 65.00 234 PHE A C 1
ATOM 1742 O O . PHE A 1 234 ? -5.675 3.960 -2.446 1.00 65.00 234 PHE A O 1
ATOM 1749 N N . GLY A 1 235 ? -6.769 5.095 -4.036 1.00 71.12 235 GLY A N 1
ATOM 1750 C CA . GLY A 1 235 ? -8.097 4.827 -3.469 1.00 71.12 235 GLY A CA 1
ATOM 1751 C C . GLY A 1 235 ? -8.275 5.378 -2.044 1.00 71.12 235 GLY A C 1
ATOM 1752 O O . GLY A 1 235 ? -9.055 4.838 -1.259 1.00 71.12 235 GLY A O 1
ATOM 1753 N N . ILE A 1 236 ? -7.523 6.424 -1.678 1.00 80.50 236 ILE A N 1
ATOM 1754 C CA . ILE A 1 236 ? -7.554 7.020 -0.340 1.00 80.50 236 ILE A CA 1
ATOM 1755 C C . ILE A 1 236 ? -8.651 8.080 -0.284 1.00 80.50 236 ILE A C 1
ATOM 1757 O O . ILE A 1 236 ? -8.537 9.159 -0.866 1.00 80.50 236 ILE A O 1
ATOM 1761 N N . ASP A 1 237 ? -9.677 7.813 0.518 1.00 85.00 237 ASP A N 1
ATOM 1762 C CA . ASP A 1 237 ? -10.752 8.763 0.782 1.00 85.00 237 ASP A CA 1
ATOM 1763 C C . ASP A 1 237 ? -10.595 9.445 2.145 1.00 85.00 237 ASP A C 1
ATOM 1765 O O . ASP A 1 237 ? -10.254 8.820 3.158 1.00 85.00 237 ASP A O 1
ATOM 1769 N N . ILE A 1 238 ? -10.923 10.740 2.191 1.00 90.06 238 ILE A N 1
ATOM 1770 C CA . ILE A 1 238 ? -11.155 11.442 3.458 1.00 90.06 238 ILE A CA 1
ATOM 1771 C C . ILE A 1 238 ? -12.561 11.078 3.940 1.00 90.06 238 ILE A C 1
ATOM 1773 O O . ILE A 1 238 ? -13.534 11.377 3.238 1.00 90.06 238 ILE A O 1
ATOM 1777 N N . PRO A 1 239 ? -12.710 10.458 5.126 1.00 91.12 239 PRO A N 1
ATOM 1778 C CA . PRO A 1 239 ? -14.021 10.082 5.629 1.00 91.12 239 PRO A CA 1
ATOM 1779 C C . PRO A 1 239 ? -14.940 11.301 5.764 1.00 91.12 239 PRO A C 1
ATOM 1781 O O . PRO A 1 239 ? -14.633 12.247 6.479 1.00 91.12 239 PRO A O 1
ATOM 1784 N N . SER A 1 240 ? -16.102 11.272 5.112 1.00 90.00 240 SER A N 1
ATOM 1785 C CA . SER A 1 240 ? -17.082 12.372 5.194 1.00 90.00 240 SER A CA 1
ATOM 1786 C C . SER A 1 240 ? -17.935 12.346 6.466 1.00 90.00 240 SER A C 1
ATOM 1788 O O . SER A 1 240 ? -18.622 13.318 6.776 1.00 90.00 240 SER A O 1
ATOM 1790 N N . GLN A 1 241 ? -17.932 11.223 7.184 1.00 94.50 241 GLN A N 1
ATOM 1791 C CA . GLN A 1 241 ? -18.690 11.041 8.412 1.00 94.50 241 GLN A CA 1
ATOM 1792 C C . GLN A 1 241 ? -17.831 11.429 9.618 1.00 94.50 241 GLN A C 1
ATOM 1794 O O . GLN A 1 241 ? -16.765 10.846 9.811 1.00 94.50 241 GLN A O 1
ATOM 1799 N N . ASP A 1 242 ? -18.331 12.331 10.466 1.00 94.69 242 ASP A N 1
ATOM 1800 C CA . ASP A 1 242 ? -17.695 12.689 11.742 1.00 94.69 242 ASP A CA 1
ATOM 1801 C C . ASP A 1 242 ? -17.337 11.448 12.569 1.00 94.69 242 ASP A C 1
ATOM 1803 O O . ASP A 1 242 ? -18.021 10.423 12.496 1.00 94.69 242 ASP A O 1
ATOM 1807 N N . ASN A 1 243 ? -16.322 11.566 13.430 1.00 95.50 243 ASN A N 1
ATOM 1808 C CA . ASN A 1 243 ? -15.874 10.480 14.306 1.00 95.50 243 ASN A CA 1
ATOM 1809 C C . ASN A 1 243 ? -15.415 9.232 13.532 1.00 95.50 243 ASN A C 1
ATOM 1811 O O . ASN A 1 243 ? -15.612 8.103 13.985 1.00 95.50 243 ASN A O 1
ATOM 1815 N N . THR A 1 244 ? -14.817 9.428 12.357 1.00 97.81 244 THR A N 1
ATOM 1816 C CA . THR A 1 244 ? -14.329 8.331 11.515 1.00 97.81 244 THR A CA 1
ATOM 1817 C C . THR A 1 244 ? -12.837 8.481 11.260 1.00 97.81 244 THR A C 1
ATOM 1819 O O . THR A 1 244 ? -12.344 9.580 11.000 1.00 97.81 244 THR A O 1
ATOM 1822 N N . VAL A 1 245 ? -12.120 7.365 11.347 1.00 97.62 245 VAL A N 1
ATOM 1823 C CA . VAL A 1 245 ? -10.702 7.253 11.006 1.00 97.62 245 VAL A CA 1
ATOM 1824 C C . VAL A 1 245 ? -10.500 6.063 10.080 1.00 97.62 245 VAL A C 1
ATOM 1826 O O . VAL A 1 245 ? -11.071 5.003 10.315 1.00 97.62 245 VAL A O 1
ATOM 1829 N N . SER A 1 246 ? -9.677 6.237 9.055 1.00 97.06 246 SER A N 1
ATOM 1830 C CA . SER A 1 246 ? -9.209 5.172 8.173 1.00 97.06 246 SER A CA 1
ATOM 1831 C C . SER A 1 246 ? -7.694 5.054 8.270 1.00 97.06 246 SER A C 1
ATOM 1833 O O . SER A 1 246 ? -7.000 6.069 8.320 1.00 97.06 246 SER A O 1
ATOM 1835 N N . VAL A 1 247 ? -7.178 3.830 8.272 1.00 95.12 247 VAL A N 1
ATOM 1836 C CA . VAL A 1 247 ? -5.773 3.546 7.959 1.00 95.12 247 VAL A CA 1
ATOM 1837 C C . VAL A 1 247 ? -5.710 2.772 6.650 1.00 95.12 247 VAL A C 1
ATOM 1839 O O . VAL A 1 247 ? -6.460 1.813 6.478 1.00 95.12 247 VAL A O 1
ATOM 1842 N N . TYR A 1 248 ? -4.844 3.210 5.741 1.00 91.88 248 TYR A N 1
ATOM 1843 C CA . TYR A 1 248 ? -4.620 2.596 4.436 1.00 91.88 248 TYR A CA 1
ATOM 1844 C C . TYR A 1 248 ? -3.236 1.939 4.413 1.00 91.88 248 TYR A C 1
ATOM 1846 O O . TYR A 1 248 ? -2.235 2.585 4.740 1.00 91.88 248 TYR A O 1
ATOM 1854 N N . LEU A 1 249 ? -3.206 0.657 4.052 1.00 88.56 249 LEU A N 1
ATOM 1855 C CA . LEU A 1 249 ? -2.015 -0.173 3.909 1.00 88.56 249 LEU A CA 1
ATOM 1856 C C . LEU A 1 249 ? -1.913 -0.647 2.462 1.00 88.56 249 LEU A C 1
ATOM 1858 O O . LEU A 1 249 ? -2.848 -1.244 1.927 1.00 88.56 249 LEU A O 1
ATOM 1862 N N . LEU A 1 250 ? -0.773 -0.384 1.841 1.00 81.31 250 LEU A N 1
ATOM 1863 C CA . LEU A 1 250 ? -0.553 -0.658 0.426 1.00 81.31 250 LEU A CA 1
ATOM 1864 C C . LEU A 1 250 ? -0.124 -2.109 0.245 1.00 81.31 250 LEU A C 1
ATOM 1866 O O . LEU A 1 250 ? 0.800 -2.561 0.925 1.00 81.31 250 LEU A O 1
ATOM 1870 N N . THR A 1 251 ? -0.745 -2.847 -0.670 1.00 79.12 251 THR A N 1
ATOM 1871 C CA . THR A 1 251 ? -0.186 -4.143 -1.060 1.00 79.12 251 THR A CA 1
ATOM 1872 C C . THR A 1 251 ? 1.068 -3.873 -1.892 1.00 79.12 251 THR A C 1
ATOM 1874 O O . THR A 1 251 ? 0.993 -3.098 -2.852 1.00 79.12 251 THR A O 1
ATOM 1877 N N . PRO A 1 252 ? 2.235 -4.454 -1.566 1.00 67.81 252 PRO A N 1
ATOM 1878 C CA . PRO A 1 252 ? 3.298 -4.510 -2.554 1.00 67.81 252 PRO A CA 1
ATOM 1879 C C . PRO A 1 252 ? 2.736 -5.344 -3.712 1.00 67.81 252 PRO A C 1
ATOM 1881 O O . PRO A 1 252 ? 2.152 -6.388 -3.450 1.00 67.81 252 PRO A O 1
ATOM 1884 N N . GLY A 1 253 ? 2.832 -4.870 -4.953 1.00 70.81 253 GLY A N 1
ATOM 1885 C CA . GLY A 1 253 ? 2.463 -5.662 -6.129 1.00 70.81 253 GLY A CA 1
ATOM 1886 C C . GLY A 1 253 ? 3.401 -6.864 -6.262 1.00 70.81 253 GLY A C 1
ATOM 1887 O O . GLY A 1 253 ? 3.756 -7.527 -5.285 1.00 70.81 253 GLY A O 1
ATOM 1888 N N . THR A 1 254 ? 3.925 -7.106 -7.456 1.00 74.44 254 THR A N 1
ATOM 1889 C CA . THR A 1 254 ? 4.964 -8.127 -7.630 1.00 74.44 254 THR A CA 1
ATOM 1890 C C . THR A 1 254 ? 6.136 -7.851 -6.687 1.00 74.44 254 THR A C 1
ATOM 1892 O O . THR A 1 254 ? 6.672 -6.745 -6.678 1.00 74.44 254 THR A O 1
ATOM 1895 N N . ARG A 1 255 ? 6.540 -8.836 -5.873 1.00 78.81 255 ARG A N 1
ATOM 1896 C CA . ARG A 1 255 ? 7.688 -8.728 -4.958 1.00 78.81 255 ARG A CA 1
ATOM 1897 C C . ARG A 1 255 ? 8.543 -9.988 -4.994 1.00 78.81 255 ARG A C 1
ATOM 1899 O O . ARG A 1 255 ? 8.092 -11.084 -4.676 1.00 78.81 255 ARG A O 1
ATOM 1906 N N . GLY A 1 256 ? 9.830 -9.794 -5.233 1.00 83.06 256 GLY A N 1
ATOM 1907 C CA . GLY A 1 256 ? 10.821 -10.837 -5.425 1.00 83.06 256 GLY A CA 1
ATOM 1908 C C . GLY A 1 256 ? 10.979 -11.195 -6.904 1.00 83.06 256 GLY A C 1
ATOM 1909 O O . GLY A 1 256 ? 10.736 -10.350 -7.766 1.00 83.06 256 GLY A O 1
ATOM 1910 N N . PRO A 1 257 ? 11.438 -12.424 -7.193 1.00 86.25 257 PRO A N 1
ATOM 1911 C CA . PRO A 1 257 ? 11.558 -12.912 -8.558 1.00 86.25 257 PRO A CA 1
ATOM 1912 C C . PRO A 1 257 ? 10.195 -13.015 -9.244 1.00 86.25 257 PRO A C 1
ATOM 1914 O O . PRO A 1 257 ? 9.239 -13.493 -8.632 1.00 86.25 257 PRO A O 1
ATOM 1917 N N . PHE A 1 258 ? 10.139 -12.647 -10.519 1.00 88.44 258 PHE A N 1
ATOM 1918 C CA . PHE A 1 258 ? 8.978 -12.823 -11.383 1.00 88.44 258 PHE A CA 1
ATOM 1919 C C . PHE A 1 258 ? 9.386 -13.436 -12.733 1.00 88.44 258 PHE A C 1
ATOM 1921 O O . PHE A 1 258 ? 10.475 -13.131 -13.238 1.00 88.44 258 PHE A O 1
ATOM 1928 N N . PRO A 1 259 ? 8.557 -14.326 -13.315 1.00 90.38 259 PRO A N 1
ATOM 1929 C CA . PRO A 1 259 ? 8.740 -14.754 -14.699 1.00 90.38 259 PRO A CA 1
ATOM 1930 C C . PRO A 1 259 ? 8.491 -13.563 -15.624 1.00 90.38 259 PRO A C 1
ATOM 1932 O O . PRO A 1 259 ? 7.592 -12.767 -15.350 1.00 90.38 259 PRO A O 1
ATOM 1935 N N . MET A 1 260 ? 9.270 -13.422 -16.697 1.00 92.75 260 MET A N 1
ATOM 1936 C CA . MET A 1 260 ? 9.045 -12.302 -17.609 1.00 92.75 260 MET A CA 1
ATOM 1937 C C . MET A 1 260 ? 7.663 -12.439 -18.269 1.00 92.75 260 MET A C 1
ATOM 1939 O O . MET A 1 260 ? 7.364 -13.503 -18.815 1.00 92.75 260 MET A O 1
ATOM 1943 N N . PRO A 1 261 ? 6.802 -11.407 -18.220 1.00 90.12 261 PRO A N 1
ATOM 1944 C CA . PRO A 1 261 ? 5.551 -11.424 -18.965 1.00 90.12 261 PRO A CA 1
ATOM 1945 C C . PRO A 1 261 ? 5.835 -11.524 -20.466 1.00 90.12 261 PRO A C 1
ATOM 1947 O O . PRO A 1 261 ? 6.762 -10.881 -20.947 1.00 90.12 261 PRO A O 1
ATOM 1950 N N . GLY A 1 262 ? 5.027 -12.286 -21.206 1.00 88.88 262 GLY A N 1
ATOM 1951 C CA . GLY A 1 262 ? 5.088 -12.285 -22.672 1.00 88.88 262 GLY A CA 1
ATOM 1952 C C . GLY A 1 262 ? 4.688 -10.929 -23.267 1.00 88.88 262 GLY A C 1
ATOM 1953 O O . GLY A 1 262 ? 4.094 -10.097 -22.577 1.00 88.88 262 GLY A O 1
ATOM 1954 N N . GLU A 1 263 ? 4.955 -10.718 -24.559 1.00 87.88 263 GLU A N 1
ATOM 1955 C CA . GLU A 1 263 ? 4.593 -9.481 -25.270 1.00 87.88 263 GLU A CA 1
ATOM 1956 C C . GLU A 1 263 ? 3.133 -9.054 -25.003 1.00 87.88 263 GLU A C 1
ATOM 1958 O O . GLU A 1 263 ? 2.188 -9.844 -25.107 1.00 87.88 263 GLU A O 1
ATOM 1963 N N . GLY A 1 264 ? 2.950 -7.782 -24.641 1.00 87.69 264 GLY A N 1
ATOM 1964 C CA . GLY A 1 264 ? 1.654 -7.182 -24.318 1.00 87.69 264 GLY A CA 1
ATOM 1965 C C . GLY A 1 264 ? 1.078 -7.581 -22.955 1.00 87.69 264 GLY A C 1
ATOM 1966 O O . GLY A 1 264 ? -0.010 -7.122 -22.608 1.00 87.69 264 GLY A O 1
ATOM 1967 N N . SER A 1 265 ? 1.779 -8.418 -22.188 1.00 88.38 265 SER A N 1
ATOM 1968 C CA . SER A 1 265 ? 1.460 -8.736 -20.792 1.00 88.38 265 SER A CA 1
ATOM 1969 C C . SER A 1 265 ? 2.322 -7.899 -19.848 1.00 88.38 265 SER A C 1
ATOM 1971 O O . SER A 1 265 ? 3.383 -7.404 -20.234 1.00 88.38 265 SER A O 1
ATOM 1973 N N . ALA A 1 266 ? 1.868 -7.736 -18.606 1.00 88.19 266 ALA A N 1
ATOM 1974 C CA . ALA A 1 266 ? 2.477 -6.822 -17.649 1.00 88.19 266 ALA A CA 1
ATOM 1975 C C . ALA A 1 266 ? 2.899 -7.502 -16.348 1.00 88.19 266 ALA A C 1
ATOM 1977 O O . ALA A 1 266 ? 2.364 -8.542 -15.963 1.00 88.19 266 ALA A O 1
ATOM 1978 N N . VAL A 1 267 ? 3.856 -6.873 -15.671 1.00 87.25 267 VAL A N 1
ATOM 1979 C CA . VAL A 1 267 ? 4.169 -7.122 -14.264 1.00 87.25 267 VAL A CA 1
ATOM 1980 C C . VAL A 1 267 ? 3.595 -5.972 -13.434 1.00 87.25 267 VAL A C 1
ATOM 1982 O O . VAL A 1 267 ? 3.848 -4.811 -13.752 1.00 87.25 267 VAL A O 1
ATOM 1985 N N . ASP A 1 268 ? 2.826 -6.284 -12.382 1.00 79.62 268 ASP A N 1
ATOM 1986 C CA . ASP A 1 268 ? 2.307 -5.265 -11.454 1.00 79.62 268 ASP A CA 1
ATOM 1987 C C . ASP A 1 268 ? 3.466 -4.724 -10.611 1.00 79.62 268 ASP A C 1
ATOM 1989 O O . ASP A 1 268 ? 4.035 -5.431 -9.769 1.00 79.62 268 ASP A O 1
ATOM 1993 N N . VAL A 1 269 ? 3.827 -3.473 -10.863 1.00 79.56 269 VAL A N 1
ATOM 1994 C CA . VAL A 1 269 ? 4.873 -2.709 -10.187 1.00 79.56 269 VAL A CA 1
ATOM 1995 C C . VAL A 1 269 ? 4.224 -1.581 -9.401 1.00 79.56 269 VAL A C 1
ATOM 1997 O O . VAL A 1 269 ? 3.201 -1.031 -9.785 1.00 79.56 269 VAL A O 1
ATOM 2000 N N . ARG A 1 270 ? 4.826 -1.193 -8.281 1.00 72.88 270 ARG A N 1
ATOM 2001 C CA . ARG A 1 270 ? 4.295 -0.137 -7.429 1.00 72.88 270 ARG A CA 1
ATOM 2002 C C . ARG A 1 270 ? 5.160 1.116 -7.494 1.00 72.88 270 ARG A C 1
ATOM 2004 O O . ARG A 1 270 ? 6.250 1.166 -6.929 1.00 72.88 270 ARG A O 1
ATOM 2011 N N . GLY A 1 271 ? 4.635 2.142 -8.161 1.00 61.72 271 GLY A N 1
ATOM 2012 C CA . GLY A 1 271 ? 5.179 3.495 -8.217 1.00 61.72 271 GLY A CA 1
ATOM 2013 C C . GLY A 1 271 ? 4.753 4.322 -7.024 1.00 61.72 271 GLY A C 1
ATOM 2014 O O . GLY A 1 271 ? 3.874 5.173 -7.114 1.00 61.72 271 GLY A O 1
ATOM 2015 N N . LEU A 1 272 ? 5.303 4.026 -5.857 1.00 60.97 272 LEU A N 1
ATOM 2016 C CA . LEU A 1 272 ? 4.777 4.626 -4.640 1.00 60.97 272 LEU A CA 1
ATOM 2017 C C . LEU A 1 272 ? 5.413 5.992 -4.405 1.00 60.97 272 LEU A C 1
ATOM 2019 O O . LEU A 1 272 ? 6.623 6.105 -4.185 1.00 60.97 272 LEU A O 1
ATOM 2023 N N . SER A 1 273 ? 4.576 7.024 -4.437 1.00 48.81 273 SER A N 1
ATOM 2024 C CA . SER A 1 273 ? 4.983 8.386 -4.128 1.00 48.81 273 SER A CA 1
ATOM 2025 C C . SER A 1 273 ? 5.468 8.487 -2.682 1.00 48.81 273 SER A C 1
ATOM 2027 O O . SER A 1 273 ? 4.887 7.915 -1.754 1.00 48.81 273 SER A O 1
ATOM 2029 N N . GLY A 1 274 ? 6.559 9.233 -2.520 1.00 53.59 274 GLY A N 1
ATOM 2030 C CA . GLY A 1 274 ? 7.036 9.686 -1.226 1.00 53.59 274 GLY A CA 1
ATOM 2031 C C . GLY A 1 274 ? 8.375 9.145 -0.729 1.00 53.59 274 GLY A C 1
ATOM 2032 O O . GLY A 1 274 ? 8.666 9.232 0.467 1.00 53.59 274 GLY A O 1
ATOM 2033 N N . GLY A 1 275 ? 9.207 8.616 -1.622 1.00 53.94 275 GLY A N 1
ATOM 2034 C CA . GLY A 1 275 ? 10.560 8.207 -1.244 1.00 53.94 275 GLY A CA 1
ATOM 2035 C C . GLY A 1 275 ? 11.291 7.295 -2.217 1.00 53.94 275 GLY A C 1
ATOM 2036 O O . GLY A 1 275 ? 12.403 6.890 -1.895 1.00 53.94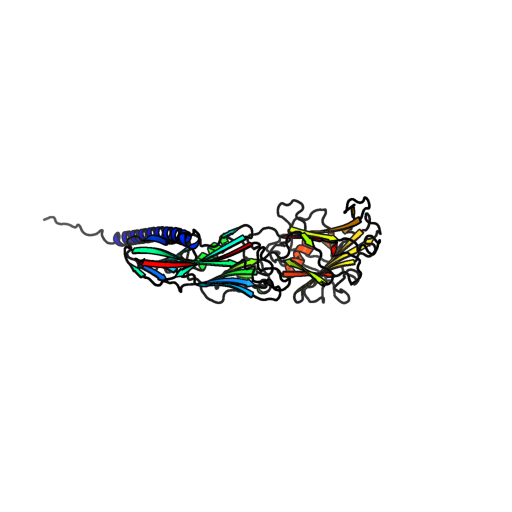 275 GLY A O 1
ATOM 2037 N N . HIS A 1 276 ? 10.690 6.965 -3.366 1.00 68.06 276 HIS A N 1
ATOM 2038 C CA . HIS A 1 276 ? 11.211 5.971 -4.303 1.00 68.06 276 HIS A CA 1
ATOM 2039 C C . HIS A 1 276 ? 11.344 4.602 -3.648 1.00 68.06 276 HIS A C 1
ATOM 2041 O O . HIS A 1 276 ? 12.367 4.253 -3.078 1.00 68.06 276 HIS A O 1
ATOM 2047 N N . THR A 1 277 ? 10.281 3.818 -3.673 1.00 66.06 277 THR A N 1
ATOM 2048 C CA . THR A 1 277 ? 10.186 2.615 -2.843 1.00 66.06 277 THR A CA 1
ATOM 2049 C C . THR A 1 277 ? 10.789 1.378 -3.488 1.00 66.06 277 THR A C 1
ATOM 2051 O O . THR A 1 277 ? 10.693 0.306 -2.913 1.00 66.06 277 THR A O 1
ATOM 2054 N N . LEU A 1 278 ? 11.412 1.474 -4.657 1.00 79.94 278 LEU A N 1
ATOM 2055 C CA . LEU A 1 278 ? 12.129 0.339 -5.226 1.00 79.94 278 LEU A CA 1
ATOM 2056 C C . LEU A 1 278 ? 13.481 0.205 -4.527 1.00 79.94 278 LEU A C 1
ATOM 2058 O O . LEU A 1 278 ? 14.235 1.163 -4.442 1.00 79.94 278 LEU A O 1
ATOM 2062 N N . SER A 1 279 ? 13.761 -0.968 -3.971 1.00 79.94 279 SER A N 1
ATOM 2063 C CA . SER A 1 279 ? 15.076 -1.319 -3.422 1.00 79.94 279 SER A CA 1
ATOM 2064 C C . SER A 1 279 ? 15.859 -2.256 -4.332 1.00 79.94 279 SER A C 1
ATOM 2066 O O . SER A 1 279 ? 17.044 -2.458 -4.132 1.00 79.94 279 SER A O 1
ATOM 2068 N N . GLU A 1 280 ? 15.176 -2.903 -5.272 1.00 86.00 280 GLU A N 1
ATOM 2069 C CA . GLU A 1 280 ? 15.797 -3.718 -6.308 1.00 86.00 280 GLU A CA 1
ATOM 2070 C C . GLU A 1 280 ? 14.859 -3.711 -7.512 1.00 86.00 280 GLU A C 1
ATOM 2072 O O . GLU A 1 280 ? 13.654 -3.921 -7.344 1.00 86.00 280 GLU A O 1
ATOM 2077 N N . PHE A 1 281 ? 15.391 -3.485 -8.704 1.00 90.88 281 PHE A N 1
ATOM 2078 C CA . PHE A 1 281 ? 14.715 -3.775 -9.956 1.00 90.88 281 PHE A CA 1
ATOM 2079 C C . PHE A 1 281 ? 15.748 -4.127 -11.024 1.00 90.88 281 PHE A C 1
ATOM 2081 O O . PHE A 1 281 ? 16.451 -3.263 -11.544 1.00 90.88 281 PHE A O 1
ATOM 2088 N N . ASN A 1 282 ? 15.806 -5.408 -11.375 1.00 93.19 282 ASN A N 1
ATOM 2089 C CA . ASN A 1 282 ? 16.638 -5.905 -12.461 1.00 93.19 282 ASN A CA 1
ATOM 2090 C C . ASN A 1 282 ? 15.867 -6.895 -13.330 1.00 93.19 282 ASN A C 1
ATOM 2092 O O . ASN A 1 282 ? 14.913 -7.546 -12.892 1.00 93.19 282 ASN A O 1
ATOM 2096 N N . VAL A 1 283 ? 16.312 -7.016 -14.576 1.00 95.69 283 VAL A N 1
ATOM 2097 C CA . VAL A 1 283 ? 15.819 -8.021 -15.517 1.00 95.69 283 VAL A CA 1
ATOM 2098 C C . VAL A 1 283 ? 16.981 -8.846 -16.046 1.00 95.69 283 VAL A C 1
ATOM 2100 O O . VAL A 1 283 ? 18.058 -8.332 -16.348 1.00 95.69 283 VAL A O 1
ATOM 2103 N N . THR A 1 284 ? 16.760 -10.149 -16.163 1.00 94.94 284 THR A N 1
ATOM 2104 C CA . THR A 1 284 ? 17.638 -11.076 -16.868 1.00 94.94 284 THR A CA 1
ATOM 2105 C C . THR A 1 284 ? 16.922 -11.551 -18.120 1.00 94.94 284 THR A C 1
ATOM 2107 O O . THR A 1 284 ? 15.956 -12.310 -18.040 1.00 94.94 284 THR A O 1
ATOM 2110 N N . LEU A 1 285 ? 17.412 -11.098 -19.270 1.00 92.75 285 LEU A N 1
ATOM 2111 C CA . LEU A 1 285 ? 16.890 -11.459 -20.578 1.00 92.75 285 LEU A CA 1
ATOM 2112 C C . LEU A 1 285 ? 17.700 -12.606 -21.177 1.00 92.75 285 LEU A C 1
ATOM 2114 O O . LEU A 1 285 ? 18.929 -12.662 -21.035 1.00 92.75 285 LEU A O 1
ATOM 2118 N N . ARG A 1 286 ? 17.003 -13.493 -21.880 1.00 89.81 286 ARG A N 1
ATOM 2119 C CA . ARG A 1 286 ? 17.569 -14.541 -22.732 1.00 89.81 286 ARG A CA 1
ATOM 2120 C C . ARG A 1 286 ? 17.217 -14.250 -24.188 1.00 89.81 286 ARG A C 1
ATOM 2122 O O . ARG A 1 286 ? 16.103 -13.789 -24.441 1.00 89.81 286 ARG A O 1
ATOM 2129 N N . PRO A 1 287 ? 18.146 -14.457 -25.135 1.00 87.31 287 PRO A N 1
ATOM 2130 C CA . PRO A 1 287 ? 17.799 -14.320 -26.543 1.00 87.31 287 PRO A CA 1
ATOM 2131 C C . PRO A 1 287 ? 16.768 -15.395 -26.906 1.00 87.31 287 PRO A C 1
ATOM 2133 O O . PRO A 1 287 ? 16.684 -16.417 -26.228 1.00 87.31 287 PRO A O 1
ATOM 2136 N N . ASP A 1 288 ? 15.990 -15.180 -27.960 1.00 79.50 288 ASP A N 1
ATOM 2137 C CA . ASP A 1 288 ? 15.169 -16.266 -28.493 1.00 79.50 288 ASP A CA 1
ATOM 2138 C C . ASP A 1 288 ? 16.059 -17.377 -29.080 1.00 79.50 288 ASP A C 1
ATOM 2140 O O . ASP A 1 288 ? 16.865 -17.134 -29.982 1.00 79.50 288 ASP A O 1
ATOM 2144 N N . ASP A 1 289 ? 15.904 -18.607 -28.580 1.00 64.25 289 ASP A N 1
ATOM 2145 C CA . ASP A 1 289 ? 16.687 -19.791 -28.970 1.00 64.25 289 ASP A CA 1
ATOM 2146 C C . ASP A 1 289 ? 16.493 -20.167 -30.453 1.00 64.25 289 ASP A C 1
ATOM 2148 O O . ASP A 1 289 ? 17.245 -20.968 -31.022 1.00 64.25 289 ASP A O 1
ATOM 2152 N N . THR A 1 290 ? 15.465 -19.610 -31.101 1.00 53.31 290 THR A N 1
ATOM 2153 C CA . THR A 1 290 ? 15.186 -19.824 -32.523 1.00 53.31 290 THR A CA 1
ATOM 2154 C C . THR A 1 290 ? 16.198 -19.126 -33.433 1.00 53.31 290 THR A C 1
ATOM 2156 O O . THR A 1 290 ? 16.463 -19.604 -34.543 1.00 53.31 290 THR A O 1
ATOM 2159 N N . ASP A 1 291 ? 16.790 -18.027 -32.966 1.00 52.94 291 ASP A N 1
ATOM 2160 C CA . ASP A 1 291 ? 17.755 -17.223 -33.702 1.00 52.94 291 ASP A CA 1
ATOM 2161 C C . ASP A 1 291 ? 19.094 -17.351 -32.968 1.00 52.94 291 ASP A C 1
ATOM 2163 O O . ASP A 1 291 ? 19.295 -16.764 -31.912 1.00 52.94 291 ASP A O 1
ATOM 2167 N N . SER A 1 292 ? 20.036 -18.124 -33.523 1.00 61.62 292 SER A N 1
ATOM 2168 C CA . SER A 1 292 ? 21.416 -18.318 -33.027 1.00 61.62 292 SER A CA 1
ATOM 2169 C C . SER A 1 292 ? 22.260 -17.028 -33.096 1.00 61.62 292 SER A C 1
ATOM 2171 O O . SER A 1 292 ? 23.364 -17.003 -33.645 1.00 61.62 292 SER A O 1
ATOM 2173 N N . ALA A 1 293 ? 21.657 -15.914 -32.715 1.00 66.25 293 ALA A N 1
ATOM 2174 C CA . ALA A 1 293 ? 22.035 -14.553 -32.991 1.00 66.25 293 ALA A CA 1
ATOM 2175 C C . ALA A 1 293 ? 22.553 -13.858 -31.728 1.00 66.25 293 ALA A C 1
ATOM 2177 O O . ALA A 1 293 ? 23.046 -12.746 -31.865 1.00 66.25 293 ALA A O 1
ATOM 2178 N N . ASP A 1 294 ? 22.477 -14.470 -30.538 1.00 76.19 294 ASP A N 1
ATOM 2179 C CA . ASP A 1 294 ? 23.108 -13.998 -29.293 1.00 76.19 294 ASP A CA 1
ATOM 2180 C C . ASP A 1 294 ? 22.912 -12.489 -29.050 1.00 76.19 294 ASP A C 1
ATOM 2182 O O . ASP A 1 294 ? 23.872 -11.729 -28.903 1.00 76.19 294 ASP A O 1
ATOM 2186 N N . PHE A 1 295 ? 21.655 -12.024 -29.076 1.00 85.81 295 PHE A N 1
ATOM 2187 C CA . PHE A 1 295 ? 21.268 -10.604 -28.968 1.00 85.81 295 PHE A CA 1
ATOM 2188 C C . PHE A 1 295 ? 21.690 -9.695 -30.137 1.00 85.81 295 PHE A C 1
ATOM 2190 O O . PHE A 1 295 ? 21.598 -8.464 -30.045 1.00 85.81 295 PHE A O 1
ATOM 2197 N N . ALA A 1 296 ? 22.095 -10.243 -31.285 1.00 80.50 296 ALA A N 1
ATOM 2198 C CA . ALA A 1 296 ? 22.437 -9.449 -32.464 1.00 80.50 296 ALA A CA 1
ATOM 2199 C C . ALA A 1 296 ? 21.262 -8.608 -32.977 1.00 80.50 296 ALA A C 1
ATOM 2201 O O . ALA A 1 296 ? 21.508 -7.619 -33.660 1.00 80.50 296 ALA A O 1
ATOM 2202 N N . ASN A 1 297 ? 20.018 -8.918 -32.621 1.00 81.38 297 ASN A N 1
ATOM 2203 C CA . ASN A 1 297 ? 18.852 -8.105 -32.964 1.00 81.38 297 ASN A CA 1
ATOM 2204 C C . ASN A 1 297 ? 18.149 -7.493 -31.742 1.00 81.38 297 ASN A C 1
ATOM 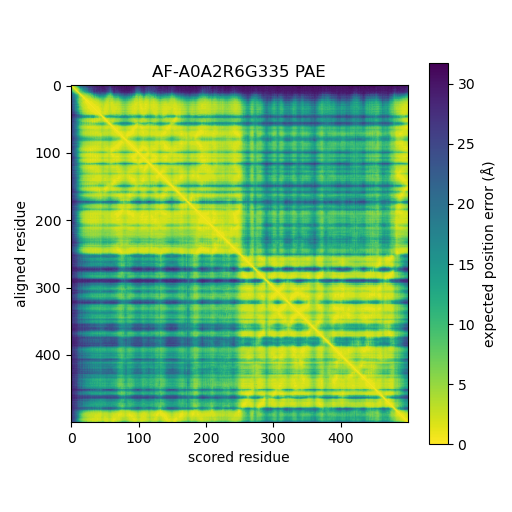2206 O O . ASN A 1 297 ? 17.080 -6.931 -31.921 1.00 81.38 297 ASN A O 1
ATOM 2210 N N . LEU A 1 298 ? 18.763 -7.539 -30.547 1.00 88.50 298 LEU A N 1
ATOM 2211 C CA . LEU A 1 298 ? 18.143 -7.110 -29.286 1.00 88.50 298 LEU A CA 1
ATOM 2212 C C . LEU A 1 298 ? 17.442 -5.754 -29.400 1.00 88.50 298 LEU A C 1
ATOM 2214 O O . LEU A 1 298 ? 18.102 -4.720 -29.613 1.00 88.50 298 LEU A O 1
ATOM 2218 N N . GLN A 1 299 ? 16.132 -5.791 -29.170 1.00 88.56 299 GLN A N 1
ATOM 2219 C CA . GLN A 1 299 ? 15.264 -4.631 -29.088 1.00 88.56 299 GLN A CA 1
ATOM 2220 C C . GLN A 1 299 ? 14.068 -4.929 -28.177 1.00 88.56 299 GLN A C 1
ATOM 2222 O O . GLN A 1 299 ? 13.024 -5.350 -28.644 1.00 88.56 299 GLN A O 1
ATOM 2227 N N . TRP A 1 300 ? 14.209 -4.664 -26.884 1.00 93.81 300 TRP A N 1
ATOM 2228 C CA . TRP A 1 300 ? 13.215 -5.055 -25.887 1.00 93.81 300 TRP A CA 1
ATOM 2229 C C . TRP A 1 300 ? 12.869 -3.886 -24.976 1.00 93.81 300 TRP A C 1
ATOM 2231 O O . TRP A 1 300 ? 13.748 -3.092 -24.627 1.00 93.81 300 TRP A O 1
ATOM 2241 N N . SER A 1 301 ? 11.605 -3.765 -24.586 1.00 95.81 301 SER A N 1
ATOM 2242 C CA . SER A 1 301 ? 11.160 -2.681 -23.715 1.00 95.81 301 SER A CA 1
ATOM 2243 C C . SER A 1 301 ? 10.142 -3.112 -22.674 1.00 95.81 301 SER A C 1
ATOM 2245 O O . SER A 1 301 ? 9.421 -4.095 -22.835 1.00 95.81 301 SER A O 1
ATOM 2247 N N . MET A 1 302 ? 10.076 -2.292 -21.634 1.00 96.31 302 MET A N 1
ATOM 2248 C CA . MET A 1 302 ? 9.027 -2.277 -20.636 1.00 96.31 302 MET A CA 1
ATOM 2249 C C . MET A 1 302 ? 8.405 -0.885 -20.605 1.00 96.31 302 MET A C 1
ATOM 2251 O O . MET A 1 302 ? 9.130 0.102 -20.469 1.00 96.31 302 MET A O 1
ATOM 2255 N N . TYR A 1 303 ? 7.084 -0.791 -20.723 1.00 96.69 303 TYR A N 1
ATOM 2256 C CA . TYR A 1 303 ? 6.375 0.485 -20.787 1.00 96.69 303 TYR A CA 1
ATOM 2257 C C . TYR A 1 303 ? 5.133 0.510 -19.896 1.00 96.69 303 TYR A C 1
ATOM 2259 O O . TYR A 1 303 ? 4.585 -0.527 -19.534 1.00 96.69 303 TYR A O 1
ATOM 2267 N N . ALA A 1 304 ? 4.679 1.708 -19.543 1.00 94.06 304 ALA A N 1
ATOM 2268 C CA . ALA A 1 304 ? 3.445 1.920 -18.805 1.00 94.06 304 ALA A CA 1
ATOM 2269 C C . ALA A 1 304 ? 2.760 3.222 -19.238 1.00 94.06 304 ALA A C 1
ATOM 2271 O O . ALA A 1 304 ? 3.415 4.204 -19.601 1.00 94.06 304 ALA A O 1
ATOM 2272 N N . GLU A 1 305 ? 1.432 3.241 -19.145 1.00 91.81 305 GLU A N 1
ATOM 2273 C CA . GLU A 1 305 ? 0.599 4.428 -19.339 1.00 91.81 305 GLU A CA 1
ATOM 2274 C C . GLU A 1 305 ? -0.368 4.579 -18.161 1.00 91.81 305 GLU A C 1
ATOM 2276 O O . GLU A 1 305 ? -1.052 3.631 -17.785 1.00 91.81 305 GLU A O 1
ATOM 2281 N N . SER A 1 306 ? -0.454 5.781 -17.592 1.00 83.62 306 SER A N 1
ATOM 2282 C CA . SER A 1 306 ? -1.395 6.106 -16.516 1.00 83.62 306 SER A CA 1
ATOM 2283 C C . SER A 1 306 ? -1.976 7.498 -16.742 1.00 83.62 306 SER A C 1
ATOM 2285 O O . SER A 1 306 ? -1.311 8.525 -16.579 1.00 83.62 306 SER A O 1
ATOM 2287 N N . GLY A 1 307 ? -3.228 7.554 -17.198 1.00 85.56 307 GLY A N 1
ATOM 2288 C CA . GLY A 1 307 ? -3.852 8.807 -17.620 1.00 85.56 307 GLY A CA 1
ATOM 2289 C C . GLY A 1 307 ? -3.100 9.449 -18.793 1.00 85.56 307 GLY A C 1
ATOM 2290 O O . GLY A 1 307 ? -3.118 8.920 -19.898 1.00 85.56 307 GLY A O 1
ATOM 2291 N N . ALA A 1 308 ? -2.481 10.610 -18.561 1.00 88.81 308 ALA A N 1
ATOM 2292 C CA . ALA A 1 308 ? -1.623 11.290 -19.541 1.00 88.81 308 ALA A CA 1
ATOM 2293 C C . ALA A 1 308 ? -0.127 10.981 -19.351 1.00 88.81 308 ALA A C 1
ATOM 2295 O O . ALA A 1 308 ? 0.698 11.449 -20.134 1.00 88.81 308 ALA A O 1
ATOM 2296 N N . ARG A 1 309 ? 0.235 10.238 -18.300 1.00 92.25 309 ARG A N 1
ATOM 2297 C CA . ARG A 1 309 ? 1.622 9.880 -18.020 1.00 92.25 309 ARG A CA 1
ATOM 2298 C C . ARG A 1 309 ? 2.022 8.678 -18.867 1.00 92.25 309 ARG A C 1
ATOM 2300 O O . ARG A 1 309 ? 1.269 7.710 -18.955 1.00 92.25 309 ARG A O 1
ATOM 2307 N N . GLN A 1 310 ? 3.200 8.747 -19.467 1.00 96.12 310 GLN A N 1
ATOM 2308 C CA . GLN A 1 310 ? 3.803 7.701 -20.287 1.00 96.12 310 GLN A CA 1
ATOM 2309 C C . GLN A 1 310 ? 5.218 7.447 -19.782 1.00 96.12 310 GLN A C 1
ATOM 2311 O O . GLN A 1 310 ? 5.959 8.401 -19.533 1.00 96.12 310 GLN A O 1
ATOM 2316 N N . PHE A 1 311 ? 5.596 6.180 -19.653 1.00 96.81 311 PHE A N 1
ATOM 2317 C CA . PHE A 1 311 ? 6.917 5.767 -19.194 1.00 96.81 311 PHE A CA 1
ATOM 2318 C C . PHE A 1 311 ? 7.418 4.567 -19.989 1.00 96.81 311 PHE A C 1
ATOM 2320 O O . PHE A 1 311 ? 6.670 3.612 -20.176 1.00 96.81 311 PHE A O 1
ATOM 2327 N N . GLU A 1 312 ? 8.678 4.582 -20.420 1.00 98.06 312 GLU A N 1
ATOM 2328 C CA . GLU A 1 312 ? 9.289 3.445 -21.114 1.00 98.06 312 GLU A CA 1
ATOM 2329 C C . GLU A 1 312 ? 10.775 3.289 -20.777 1.00 98.06 312 GLU A C 1
ATOM 2331 O O . GLU A 1 312 ? 11.537 4.259 -20.789 1.00 98.06 312 GLU A O 1
ATOM 2336 N N . ILE A 1 313 ? 11.181 2.042 -20.532 1.00 97.81 313 ILE A N 1
ATOM 2337 C CA . ILE A 1 313 ? 12.569 1.588 -20.474 1.00 97.81 313 ILE A CA 1
ATOM 2338 C C . ILE A 1 313 ? 12.810 0.733 -21.710 1.00 97.81 313 ILE A C 1
ATOM 2340 O O . ILE A 1 313 ? 12.125 -0.266 -21.918 1.00 97.81 313 ILE A O 1
ATOM 2344 N N . HIS A 1 314 ? 13.805 1.087 -22.513 1.00 97.25 314 HIS A N 1
ATOM 2345 C CA . HIS A 1 314 ? 14.122 0.359 -23.736 1.00 97.25 314 HIS A CA 1
ATOM 2346 C C . HIS A 1 314 ? 15.595 -0.049 -23.773 1.00 97.25 314 HIS A C 1
ATOM 2348 O O . HIS A 1 314 ? 16.497 0.784 -23.640 1.00 97.25 314 HIS A O 1
ATOM 2354 N N . LEU A 1 315 ? 15.829 -1.345 -23.975 1.00 96.12 315 LEU A N 1
ATOM 2355 C CA . LEU A 1 315 ? 17.132 -1.976 -24.115 1.00 96.12 315 LEU A CA 1
ATOM 2356 C C . LEU A 1 315 ? 17.383 -2.328 -25.575 1.00 96.12 315 LEU A C 1
ATOM 2358 O O . LEU A 1 315 ? 16.625 -3.061 -26.210 1.00 96.12 315 LEU A O 1
ATOM 2362 N N . ARG A 1 316 ? 18.499 -1.830 -26.106 1.00 93.88 316 ARG A N 1
ATOM 2363 C CA . ARG A 1 316 ? 18.836 -2.020 -27.515 1.00 93.88 316 ARG A CA 1
ATOM 2364 C C . ARG A 1 316 ? 20.317 -2.250 -27.723 1.00 93.88 316 ARG A C 1
ATOM 2366 O O . ARG A 1 316 ? 21.160 -1.512 -27.200 1.00 93.88 316 ARG A O 1
ATOM 2373 N N . ARG A 1 317 ? 20.651 -3.212 -28.582 1.00 93.06 317 ARG A N 1
ATOM 2374 C CA . ARG A 1 317 ? 22.036 -3.437 -29.014 1.00 93.06 317 ARG A CA 1
ATOM 2375 C C . ARG A 1 317 ? 22.645 -2.177 -29.646 1.00 93.06 317 ARG A C 1
ATOM 2377 O O . ARG A 1 317 ? 22.059 -1.539 -30.520 1.00 93.06 317 ARG A O 1
ATOM 2384 N N . GLN A 1 318 ? 23.881 -1.872 -29.250 1.00 93.44 318 GLN A N 1
ATOM 2385 C CA . GLN A 1 318 ? 24.693 -0.771 -29.784 1.00 93.44 318 GLN A CA 1
ATOM 2386 C C . GLN A 1 318 ? 25.866 -1.274 -30.627 1.00 93.44 318 GLN A C 1
ATOM 2388 O O . GLN A 1 318 ? 26.187 -0.710 -31.673 1.00 93.44 318 GLN A O 1
ATOM 2393 N N . SER A 1 319 ? 26.540 -2.330 -30.172 1.00 91.56 319 SER A N 1
ATOM 2394 C CA . SER A 1 319 ? 27.671 -2.945 -30.873 1.00 91.56 319 SER A CA 1
ATOM 2395 C C . SER A 1 319 ? 27.909 -4.370 -30.380 1.00 91.56 319 SER A C 1
ATOM 2397 O O . SER A 1 319 ? 27.339 -4.760 -29.369 1.00 91.56 319 SER A O 1
ATOM 2399 N N . GLY A 1 320 ? 28.771 -5.122 -31.065 1.00 86.31 320 GLY A N 1
ATOM 2400 C CA . GLY A 1 320 ? 29.000 -6.539 -30.774 1.00 86.31 320 GLY A CA 1
ATOM 2401 C C . GLY A 1 320 ? 27.961 -7.446 -31.439 1.00 86.31 320 GLY A C 1
ATOM 2402 O O . GLY A 1 320 ? 26.978 -6.968 -32.027 1.00 86.31 320 GLY A O 1
ATOM 2403 N N . ASN A 1 321 ? 28.268 -8.738 -31.446 1.00 78.38 321 ASN A N 1
ATOM 2404 C CA . ASN A 1 321 ? 27.492 -9.801 -32.089 1.00 78.38 321 ASN A CA 1
ATOM 2405 C C . ASN A 1 321 ? 27.846 -11.187 -31.515 1.00 78.38 321 ASN A C 1
ATOM 2407 O O . ASN A 1 321 ? 27.789 -12.173 -32.243 1.00 78.38 321 ASN A O 1
ATOM 2411 N N . ASP A 1 322 ? 28.328 -11.213 -30.274 1.00 76.12 322 ASP A N 1
ATOM 2412 C CA . ASP A 1 322 ? 28.789 -12.409 -29.568 1.00 76.12 322 ASP A CA 1
ATOM 2413 C C . ASP A 1 322 ? 28.279 -12.340 -28.124 1.00 76.12 322 ASP A C 1
ATOM 2415 O O . ASP A 1 322 ? 28.086 -11.238 -27.589 1.00 76.12 322 ASP A O 1
ATOM 2419 N N . CYS A 1 323 ? 28.092 -13.494 -27.489 1.00 76.56 323 CYS A N 1
ATOM 2420 C CA . CYS A 1 323 ? 27.498 -13.623 -26.165 1.00 76.56 323 CYS A CA 1
ATOM 2421 C C . CYS A 1 323 ? 28.281 -12.869 -25.074 1.00 76.56 323 CYS A C 1
ATOM 2423 O O . CYS A 1 323 ? 27.682 -12.471 -24.083 1.00 76.56 323 CYS A O 1
ATOM 2425 N N . SER A 1 324 ? 29.579 -12.579 -25.257 1.00 79.38 324 SER A N 1
ATOM 2426 C CA . SER A 1 324 ? 30.430 -11.913 -24.244 1.00 79.38 324 SER A CA 1
ATOM 2427 C C . SER A 1 324 ? 30.828 -10.458 -24.544 1.00 79.38 324 SER A C 1
ATOM 2429 O O . SER A 1 324 ? 31.466 -9.814 -23.709 1.00 79.38 324 SER A O 1
ATOM 2431 N N . ASP A 1 325 ? 30.501 -9.915 -25.723 1.00 84.19 325 ASP A N 1
ATOM 2432 C CA . ASP A 1 325 ? 30.923 -8.554 -26.123 1.00 84.19 325 ASP A CA 1
ATOM 2433 C C . ASP A 1 325 ? 29.783 -7.695 -26.689 1.00 84.19 325 ASP A C 1
ATOM 2435 O O . ASP A 1 325 ? 29.997 -6.553 -27.111 1.00 84.19 325 ASP A O 1
ATOM 2439 N N . THR A 1 326 ? 28.547 -8.198 -26.688 1.00 90.19 326 THR A N 1
ATOM 2440 C CA . THR A 1 326 ? 27.407 -7.394 -27.127 1.00 90.19 326 THR A CA 1
ATOM 2441 C C . THR A 1 326 ? 27.142 -6.282 -26.117 1.00 90.19 326 THR A C 1
ATOM 2443 O O . THR A 1 326 ? 26.826 -6.516 -24.954 1.00 90.19 326 THR A O 1
ATOM 2446 N N . LYS A 1 327 ? 27.316 -5.037 -26.571 1.00 94.50 327 LYS A N 1
ATOM 2447 C CA . LYS A 1 327 ? 27.101 -3.818 -25.790 1.00 94.50 327 LYS A CA 1
ATOM 2448 C C . LYS A 1 327 ? 25.683 -3.327 -26.001 1.00 94.50 327 LYS A C 1
ATOM 2450 O O . LYS A 1 327 ? 25.276 -3.085 -27.141 1.00 94.50 327 LYS A O 1
ATOM 2455 N N . VAL A 1 328 ? 24.978 -3.110 -24.903 1.00 95.25 328 VAL A N 1
ATOM 2456 C CA . VAL A 1 328 ? 23.564 -2.744 -24.873 1.00 95.25 328 VAL A CA 1
ATOM 2457 C C . VAL A 1 328 ? 23.430 -1.335 -24.314 1.00 95.25 328 VAL A C 1
ATOM 2459 O O . VAL A 1 328 ? 24.072 -0.984 -23.329 1.00 95.25 328 VAL A O 1
ATOM 2462 N N . GLY A 1 329 ? 22.653 -0.503 -24.997 1.00 96.69 329 GLY A N 1
ATOM 2463 C CA . GLY A 1 329 ? 22.272 0.827 -24.537 1.00 96.69 329 GLY A CA 1
ATOM 2464 C C . GLY A 1 329 ? 20.897 0.774 -23.892 1.00 96.69 329 GLY A C 1
ATOM 2465 O O . GLY A 1 329 ? 20.088 -0.084 -24.249 1.00 96.69 329 GLY A O 1
ATOM 2466 N N . VAL A 1 330 ? 20.655 1.704 -22.978 1.00 97.81 330 VAL A N 1
ATOM 2467 C CA . VAL A 1 330 ? 19.378 1.861 -22.284 1.00 97.81 330 VAL A CA 1
ATOM 2468 C C . VAL A 1 330 ? 18.826 3.254 -22.537 1.00 97.81 330 VAL A C 1
ATOM 2470 O O . VAL A 1 330 ? 19.572 4.238 -22.547 1.00 97.81 330 VAL A O 1
ATOM 2473 N N . THR A 1 331 ? 17.521 3.316 -22.759 1.00 98.31 331 THR A N 1
ATOM 2474 C CA . THR A 1 331 ? 16.764 4.559 -22.877 1.00 98.31 331 THR A CA 1
ATOM 2475 C C . THR A 1 331 ? 15.700 4.581 -21.795 1.00 98.31 331 THR A C 1
ATOM 2477 O O . THR A 1 331 ? 15.022 3.574 -21.607 1.00 98.31 331 THR A O 1
ATOM 2480 N N . VAL A 1 332 ? 15.552 5.715 -21.113 1.00 98.31 332 VAL A N 1
ATOM 2481 C CA . VAL A 1 332 ? 14.425 5.993 -20.214 1.00 98.31 332 VAL A CA 1
ATOM 2482 C C . VAL A 1 332 ? 13.660 7.185 -20.776 1.00 98.31 332 VAL A C 1
ATOM 2484 O O . VAL A 1 332 ? 14.239 8.242 -21.046 1.00 98.31 332 VAL A O 1
ATOM 2487 N N . TYR A 1 333 ? 12.362 6.999 -20.979 1.00 98.31 333 TYR A N 1
ATOM 2488 C CA . TYR A 1 333 ? 11.438 8.005 -21.485 1.00 98.31 333 TYR A CA 1
ATOM 2489 C C . TYR A 1 333 ? 10.336 8.262 -20.471 1.00 98.31 333 TYR A C 1
ATOM 2491 O O . TYR A 1 333 ? 9.764 7.322 -19.924 1.00 98.31 333 TYR A O 1
ATOM 2499 N N . TYR A 1 334 ? 10.022 9.539 -20.268 1.00 97.56 334 TYR A N 1
ATOM 2500 C CA . TYR A 1 334 ? 8.869 9.965 -19.491 1.00 97.56 334 TYR A CA 1
ATOM 2501 C C . TYR A 1 334 ? 8.162 11.146 -20.157 1.00 97.56 334 TYR A C 1
ATOM 2503 O O . TYR A 1 334 ? 8.804 12.107 -20.589 1.00 97.56 334 TYR A O 1
ATOM 2511 N N . SER A 1 335 ? 6.833 11.112 -20.189 1.00 96.44 335 SER A N 1
ATOM 2512 C CA . SER A 1 335 ? 5.983 12.251 -20.538 1.00 96.44 335 SER A CA 1
ATOM 2513 C C . SER A 1 335 ? 4.840 12.358 -19.537 1.00 96.44 335 SER A C 1
ATOM 2515 O O . SER A 1 335 ? 4.254 11.351 -19.162 1.00 96.44 335 SER A O 1
ATOM 2517 N N . GLY A 1 336 ? 4.514 13.579 -19.109 1.00 92.56 336 GLY A N 1
ATOM 2518 C CA . GLY A 1 336 ? 3.361 13.854 -18.245 1.00 92.56 336 GLY A CA 1
ATOM 2519 C C . GLY A 1 336 ? 2.134 14.392 -18.990 1.00 92.56 336 GLY A C 1
ATOM 2520 O O . GLY A 1 336 ? 1.123 14.689 -18.354 1.00 92.56 336 GLY A O 1
ATOM 2521 N N . ASP A 1 337 ? 2.228 14.579 -20.309 1.00 93.12 337 ASP A N 1
ATOM 2522 C CA . ASP A 1 337 ? 1.246 15.300 -21.128 1.00 93.12 337 ASP A CA 1
ATOM 2523 C C . ASP A 1 337 ? 0.793 14.516 -22.373 1.00 93.12 337 ASP A C 1
ATOM 2525 O O . ASP A 1 337 ? 0.325 15.098 -23.350 1.00 93.12 337 ASP A O 1
ATOM 2529 N N . GLY A 1 338 ? 0.882 13.184 -22.329 1.00 91.56 338 GLY A N 1
ATOM 2530 C CA . GLY A 1 338 ? 0.462 12.300 -23.419 1.00 91.56 338 GLY A CA 1
ATOM 2531 C C . GLY A 1 338 ? 1.396 12.332 -24.629 1.00 91.56 338 GLY A C 1
ATOM 2532 O O . GLY A 1 338 ? 0.957 12.061 -25.748 1.00 91.56 338 GLY A O 1
ATOM 2533 N N . GLY A 1 339 ? 2.662 12.697 -24.413 1.00 94.31 339 GLY A N 1
ATOM 2534 C CA . GLY A 1 339 ? 3.703 12.712 -25.433 1.00 94.31 339 GLY A CA 1
ATOM 2535 C C . GLY A 1 339 ? 3.794 14.012 -26.235 1.00 94.31 339 GLY A C 1
ATOM 2536 O O . GLY A 1 339 ? 4.441 14.017 -27.282 1.00 94.31 339 GLY A O 1
ATOM 2537 N N . GLU A 1 340 ? 3.178 15.115 -25.788 1.00 94.25 340 GLU A N 1
ATOM 2538 C CA . GLU A 1 340 ? 3.390 16.434 -26.409 1.00 94.25 340 GLU A CA 1
ATOM 2539 C C . GLU A 1 340 ? 4.813 16.939 -26.120 1.00 94.25 340 GLU A C 1
ATOM 2541 O O . GLU A 1 340 ? 5.528 17.393 -27.024 1.00 94.25 340 GLU A O 1
ATOM 2546 N N . THR A 1 341 ? 5.252 16.787 -24.871 1.00 96.06 341 THR A N 1
ATOM 2547 C CA . THR A 1 341 ? 6.631 16.996 -24.434 1.00 96.06 341 THR A CA 1
ATOM 2548 C C . THR A 1 341 ? 7.153 15.784 -23.669 1.00 96.06 341 THR A C 1
ATOM 2550 O O . THR A 1 341 ? 6.390 14.934 -23.208 1.00 96.06 341 THR A O 1
ATOM 2553 N N . TYR A 1 342 ? 8.477 15.659 -23.562 1.00 97.38 342 TYR A N 1
ATOM 2554 C CA . TYR A 1 342 ? 9.078 14.536 -22.845 1.00 97.38 342 TYR A CA 1
ATOM 2555 C C . TYR A 1 342 ? 10.412 14.866 -22.180 1.00 97.38 342 TYR A C 1
ATOM 2557 O O . TYR A 1 342 ? 11.105 15.824 -22.536 1.00 97.38 342 TYR A O 1
ATOM 2565 N N . GLN A 1 343 ? 10.773 14.007 -21.234 1.00 97.81 343 GLN A N 1
ATOM 2566 C CA . GLN A 1 343 ? 12.090 13.878 -20.632 1.00 97.81 343 GLN A CA 1
ATOM 2567 C C . GLN A 1 343 ? 12.732 12.606 -21.198 1.00 97.81 343 GLN A C 1
ATOM 2569 O O . GLN A 1 343 ? 12.147 11.526 -21.123 1.00 97.81 343 GLN A O 1
ATOM 2574 N N . GLY A 1 344 ? 13.891 12.744 -21.845 1.00 97.69 344 GLY A N 1
ATOM 2575 C CA . GLY A 1 344 ? 14.556 11.649 -22.553 1.00 97.69 344 GLY A CA 1
ATOM 2576 C C . GLY A 1 344 ? 15.974 11.439 -22.053 1.00 97.69 344 GLY A C 1
ATOM 2577 O O . GLY A 1 344 ? 16.771 12.378 -22.040 1.00 97.69 344 GLY A O 1
ATOM 2578 N N . TRP A 1 345 ? 16.291 10.202 -21.683 1.00 98.25 345 TRP A N 1
ATOM 2579 C CA . TRP A 1 345 ? 17.571 9.825 -21.096 1.00 98.25 345 TRP A CA 1
ATOM 2580 C C . TRP A 1 345 ? 18.180 8.661 -21.856 1.00 98.25 345 TRP A C 1
ATOM 2582 O O . TRP A 1 345 ? 17.515 7.652 -22.072 1.00 98.25 345 TRP A O 1
ATOM 2592 N N . PHE A 1 346 ? 19.445 8.787 -22.253 1.00 97.88 346 PHE A N 1
ATOM 2593 C CA . PHE A 1 346 ? 20.123 7.760 -23.039 1.00 97.88 346 PHE A CA 1
ATOM 2594 C C . PHE A 1 346 ? 21.517 7.431 -22.505 1.00 97.88 346 PHE A C 1
ATOM 2596 O O . PHE A 1 346 ? 22.386 8.303 -22.388 1.00 97.88 346 PHE A O 1
ATOM 2603 N N . GLY A 1 347 ? 21.736 6.147 -22.235 1.00 96.88 347 GLY A N 1
ATOM 2604 C CA . GLY A 1 347 ? 23.007 5.565 -21.825 1.00 96.88 347 GLY A CA 1
ATOM 2605 C C . GLY A 1 347 ? 23.570 4.697 -22.946 1.00 96.88 347 GLY A C 1
ATOM 2606 O O . GLY A 1 347 ? 22.933 3.750 -23.414 1.00 96.88 347 GLY A O 1
ATOM 2607 N N . ASN A 1 348 ? 24.782 5.013 -23.405 1.00 92.69 348 ASN A N 1
ATOM 2608 C CA . ASN A 1 348 ? 25.433 4.248 -24.464 1.00 92.69 348 ASN A CA 1
ATOM 2609 C C . ASN A 1 348 ? 26.311 3.144 -23.867 1.00 92.69 348 ASN A C 1
ATOM 2611 O O . ASN A 1 348 ? 27.273 3.450 -23.167 1.00 92.69 348 ASN A O 1
ATOM 2615 N N . ARG A 1 349 ? 26.062 1.883 -24.246 1.00 92.12 349 ARG A N 1
ATOM 2616 C CA . ARG A 1 349 ? 26.811 0.704 -23.762 1.00 92.12 349 ARG A CA 1
ATOM 2617 C C . ARG A 1 349 ? 26.743 0.511 -22.239 1.00 92.12 349 ARG A C 1
ATOM 2619 O O . ARG A 1 349 ? 27.734 0.109 -21.637 1.00 92.12 349 ARG A O 1
ATOM 2626 N N . SER A 1 350 ? 25.585 0.795 -21.655 1.00 94.00 350 SER A N 1
ATOM 2627 C CA . SER A 1 350 ? 25.288 0.646 -20.229 1.00 94.00 350 SER A CA 1
ATOM 2628 C C . SER A 1 350 ? 25.443 -0.784 -19.717 1.00 94.00 350 SER A C 1
ATOM 2630 O O . SER A 1 350 ? 25.891 -0.977 -18.596 1.00 94.00 350 SER A O 1
ATOM 2632 N N . TYR A 1 351 ? 25.142 -1.781 -20.552 1.00 94.12 351 TYR A N 1
ATOM 2633 C CA . TYR A 1 351 ? 25.246 -3.190 -20.177 1.00 94.12 351 TYR A CA 1
ATOM 2634 C C . TYR A 1 351 ? 26.047 -3.985 -21.210 1.00 94.12 351 TYR A C 1
ATOM 2636 O O . TYR A 1 351 ? 26.220 -3.568 -22.363 1.00 94.12 351 TYR A O 1
ATOM 2644 N N . THR A 1 352 ? 26.562 -5.141 -20.794 1.00 93.19 352 THR A N 1
ATOM 2645 C CA . THR A 1 352 ? 27.226 -6.113 -21.672 1.00 93.19 352 THR A CA 1
ATOM 2646 C C . THR A 1 352 ? 26.612 -7.486 -21.441 1.00 93.19 352 THR A C 1
ATOM 2648 O O . THR A 1 352 ? 26.323 -7.836 -20.302 1.00 93.19 352 THR A O 1
ATOM 2651 N N . THR A 1 353 ? 26.405 -8.247 -22.511 1.00 91.31 353 THR A N 1
ATOM 2652 C CA . THR A 1 353 ? 25.949 -9.638 -22.419 1.00 91.31 353 THR A CA 1
ATOM 2653 C C . THR A 1 353 ? 27.024 -10.539 -21.806 1.00 91.31 353 THR A C 1
ATOM 2655 O O . THR A 1 353 ? 28.222 -10.258 -21.891 1.00 91.31 353 THR A O 1
ATOM 2658 N N . GLU A 1 354 ? 26.600 -11.646 -21.213 1.00 89.50 354 GLU A N 1
ATOM 2659 C CA . GLU A 1 354 ? 27.475 -12.663 -20.636 1.00 89.50 354 GLU A CA 1
ATOM 2660 C C . GLU A 1 354 ? 27.182 -14.029 -21.264 1.00 89.50 354 GLU A C 1
ATOM 2662 O O . GLU A 1 354 ? 26.035 -14.313 -21.606 1.00 89.50 354 GLU A O 1
ATOM 2667 N N . CYS A 1 355 ? 28.202 -14.887 -21.361 1.00 86.31 355 CYS A N 1
ATOM 2668 C CA . CYS A 1 355 ? 28.027 -16.299 -21.704 1.00 86.31 355 CYS A CA 1
ATOM 2669 C C . CYS A 1 355 ? 28.053 -17.134 -20.417 1.00 86.31 355 CYS A C 1
ATOM 2671 O O . CYS A 1 355 ? 28.889 -16.891 -19.537 1.00 86.31 355 CYS A O 1
ATOM 2673 N N . PHE A 1 356 ? 27.142 -18.092 -20.293 1.00 81.31 356 PHE A N 1
ATOM 2674 C CA . PHE A 1 356 ? 27.061 -18.980 -19.141 1.00 81.31 356 PHE A CA 1
ATOM 2675 C C . PHE A 1 356 ? 26.386 -20.295 -19.524 1.00 81.31 356 PHE A C 1
ATOM 2677 O O . PHE A 1 356 ? 25.245 -20.254 -19.968 1.00 81.31 356 PHE A O 1
ATOM 2684 N N . ASP A 1 357 ? 27.061 -21.416 -19.264 1.00 81.81 357 ASP A N 1
ATOM 2685 C CA . ASP A 1 357 ? 26.518 -22.783 -19.313 1.00 81.81 357 ASP A CA 1
ATOM 2686 C C . ASP A 1 357 ? 25.400 -22.971 -18.270 1.00 81.81 357 ASP A C 1
ATOM 2688 O O . ASP A 1 357 ? 25.634 -23.217 -17.077 1.00 81.81 357 ASP A O 1
ATOM 2692 N N . SER A 1 358 ? 24.165 -22.748 -18.714 1.00 75.12 358 SER A N 1
ATOM 2693 C CA . SER A 1 358 ? 22.977 -22.676 -17.875 1.00 75.12 358 SER A CA 1
ATOM 2694 C C . SER A 1 358 ? 22.416 -24.040 -17.501 1.00 75.12 358 SER A C 1
ATOM 2696 O O . SER A 1 358 ? 21.748 -24.146 -16.465 1.00 75.12 358 SER A O 1
ATOM 2698 N N . ASP A 1 359 ? 22.648 -25.066 -18.316 1.00 78.56 359 ASP A N 1
ATOM 2699 C CA . ASP A 1 359 ? 22.101 -26.410 -18.126 1.00 78.56 359 ASP A CA 1
ATOM 2700 C C . ASP A 1 359 ? 23.169 -27.480 -17.816 1.00 78.56 359 ASP A C 1
ATOM 2702 O O . ASP A 1 359 ? 22.834 -28.610 -17.431 1.00 78.56 359 ASP A O 1
ATOM 2706 N N . GLY A 1 360 ? 24.448 -27.101 -17.838 1.00 80.06 360 GLY A N 1
ATOM 2707 C CA . GLY A 1 360 ? 25.584 -27.955 -17.522 1.00 80.06 360 GLY A CA 1
ATOM 2708 C C . GLY A 1 360 ? 25.947 -28.920 -18.648 1.00 80.06 360 GLY A C 1
ATOM 2709 O O . GLY A 1 360 ? 26.592 -29.944 -18.367 1.00 80.06 360 GLY A O 1
ATOM 2710 N N . ASP A 1 361 ? 25.488 -28.675 -19.876 1.00 82.75 361 ASP A N 1
ATOM 2711 C CA . ASP A 1 361 ? 25.793 -29.506 -21.037 1.00 82.75 361 ASP A CA 1
ATOM 2712 C C . ASP A 1 361 ? 27.177 -29.206 -21.649 1.00 82.75 361 ASP A C 1
ATOM 2714 O O . ASP A 1 361 ? 27.755 -30.068 -22.331 1.00 82.75 361 ASP A O 1
ATOM 2718 N N . GLY A 1 362 ? 27.770 -28.070 -21.266 1.00 80.50 362 GLY A N 1
ATOM 2719 C CA . GLY A 1 362 ? 29.100 -27.620 -21.658 1.00 80.50 362 GLY A CA 1
ATOM 2720 C C . GLY A 1 362 ? 29.131 -26.653 -22.843 1.00 80.50 362 GLY A C 1
ATOM 2721 O O . GLY A 1 362 ? 30.242 -26.270 -23.234 1.00 80.50 362 GLY A O 1
ATOM 2722 N N . ASP A 1 363 ? 27.977 -26.277 -23.393 1.00 80.06 363 ASP A N 1
ATOM 2723 C CA . ASP A 1 363 ? 27.810 -25.143 -24.298 1.00 80.06 363 ASP A CA 1
ATOM 2724 C C . ASP A 1 363 ? 27.441 -23.886 -23.474 1.00 80.06 363 ASP A C 1
ATOM 2726 O O . ASP A 1 363 ? 26.853 -23.971 -22.402 1.00 80.06 363 ASP A O 1
ATOM 2730 N N . ASP A 1 364 ? 27.899 -22.702 -23.900 1.00 81.88 364 ASP A N 1
ATOM 2731 C CA . ASP A 1 364 ? 27.612 -21.457 -23.175 1.00 81.88 364 ASP A CA 1
ATOM 2732 C C . ASP A 1 364 ? 26.410 -20.740 -23.811 1.00 81.88 364 ASP A C 1
ATOM 2734 O O . ASP A 1 364 ? 26.464 -20.383 -24.991 1.00 81.88 364 ASP A O 1
ATOM 2738 N N . GLU A 1 365 ? 25.380 -20.410 -23.025 1.00 84.38 365 GLU A N 1
ATOM 2739 C CA . GLU A 1 365 ? 24.259 -19.585 -23.492 1.00 84.38 365 GLU A CA 1
ATOM 2740 C C . GLU A 1 365 ? 24.467 -18.102 -23.188 1.00 84.38 365 GLU A C 1
ATOM 2742 O O . GLU A 1 365 ? 24.938 -17.711 -22.112 1.00 84.38 365 GLU A O 1
ATOM 2747 N N . ALA A 1 366 ? 24.023 -17.243 -24.105 1.00 88.25 366 ALA A N 1
ATOM 2748 C CA . ALA A 1 366 ? 23.996 -15.810 -23.864 1.00 88.25 366 ALA A CA 1
ATOM 2749 C C . ALA A 1 366 ? 22.919 -15.430 -22.827 1.00 88.25 366 ALA A C 1
ATOM 2751 O O . ALA A 1 366 ? 21.812 -15.976 -22.785 1.00 88.25 366 ALA A O 1
ATOM 2752 N N . LYS A 1 367 ? 23.225 -14.429 -22.004 1.00 90.00 367 LYS A N 1
ATOM 2753 C CA . LYS A 1 367 ? 22.254 -13.705 -21.175 1.00 90.00 367 LYS A CA 1
ATOM 2754 C C . LYS A 1 367 ? 22.603 -12.226 -21.102 1.00 90.00 367 LYS A C 1
ATOM 2756 O O . LYS A 1 367 ? 23.760 -11.836 -21.260 1.00 90.00 367 LYS A O 1
ATOM 2761 N N . LEU A 1 368 ? 21.606 -11.409 -20.803 1.00 92.38 368 LEU A N 1
ATOM 2762 C CA . LEU A 1 368 ? 21.785 -10.012 -20.435 1.00 92.38 368 LEU A CA 1
ATOM 2763 C C . LEU A 1 368 ? 21.160 -9.793 -19.065 1.00 92.38 368 LEU A C 1
ATOM 2765 O O . LEU A 1 368 ? 19.956 -9.967 -18.924 1.00 92.38 368 LEU A O 1
ATOM 2769 N N . THR A 1 369 ? 21.949 -9.366 -18.085 1.00 93.56 369 THR A N 1
ATOM 2770 C CA . THR A 1 369 ? 21.416 -8.839 -16.825 1.00 93.56 369 THR A CA 1
ATOM 2771 C C . THR A 1 369 ? 21.499 -7.320 -16.877 1.00 93.56 369 THR A C 1
ATOM 2773 O O . THR A 1 369 ? 22.591 -6.759 -16.972 1.00 93.56 369 THR A O 1
ATOM 2776 N N . ALA A 1 370 ? 20.341 -6.665 -16.874 1.00 94.50 370 ALA A N 1
ATOM 2777 C CA . ALA A 1 370 ? 20.229 -5.220 -16.772 1.00 94.50 370 ALA A CA 1
ATOM 2778 C C . ALA A 1 370 ? 19.765 -4.879 -15.358 1.00 94.50 370 ALA A C 1
ATOM 2780 O O . ALA A 1 370 ? 18.614 -5.133 -14.998 1.00 94.50 370 ALA A O 1
ATOM 2781 N N . ASP A 1 371 ? 20.695 -4.355 -14.565 1.00 91.75 371 ASP A N 1
ATOM 2782 C CA . ASP A 1 371 ? 20.404 -3.837 -13.235 1.00 91.75 371 ASP A CA 1
ATOM 2783 C C . ASP A 1 371 ? 20.000 -2.370 -13.344 1.00 91.75 371 ASP A C 1
ATOM 2785 O O . ASP A 1 371 ? 20.751 -1.563 -13.908 1.00 91.75 371 ASP A O 1
ATOM 2789 N N . PHE A 1 372 ? 18.781 -2.050 -12.920 1.00 91.69 372 PHE A N 1
ATOM 2790 C CA . PHE A 1 372 ? 18.248 -0.700 -13.040 1.00 91.69 372 PHE A CA 1
ATOM 2791 C C . PHE A 1 372 ? 18.195 0.039 -11.712 1.00 91.69 372 PHE A C 1
ATOM 2793 O O . PHE A 1 372 ? 18.378 1.249 -11.717 1.00 91.69 372 PHE A O 1
ATOM 2800 N N . VAL A 1 373 ? 17.883 -0.668 -10.628 1.00 88.75 373 VAL A N 1
ATOM 2801 C CA . VAL A 1 373 ? 17.777 -0.148 -9.263 1.00 88.75 373 VAL A CA 1
ATOM 2802 C C . VAL A 1 373 ? 18.384 -1.201 -8.355 1.00 88.75 373 VAL A C 1
ATOM 2804 O O . VAL A 1 373 ? 17.905 -2.338 -8.359 1.00 88.75 373 VAL A O 1
ATOM 2807 N N . ASP A 1 374 ? 19.362 -0.831 -7.540 1.00 79.94 374 ASP A N 1
ATOM 2808 C CA . ASP A 1 374 ? 19.962 -1.730 -6.563 1.00 79.94 374 ASP A CA 1
ATOM 2809 C C . ASP A 1 374 ? 20.177 -1.061 -5.193 1.00 79.94 374 ASP A C 1
ATOM 2811 O O . ASP A 1 374 ? 20.142 0.156 -5.022 1.00 79.94 374 ASP A O 1
ATOM 2815 N N . ASP A 1 375 ? 20.303 -1.908 -4.171 1.00 72.06 375 ASP A N 1
ATOM 2816 C CA . ASP A 1 375 ? 20.735 -1.544 -2.820 1.00 72.06 375 ASP A CA 1
ATOM 2817 C C . ASP A 1 375 ? 22.111 -2.179 -2.609 1.00 72.06 375 ASP A C 1
ATOM 2819 O O . ASP A 1 375 ? 22.242 -3.241 -1.984 1.00 72.06 375 ASP A O 1
ATOM 2823 N N . SER A 1 376 ? 23.123 -1.604 -3.261 1.00 64.69 376 SER A N 1
ATOM 2824 C CA . SER A 1 376 ? 24.437 -2.229 -3.447 1.00 64.69 376 SER A CA 1
ATOM 2825 C C . SER A 1 376 ? 25.153 -2.590 -2.134 1.00 64.69 376 SER A C 1
ATOM 2827 O O . SER A 1 376 ? 25.924 -3.557 -2.100 1.00 64.69 376 SER A O 1
ATOM 2829 N N . ASP A 1 377 ? 24.860 -1.905 -1.022 1.00 64.62 377 ASP A N 1
ATOM 2830 C CA . ASP A 1 377 ? 25.382 -2.231 0.313 1.00 64.62 377 ASP A CA 1
ATOM 2831 C C . ASP A 1 377 ? 24.360 -2.900 1.258 1.00 64.62 377 ASP A C 1
ATOM 2833 O O . ASP A 1 377 ? 24.733 -3.372 2.343 1.00 64.62 377 ASP A O 1
ATOM 2837 N N . SER A 1 378 ? 23.107 -3.041 0.807 1.00 63.59 378 SER A N 1
ATOM 2838 C CA . SER A 1 378 ? 21.992 -3.646 1.540 1.00 63.59 378 SER A CA 1
ATOM 2839 C C . SER A 1 378 ? 21.720 -2.990 2.897 1.00 63.59 378 SER A C 1
ATOM 2841 O O . SER A 1 378 ? 21.250 -3.662 3.829 1.00 63.59 378 SER A O 1
ATOM 2843 N N . ASP A 1 379 ? 22.048 -1.707 3.052 1.00 61.09 379 ASP A N 1
ATOM 2844 C CA . ASP A 1 379 ? 21.794 -0.957 4.279 1.00 61.09 379 ASP A CA 1
ATOM 2845 C C . ASP A 1 379 ? 20.365 -0.374 4.335 1.00 61.09 379 ASP A C 1
ATOM 2847 O O . ASP A 1 379 ? 19.918 0.104 5.388 1.00 61.09 379 ASP A O 1
ATOM 2851 N N . GLY A 1 380 ? 19.608 -0.513 3.239 1.00 57.97 380 GLY A N 1
ATOM 2852 C CA . GLY A 1 380 ? 18.253 -0.004 3.074 1.00 57.97 380 GLY A CA 1
ATOM 2853 C C . GLY A 1 380 ? 18.195 1.448 2.591 1.00 57.97 380 GLY A C 1
ATOM 2854 O O . GLY A 1 380 ? 17.089 1.968 2.396 1.00 57.97 380 GLY A O 1
ATOM 2855 N N . ASN A 1 381 ? 19.339 2.108 2.393 1.00 61.53 381 ASN A N 1
ATOM 2856 C CA . ASN A 1 381 ? 19.479 3.415 1.769 1.00 61.53 381 ASN A CA 1
ATOM 2857 C C . ASN A 1 381 ? 19.673 3.266 0.265 1.00 61.53 381 ASN A C 1
ATOM 2859 O O . ASN A 1 381 ? 20.751 3.344 -0.307 1.00 61.53 381 ASN A O 1
ATOM 2863 N N . THR A 1 382 ? 18.544 3.207 -0.401 1.00 57.25 382 THR A N 1
ATOM 2864 C CA . THR A 1 382 ? 18.493 2.952 -1.831 1.00 57.25 382 THR A CA 1
ATOM 2865 C C . THR A 1 382 ? 18.632 4.255 -2.649 1.00 57.25 382 THR A C 1
ATOM 2867 O O . THR A 1 382 ? 18.415 4.283 -3.847 1.00 57.25 382 THR A O 1
ATOM 2870 N N . THR A 1 383 ? 18.974 5.382 -2.005 1.00 59.66 383 THR A N 1
ATOM 2871 C CA . THR A 1 383 ? 19.173 6.691 -2.670 1.00 59.66 383 THR A CA 1
ATOM 2872 C C . THR A 1 383 ? 20.634 7.011 -3.005 1.00 59.66 383 THR A C 1
ATOM 2874 O O . THR A 1 383 ? 20.931 8.094 -3.540 1.00 59.66 383 THR A O 1
ATOM 2877 N N . GLU A 1 384 ? 21.550 6.112 -2.642 1.00 64.69 384 GLU A N 1
ATOM 2878 C CA . GLU A 1 384 ? 22.969 6.243 -2.949 1.00 64.69 384 GLU A CA 1
ATOM 2879 C C . GLU A 1 384 ? 23.225 5.927 -4.419 1.00 64.69 384 GLU A C 1
ATOM 2881 O O . GLU A 1 384 ? 22.585 5.069 -5.004 1.00 64.69 384 GLU A O 1
ATOM 2886 N N . THR A 1 385 ? 24.147 6.665 -5.028 1.00 68.88 385 THR A N 1
ATOM 2887 C CA . THR A 1 385 ? 24.626 6.367 -6.380 1.00 68.88 385 THR A CA 1
ATOM 2888 C C . THR A 1 385 ? 25.879 5.510 -6.257 1.00 68.88 385 THR A C 1
ATOM 2890 O O . THR A 1 385 ? 26.848 5.981 -5.643 1.00 68.88 385 THR A O 1
ATOM 2893 N N . ASP A 1 386 ? 25.910 4.323 -6.857 1.00 69.25 386 ASP A N 1
ATOM 2894 C CA . ASP A 1 386 ? 27.138 3.537 -6.994 1.00 69.25 386 ASP A CA 1
ATOM 2895 C C . ASP A 1 386 ? 27.820 3.856 -8.337 1.00 69.25 386 ASP A C 1
ATOM 2897 O O . ASP A 1 386 ? 27.205 4.217 -9.338 1.00 69.25 386 ASP A O 1
ATOM 2901 N N . GLY A 1 387 ? 29.145 3.728 -8.390 1.00 67.00 387 GLY A N 1
ATOM 2902 C CA . GLY A 1 387 ? 29.914 3.842 -9.626 1.00 67.00 387 GLY A CA 1
ATOM 2903 C C . GLY A 1 387 ? 29.634 2.728 -10.642 1.00 67.00 387 GLY A C 1
ATOM 2904 O O . GLY A 1 387 ? 30.206 2.771 -11.735 1.00 67.00 387 GLY A O 1
ATOM 2905 N N . THR A 1 388 ? 28.823 1.727 -10.291 1.00 77.88 388 THR A N 1
ATOM 2906 C CA . THR A 1 388 ? 28.330 0.681 -11.196 1.00 77.88 388 THR A CA 1
ATOM 2907 C C . THR A 1 388 ? 27.041 1.060 -11.913 1.00 77.88 388 THR A C 1
ATOM 2909 O O . THR A 1 388 ? 26.762 0.459 -12.952 1.00 77.88 388 THR A O 1
ATOM 2912 N N . ASP A 1 389 ? 26.314 2.072 -11.433 1.00 85.19 389 ASP A N 1
ATOM 2913 C CA . ASP A 1 389 ? 25.057 2.494 -12.039 1.00 85.19 389 ASP A CA 1
ATOM 2914 C C . ASP A 1 389 ? 25.302 3.126 -13.411 1.00 85.19 389 ASP A C 1
ATOM 2916 O O . ASP A 1 389 ? 26.123 4.044 -13.553 1.00 85.19 389 ASP A O 1
ATOM 2920 N N . PRO A 1 390 ? 24.582 2.688 -14.455 1.00 91.56 390 PRO A N 1
ATOM 2921 C CA . PRO A 1 390 ? 24.637 3.353 -15.742 1.00 91.56 390 PRO A CA 1
ATOM 2922 C C . PRO A 1 390 ? 24.298 4.845 -15.653 1.00 91.56 390 PRO A C 1
ATOM 2924 O O . PRO A 1 390 ? 23.203 5.229 -15.248 1.00 91.56 390 PRO A O 1
ATOM 2927 N N . GLU A 1 391 ? 25.221 5.686 -16.121 1.00 94.44 391 GLU A N 1
ATOM 2928 C CA . GLU A 1 391 ? 24.995 7.121 -16.298 1.00 94.44 391 GLU A CA 1
ATOM 2929 C C . GLU A 1 391 ? 24.314 7.392 -17.652 1.00 94.44 391 GLU A C 1
ATOM 2931 O O . GLU A 1 391 ? 24.792 6.973 -18.716 1.00 94.44 391 GLU A O 1
ATOM 2936 N N . LEU A 1 392 ? 23.187 8.105 -17.626 1.00 97.12 392 LEU A N 1
ATOM 2937 C CA . LEU A 1 392 ? 22.386 8.446 -18.799 1.00 97.12 392 LEU A CA 1
ATOM 2938 C C . LEU A 1 392 ? 22.463 9.950 -19.073 1.00 97.12 392 LEU A C 1
ATOM 2940 O O . LEU A 1 392 ? 22.477 10.775 -18.166 1.00 97.12 392 LEU A O 1
ATOM 2944 N N . ASN A 1 393 ? 22.479 10.319 -20.354 1.00 97.94 393 ASN A N 1
ATOM 2945 C CA . ASN A 1 393 ? 22.486 11.712 -20.794 1.00 97.94 393 ASN A CA 1
ATOM 2946 C C . ASN A 1 393 ? 21.065 12.188 -21.082 1.00 97.94 393 ASN A C 1
ATOM 2948 O O . ASN A 1 393 ? 20.350 11.538 -21.845 1.00 97.94 393 ASN A O 1
ATOM 2952 N N . TYR A 1 394 ? 20.708 13.366 -20.579 1.00 98.12 394 TYR A N 1
ATOM 2953 C CA . TYR A 1 394 ? 19.471 14.045 -20.943 1.00 98.12 394 TYR A CA 1
ATOM 2954 C C . TYR A 1 394 ? 19.555 14.555 -22.390 1.00 98.12 394 TYR A C 1
ATOM 2956 O O . TYR A 1 394 ? 20.319 15.478 -22.703 1.00 98.12 394 TYR A O 1
ATOM 2964 N N . THR A 1 395 ? 18.812 13.936 -23.309 1.00 97.19 395 THR A N 1
ATOM 2965 C CA . THR A 1 395 ? 18.960 14.154 -24.755 1.00 97.19 395 THR A CA 1
ATOM 2966 C C . THR A 1 395 ? 17.667 13.916 -25.531 1.00 97.19 395 THR A C 1
ATOM 2968 O O . THR A 1 395 ? 16.761 13.219 -25.087 1.00 97.19 395 THR A O 1
ATOM 2971 N N . SER A 1 396 ? 17.592 14.479 -26.741 1.00 96.44 396 SER A N 1
ATOM 2972 C CA . SER A 1 396 ? 16.515 14.161 -27.678 1.00 96.44 396 SER A CA 1
ATOM 2973 C C . SER A 1 396 ? 16.643 12.718 -28.157 1.00 96.44 396 SER A C 1
ATOM 2975 O O . SER A 1 396 ? 17.752 12.264 -28.448 1.00 96.44 396 SER A O 1
ATOM 2977 N N . LEU A 1 397 ? 15.502 12.048 -28.288 1.00 96.69 397 LEU A N 1
ATOM 2978 C CA . LEU A 1 397 ? 15.402 10.652 -28.701 1.00 96.69 397 LEU A CA 1
ATOM 2979 C C . LEU A 1 397 ? 14.943 10.548 -30.159 1.00 96.69 397 LEU A C 1
ATOM 2981 O O . LEU A 1 397 ? 14.077 11.297 -30.620 1.00 96.69 397 LEU A O 1
ATOM 2985 N N . ALA A 1 398 ? 15.525 9.612 -30.902 1.00 94.31 398 ALA A N 1
ATOM 2986 C CA . ALA A 1 398 ? 15.039 9.195 -32.208 1.00 94.31 398 ALA A CA 1
ATOM 2987 C C . ALA A 1 398 ? 13.931 8.140 -32.061 1.00 94.31 398 ALA A C 1
ATOM 2989 O O . ALA A 1 398 ? 13.842 7.443 -31.057 1.00 94.31 398 ALA A O 1
ATOM 2990 N N . SER A 1 399 ? 13.130 7.926 -33.111 1.00 92.00 399 SER A N 1
ATOM 2991 C CA . SER A 1 399 ? 12.117 6.851 -33.123 1.00 92.00 399 SER A CA 1
ATOM 2992 C C . SER A 1 399 ? 12.694 5.440 -32.964 1.00 92.00 399 SER A C 1
ATOM 2994 O O . SER A 1 399 ? 11.940 4.502 -32.762 1.00 92.00 399 SER A O 1
ATOM 2996 N N . SER A 1 400 ? 14.008 5.268 -33.119 1.00 90.75 400 SER A N 1
ATOM 2997 C CA . SER A 1 400 ? 14.700 3.998 -32.886 1.00 90.75 400 SER A CA 1
ATOM 2998 C C . SER A 1 400 ? 15.140 3.785 -31.440 1.00 90.75 400 SER A C 1
ATOM 3000 O O . SER A 1 400 ? 15.613 2.695 -31.119 1.00 90.75 400 SER A O 1
ATOM 3002 N N . ASP A 1 401 ? 15.067 4.835 -30.624 1.00 94.38 401 ASP A N 1
ATOM 3003 C CA . ASP A 1 401 ? 15.501 4.821 -29.228 1.00 94.38 401 ASP A CA 1
ATOM 3004 C C . ASP A 1 401 ? 14.355 4.417 -28.299 1.00 94.38 401 ASP A C 1
ATOM 3006 O O . ASP A 1 401 ? 14.608 4.113 -27.141 1.00 94.38 401 ASP A O 1
ATOM 3010 N N . LEU A 1 402 ? 13.131 4.330 -28.829 1.00 94.44 402 LEU A N 1
ATOM 3011 C CA . LEU A 1 402 ? 11.952 3.783 -28.169 1.00 94.44 402 LEU A CA 1
ATOM 3012 C C . LEU A 1 402 ? 11.359 2.645 -28.997 1.00 94.44 402 LEU A C 1
ATOM 3014 O O . LEU A 1 402 ? 11.523 2.559 -30.223 1.00 94.44 402 LEU A O 1
ATOM 3018 N N . GLN A 1 403 ? 10.663 1.771 -28.298 1.00 92.50 403 GLN A N 1
ATOM 3019 C CA . GLN A 1 403 ? 9.941 0.649 -28.838 1.00 92.50 403 GLN A CA 1
ATOM 3020 C C . GLN A 1 403 ? 8.453 0.953 -28.929 1.00 92.50 403 GLN A C 1
ATOM 3022 O O . GLN A 1 403 ? 7.912 0.902 -30.040 1.00 92.50 403 GLN A O 1
ATOM 3027 N N . HIS A 1 404 ? 7.847 1.301 -27.797 1.00 94.94 404 HIS A N 1
ATOM 3028 C CA . HIS A 1 404 ? 6.409 1.458 -27.665 1.00 94.94 404 HIS A CA 1
ATOM 3029 C C . HIS A 1 404 ? 5.962 2.871 -28.045 1.00 94.94 404 HIS A C 1
ATOM 3031 O O . HIS A 1 404 ? 5.161 3.067 -28.966 1.00 94.94 404 HIS A O 1
ATOM 3037 N N . PHE A 1 405 ? 6.532 3.879 -27.383 1.00 95.50 405 PHE A N 1
ATOM 3038 C CA . PHE A 1 405 ? 6.236 5.273 -27.679 1.00 95.50 405 PHE A CA 1
ATOM 3039 C C . PHE A 1 405 ? 7.029 5.775 -28.881 1.00 95.50 405 PHE A C 1
ATOM 3041 O O . PHE A 1 405 ? 8.003 5.182 -29.349 1.00 95.50 405 PHE A O 1
ATOM 3048 N N . ASN A 1 406 ? 6.605 6.919 -29.416 1.00 92.06 406 ASN A N 1
ATOM 3049 C CA . ASN A 1 406 ? 7.278 7.550 -30.540 1.00 92.06 406 ASN A CA 1
ATOM 3050 C C . ASN A 1 406 ? 7.540 9.028 -30.238 1.00 92.06 406 ASN A C 1
ATOM 3052 O O . ASN A 1 406 ? 6.595 9.815 -30.227 1.00 92.06 406 ASN A O 1
ATOM 3056 N N . PRO A 1 407 ? 8.810 9.448 -30.102 1.00 91.25 407 PRO A N 1
ATOM 3057 C CA . PRO A 1 407 ? 9.145 10.838 -29.815 1.00 91.25 407 PRO A CA 1
ATOM 3058 C C . PRO A 1 407 ? 9.043 11.729 -31.068 1.00 91.25 407 PRO A C 1
ATOM 3060 O O . PRO A 1 407 ? 9.326 12.925 -31.015 1.00 91.25 407 PRO A O 1
ATOM 3063 N N . SER A 1 408 ? 8.686 11.176 -32.236 1.00 89.12 408 SER A N 1
ATOM 3064 C CA . SER A 1 408 ? 8.603 11.935 -33.485 1.00 89.12 408 SER A CA 1
ATOM 3065 C C . SER A 1 408 ? 7.500 12.991 -33.428 1.00 89.12 408 SER A C 1
ATOM 3067 O O . SER A 1 408 ? 6.315 12.673 -33.408 1.00 89.12 408 SER A O 1
ATOM 3069 N N . GLY A 1 409 ? 7.905 14.261 -33.468 1.00 85.56 409 GLY A N 1
ATOM 3070 C CA . GLY A 1 409 ? 6.990 15.400 -33.385 1.00 85.56 409 GLY A CA 1
ATOM 3071 C C . GLY A 1 409 ? 6.750 15.906 -31.962 1.00 85.56 409 GLY A C 1
ATOM 3072 O O . GLY A 1 409 ? 6.174 16.981 -31.830 1.00 85.56 409 GLY A O 1
ATOM 3073 N N . ALA A 1 410 ? 7.238 15.190 -30.945 1.00 91.50 410 ALA A N 1
ATOM 3074 C CA . ALA A 1 410 ? 7.291 15.652 -29.564 1.00 91.50 410 ALA A CA 1
ATOM 3075 C C . ALA A 1 410 ? 8.551 16.498 -29.321 1.00 91.50 410 ALA A C 1
ATOM 3077 O O . ALA A 1 410 ? 9.589 16.301 -29.968 1.00 91.50 410 ALA A O 1
ATOM 3078 N N . GLU A 1 411 ? 8.485 17.430 -28.372 1.00 92.94 411 GLU A N 1
ATOM 3079 C CA . GLU A 1 411 ? 9.625 18.271 -27.995 1.00 92.94 411 GLU A CA 1
ATOM 3080 C C . GLU A 1 411 ? 10.271 17.775 -26.691 1.00 92.94 411 GLU A C 1
ATOM 3082 O O . GLU A 1 411 ? 9.595 17.580 -25.682 1.00 92.94 411 GLU A O 1
ATOM 3087 N N . LEU A 1 412 ? 11.601 17.598 -26.693 1.00 96.50 412 LEU A N 1
ATOM 3088 C CA . LEU A 1 412 ? 12.353 17.410 -25.447 1.00 96.50 412 LEU A CA 1
ATOM 3089 C C . LEU A 1 412 ? 12.184 18.674 -24.596 1.00 96.50 412 LEU A C 1
ATOM 3091 O O . LEU A 1 412 ? 12.474 19.775 -25.077 1.00 96.50 412 LEU A O 1
ATOM 3095 N N . LEU A 1 413 ? 11.794 18.525 -23.329 1.00 95.81 413 LEU A N 1
ATOM 3096 C CA . LEU A 1 413 ? 11.724 19.651 -22.403 1.00 95.81 413 LEU A CA 1
ATOM 3097 C C . LEU A 1 413 ? 13.094 20.335 -22.307 1.00 95.81 413 LEU A C 1
ATOM 3099 O O . LEU A 1 413 ? 14.114 19.690 -22.063 1.00 95.81 413 LEU A O 1
ATOM 3103 N N . SER A 1 414 ? 13.132 21.659 -22.487 1.00 92.50 414 SER A N 1
ATOM 3104 C CA . SER A 1 414 ? 14.393 22.420 -22.479 1.00 92.50 414 SER A CA 1
ATOM 3105 C C . SER A 1 414 ? 15.142 22.319 -21.149 1.00 92.50 414 SER A C 1
ATOM 3107 O O . SER A 1 414 ? 16.367 22.448 -21.112 1.00 92.50 414 SER A O 1
ATOM 3109 N N . SER A 1 415 ? 14.386 22.110 -20.074 1.00 92.62 415 SER A N 1
ATOM 3110 C CA . SER A 1 415 ? 14.880 21.777 -18.749 1.00 92.62 415 SER A CA 1
ATOM 3111 C C . SER A 1 415 ? 13.852 20.923 -18.017 1.00 92.62 415 SER A C 1
ATOM 3113 O O . SER A 1 415 ? 12.662 21.233 -18.090 1.00 92.62 415 SER A O 1
ATOM 3115 N N . ALA A 1 416 ? 14.318 19.917 -17.288 1.00 91.44 416 ALA A N 1
ATOM 3116 C CA . ALA A 1 416 ? 13.521 19.124 -16.363 1.00 91.44 416 ALA A CA 1
ATOM 3117 C C . ALA A 1 416 ? 14.026 19.391 -14.944 1.00 91.44 416 ALA A C 1
ATOM 3119 O O . ALA A 1 416 ? 15.207 19.192 -14.670 1.00 91.44 416 ALA A O 1
ATOM 3120 N N . THR A 1 417 ? 13.160 19.888 -14.069 1.00 91.00 417 THR A N 1
ATOM 3121 C CA . THR A 1 417 ? 13.448 19.968 -12.635 1.00 91.00 417 THR A CA 1
ATOM 3122 C C . THR A 1 417 ? 12.775 18.769 -11.996 1.00 91.00 417 THR A C 1
ATOM 3124 O O . THR A 1 417 ? 11.576 18.609 -12.182 1.00 91.00 417 THR A O 1
ATOM 3127 N N . ILE A 1 418 ? 13.558 17.934 -11.319 1.00 89.31 418 ILE A N 1
ATOM 3128 C CA . ILE A 1 418 ? 13.049 16.800 -10.547 1.00 89.31 418 ILE A CA 1
ATOM 3129 C C . ILE A 1 418 ? 12.876 17.312 -9.117 1.00 89.31 418 ILE A C 1
ATOM 3131 O O . ILE A 1 418 ? 13.875 17.491 -8.417 1.00 89.31 418 ILE A O 1
ATOM 3135 N N . ASP A 1 419 ? 11.647 17.642 -8.720 1.00 86.19 419 ASP A N 1
ATOM 3136 C CA . ASP A 1 419 ? 11.329 18.220 -7.402 1.00 86.19 419 ASP A CA 1
ATOM 3137 C C . ASP A 1 419 ? 10.001 17.744 -6.788 1.00 86.19 419 ASP A C 1
ATOM 3139 O O . ASP A 1 419 ? 9.618 18.191 -5.701 1.00 86.19 419 ASP A O 1
ATOM 3143 N N . GLU A 1 420 ? 9.330 16.798 -7.438 1.00 82.00 420 GLU A N 1
ATOM 3144 C CA . GLU A 1 420 ? 8.008 16.302 -7.069 1.00 82.00 420 GLU A CA 1
ATOM 3145 C C . GLU A 1 420 ? 7.981 15.680 -5.658 1.00 82.00 420 GLU A C 1
ATOM 3147 O O . GLU A 1 420 ? 7.019 15.873 -4.915 1.00 82.00 420 GLU A O 1
ATOM 3152 N N . HIS A 1 421 ? 9.074 15.054 -5.211 1.00 75.31 421 HIS A N 1
ATOM 3153 C CA . HIS A 1 421 ? 9.256 14.503 -3.862 1.00 75.31 421 HIS A CA 1
ATOM 3154 C C . HIS A 1 421 ? 10.428 15.144 -3.099 1.00 75.31 421 HIS A C 1
ATOM 3156 O O . HIS A 1 421 ? 10.939 14.552 -2.137 1.00 75.31 421 HIS A O 1
ATOM 3162 N N . ALA A 1 422 ? 10.807 16.387 -3.428 1.00 77.00 422 ALA A N 1
ATOM 3163 C CA . ALA A 1 422 ? 11.876 17.152 -2.761 1.00 77.00 422 ALA A CA 1
ATOM 3164 C C . ALA A 1 422 ? 11.736 17.230 -1.225 1.00 77.00 422 ALA A C 1
ATOM 3166 O O . ALA A 1 422 ? 12.707 17.430 -0.492 1.00 77.00 422 ALA A O 1
ATOM 3167 N N . GLY A 1 423 ? 10.504 17.100 -0.715 1.00 69.75 423 GLY A N 1
ATOM 3168 C CA . GLY A 1 423 ? 10.201 17.093 0.719 1.00 69.75 423 GLY A CA 1
ATOM 3169 C C . GLY A 1 423 ? 10.662 15.832 1.463 1.00 69.75 423 GLY A C 1
ATOM 3170 O O . GLY A 1 423 ? 10.806 15.873 2.686 1.00 69.75 423 GLY A O 1
ATOM 3171 N N . SER A 1 424 ? 10.906 14.738 0.742 1.00 66.00 424 SER A N 1
ATOM 3172 C CA . SER A 1 424 ? 11.278 13.422 1.285 1.00 66.00 424 SER A CA 1
ATOM 3173 C C . SER A 1 424 ? 12.537 12.824 0.670 1.00 66.00 424 SER A C 1
ATOM 3175 O O . SER A 1 424 ? 13.179 11.994 1.308 1.00 66.00 424 SER A O 1
ATOM 3177 N N . VAL A 1 425 ? 12.901 13.240 -0.543 1.00 73.06 425 VAL A N 1
ATOM 3178 C CA . VAL A 1 425 ? 14.038 12.708 -1.291 1.00 73.06 425 VAL A CA 1
ATOM 3179 C C . VAL A 1 425 ? 15.060 13.822 -1.486 1.00 73.06 425 VAL A C 1
ATOM 3181 O O . VAL A 1 425 ? 14.832 14.782 -2.212 1.00 73.06 425 VAL A O 1
ATOM 3184 N N . GLY A 1 426 ? 16.209 13.706 -0.815 1.00 73.06 426 GLY A N 1
ATOM 3185 C CA . GLY A 1 426 ? 17.181 14.801 -0.718 1.00 73.06 426 GLY A CA 1
ATOM 3186 C C . GLY A 1 426 ? 17.871 15.196 -2.029 1.00 73.06 426 GLY A C 1
ATOM 3187 O O . GLY A 1 426 ? 18.420 16.293 -2.095 1.00 73.06 426 GLY A O 1
ATOM 3188 N N . TRP A 1 427 ? 17.864 14.331 -3.048 1.00 78.06 427 TRP A N 1
ATOM 3189 C CA . TRP A 1 427 ? 18.452 14.628 -4.359 1.00 78.06 427 TRP A CA 1
ATOM 3190 C C . TRP A 1 427 ? 17.453 15.251 -5.344 1.00 78.06 427 TRP A C 1
ATOM 3192 O O . TRP A 1 427 ? 17.880 15.874 -6.311 1.00 78.06 427 TRP A O 1
ATOM 3202 N N . GLU A 1 428 ? 16.145 15.157 -5.085 1.00 82.06 428 GLU A N 1
ATOM 3203 C CA . GLU A 1 428 ? 15.108 15.740 -5.942 1.00 82.06 428 GLU A CA 1
ATOM 3204 C C . GLU A 1 428 ? 14.992 17.253 -5.733 1.00 82.06 428 GLU A C 1
ATOM 3206 O O . GLU A 1 428 ? 14.073 17.777 -5.113 1.00 82.06 428 GLU A O 1
ATOM 3211 N N . SER A 1 429 ? 15.992 17.980 -6.211 1.00 81.88 429 SER A N 1
ATOM 3212 C CA . SER A 1 429 ? 15.923 19.433 -6.407 1.00 81.88 429 SER A CA 1
ATOM 3213 C C . SER A 1 429 ? 16.784 19.890 -7.586 1.00 81.88 429 SER A C 1
ATOM 3215 O O . SER A 1 429 ? 17.014 21.087 -7.794 1.00 81.88 429 SER A O 1
ATOM 3217 N N . GLU A 1 430 ? 17.281 18.922 -8.352 1.00 86.69 430 GLU A N 1
ATOM 3218 C CA . GLU A 1 430 ? 18.216 19.136 -9.438 1.00 86.69 430 GLU A CA 1
ATOM 3219 C C . GLU A 1 430 ? 17.470 19.495 -10.720 1.00 86.69 430 GLU A C 1
ATOM 3221 O O . GLU A 1 430 ? 16.337 19.083 -10.976 1.00 86.69 430 GLU A O 1
ATOM 3226 N N . THR A 1 431 ? 18.112 20.330 -11.533 1.00 93.31 431 THR A N 1
ATOM 3227 C CA . THR A 1 431 ? 17.575 20.748 -12.827 1.00 93.31 431 THR A CA 1
ATOM 3228 C C . THR A 1 431 ? 18.507 20.303 -13.936 1.00 93.31 431 THR A C 1
ATOM 3230 O O . THR A 1 431 ? 19.667 20.712 -14.007 1.00 93.31 431 THR A O 1
ATOM 3233 N N . TYR A 1 432 ? 17.961 19.511 -14.845 1.00 95.12 432 TYR A N 1
ATOM 3234 C CA . TYR A 1 432 ? 18.662 18.914 -15.964 1.00 95.12 432 TYR A CA 1
ATOM 3235 C C . TYR A 1 432 ? 18.319 19.660 -17.244 1.00 95.12 432 TYR A C 1
ATOM 3237 O O . TYR A 1 432 ? 17.203 20.133 -17.445 1.00 95.12 432 TYR A O 1
ATOM 3245 N N . SER A 1 433 ? 19.305 19.789 -18.119 1.00 95.81 433 SER A N 1
ATOM 3246 C CA . SER A 1 433 ? 19.156 20.359 -19.456 1.00 95.81 433 SER A CA 1
ATOM 3247 C C . SER A 1 433 ? 19.926 19.490 -20.442 1.00 95.81 433 SER A C 1
ATOM 3249 O O . SER A 1 433 ? 20.604 18.550 -20.036 1.00 95.81 433 SER A O 1
ATOM 3251 N N . SER A 1 434 ? 19.812 19.752 -21.744 1.00 95.81 434 SER A N 1
ATOM 3252 C CA . SER A 1 434 ? 20.462 18.903 -22.753 1.00 95.81 434 SER A CA 1
ATOM 3253 C C . SER A 1 434 ? 21.964 18.730 -22.474 1.00 95.81 434 SER A C 1
ATOM 3255 O O . SER A 1 434 ? 22.701 19.713 -22.383 1.00 95.81 434 SER A O 1
ATOM 3257 N N . GLY A 1 435 ? 22.399 17.474 -22.337 1.00 93.12 435 GLY A N 1
ATOM 3258 C CA . GLY A 1 435 ? 23.769 17.087 -21.990 1.00 93.12 435 GLY A CA 1
ATOM 3259 C C . GLY A 1 435 ? 24.072 16.966 -20.491 1.00 93.12 435 GLY A C 1
ATOM 3260 O O . GLY A 1 435 ? 25.192 16.591 -20.154 1.00 93.12 435 GLY A O 1
ATOM 3261 N N . SER A 1 436 ? 23.122 17.266 -19.599 1.00 97.06 436 SER A N 1
ATOM 3262 C CA . SER A 1 436 ? 23.205 16.860 -18.190 1.00 97.06 436 SER A CA 1
ATOM 3263 C C . SER A 1 436 ? 23.186 15.333 -18.070 1.00 97.06 436 SER A C 1
ATOM 3265 O O . SER A 1 436 ? 22.638 14.655 -18.942 1.00 97.06 436 SER A O 1
ATOM 3267 N N . THR A 1 437 ? 23.746 14.807 -16.982 1.00 95.50 437 THR A N 1
ATOM 3268 C CA . THR A 1 437 ? 23.738 13.373 -16.681 1.00 95.50 437 THR A CA 1
ATOM 3269 C C . THR A 1 437 ? 23.031 13.069 -15.367 1.00 95.50 437 THR A C 1
ATOM 3271 O O . THR A 1 437 ? 22.974 13.925 -14.485 1.00 95.50 437 THR A O 1
ATOM 3274 N N . GLU A 1 438 ? 22.479 11.862 -15.271 1.00 93.69 438 GLU A N 1
ATOM 3275 C CA . GLU A 1 438 ? 21.948 11.265 -14.043 1.00 93.69 438 GLU A CA 1
ATOM 3276 C C . GLU A 1 438 ? 22.049 9.734 -14.139 1.00 93.69 438 GLU A C 1
ATOM 3278 O O . GLU A 1 438 ? 22.099 9.186 -15.246 1.00 93.69 438 GLU A O 1
ATOM 3283 N N . VAL A 1 439 ? 22.114 9.042 -13.002 1.00 92.19 439 VAL A N 1
ATOM 3284 C CA . VAL A 1 439 ? 22.156 7.575 -12.965 1.00 92.19 439 VAL A CA 1
ATOM 3285 C C . VAL A 1 439 ? 20.771 6.959 -13.150 1.00 92.19 439 VAL A C 1
ATOM 3287 O O . VAL A 1 439 ? 19.756 7.520 -12.731 1.00 92.19 439 VAL A O 1
ATOM 3290 N N . ILE A 1 440 ? 20.728 5.788 -13.786 1.00 91.94 440 ILE A N 1
ATOM 3291 C CA . ILE A 1 440 ? 19.481 5.079 -14.094 1.00 91.94 440 ILE A CA 1
ATOM 3292 C C . ILE A 1 440 ? 18.648 4.762 -12.847 1.00 91.94 440 ILE A C 1
ATOM 3294 O O . ILE A 1 440 ? 17.430 4.936 -12.899 1.00 91.94 440 ILE A O 1
ATOM 3298 N N . ASP A 1 441 ? 19.300 4.405 -11.737 1.00 87.81 441 ASP A N 1
ATOM 3299 C CA . ASP A 1 441 ? 18.658 4.117 -10.451 1.00 87.81 441 ASP A CA 1
ATOM 3300 C C . ASP A 1 441 ? 17.704 5.244 -10.041 1.00 87.81 441 ASP A C 1
ATOM 3302 O O . ASP A 1 441 ? 16.487 5.062 -9.952 1.00 87.81 441 ASP A O 1
ATOM 3306 N N . ARG A 1 442 ? 18.237 6.463 -9.930 1.00 88.50 442 ARG A N 1
ATOM 3307 C CA . ARG A 1 442 ? 17.480 7.665 -9.573 1.00 88.50 442 ARG A CA 1
ATOM 3308 C C . ARG A 1 442 ? 16.348 7.971 -10.543 1.00 88.50 442 ARG A C 1
ATOM 3310 O O . ARG A 1 442 ? 15.257 8.336 -10.106 1.00 88.50 442 ARG A O 1
ATOM 3317 N N . LEU A 1 443 ? 16.585 7.801 -11.843 1.00 91.94 443 LEU A N 1
ATOM 3318 C CA . LEU A 1 443 ? 15.584 8.080 -12.871 1.00 91.94 443 LEU A CA 1
ATOM 3319 C C . LEU A 1 443 ? 14.400 7.114 -12.795 1.00 91.94 443 LEU A C 1
ATOM 3321 O O . LEU A 1 443 ? 13.256 7.567 -12.799 1.00 91.94 443 LEU A O 1
ATOM 3325 N N . LEU A 1 444 ? 14.640 5.802 -12.712 1.00 90.44 444 LEU A N 1
ATOM 3326 C CA . LEU A 1 444 ? 13.546 4.825 -12.644 1.00 90.44 444 LEU A CA 1
ATOM 3327 C C . LEU A 1 444 ? 12.740 4.994 -11.372 1.00 90.44 444 LEU A C 1
ATOM 3329 O O . LEU A 1 444 ? 11.516 5.026 -11.413 1.00 90.44 444 LEU A O 1
ATOM 3333 N N . ARG A 1 445 ? 13.432 5.136 -10.249 1.00 85.88 445 ARG A N 1
ATOM 3334 C CA . ARG A 1 445 ? 12.845 5.418 -8.945 1.00 85.88 445 ARG A CA 1
ATOM 3335 C C . ARG A 1 445 ? 11.897 6.610 -8.967 1.00 85.88 445 ARG A C 1
ATOM 3337 O O . ARG A 1 445 ? 10.780 6.503 -8.462 1.00 85.88 445 ARG A O 1
ATOM 3344 N N . HIS A 1 446 ? 12.343 7.705 -9.576 1.00 87.88 446 HIS A N 1
ATOM 3345 C CA . HIS A 1 446 ? 11.558 8.918 -9.736 1.00 87.88 446 HIS A CA 1
ATOM 3346 C C . HIS A 1 446 ? 10.359 8.709 -10.662 1.00 87.88 446 HIS A C 1
ATOM 3348 O O . HIS A 1 446 ? 9.214 8.881 -10.245 1.00 87.88 446 HIS A O 1
ATOM 3354 N N . TYR A 1 447 ? 10.589 8.285 -11.906 1.00 90.38 447 TYR A N 1
ATOM 3355 C CA . TYR A 1 447 ? 9.505 8.203 -12.882 1.00 90.38 447 TYR A CA 1
ATOM 3356 C C . TYR A 1 447 ? 8.491 7.117 -12.553 1.00 90.38 447 TYR A C 1
ATOM 3358 O O . TYR A 1 447 ? 7.300 7.354 -12.725 1.00 90.38 447 TYR A O 1
ATOM 3366 N N . LEU A 1 448 ? 8.917 5.969 -12.020 1.00 87.38 448 LEU A N 1
ATOM 3367 C CA . LEU A 1 448 ? 7.978 4.960 -11.539 1.00 87.38 448 LEU A CA 1
ATOM 3368 C C . LEU A 1 448 ? 7.145 5.537 -10.390 1.00 87.38 448 LEU A C 1
ATOM 3370 O O . LEU A 1 448 ? 5.929 5.427 -10.442 1.00 87.38 448 LEU A O 1
ATOM 3374 N N . ALA A 1 449 ? 7.724 6.264 -9.427 1.00 80.81 449 ALA A N 1
ATOM 3375 C CA . ALA A 1 449 ? 6.929 6.938 -8.391 1.00 80.81 449 ALA A CA 1
ATOM 3376 C C . ALA A 1 449 ? 5.898 7.943 -8.953 1.00 80.81 449 ALA A C 1
ATOM 3378 O O . ALA A 1 449 ? 4.819 8.093 -8.381 1.00 80.81 449 ALA A O 1
ATOM 3379 N N . LEU A 1 450 ? 6.180 8.581 -10.096 1.00 83.00 450 LEU A N 1
ATOM 3380 C CA . LEU A 1 450 ? 5.221 9.455 -10.780 1.00 83.00 450 LEU A CA 1
ATOM 3381 C C . LEU A 1 450 ? 4.123 8.701 -11.538 1.00 83.00 450 LEU A C 1
ATOM 3383 O O . LEU A 1 450 ? 3.054 9.266 -11.764 1.00 83.00 450 LEU A O 1
ATOM 3387 N N . MET A 1 451 ? 4.330 7.449 -11.945 1.00 83.12 451 MET A N 1
ATOM 3388 C CA . MET A 1 451 ? 3.333 6.698 -12.724 1.00 83.12 451 MET A CA 1
ATOM 3389 C C . MET A 1 451 ? 2.095 6.289 -11.908 1.00 83.12 451 MET A C 1
ATOM 3391 O O . MET A 1 451 ? 1.072 5.932 -12.494 1.00 83.12 451 MET A O 1
ATOM 3395 N N . GLY A 1 452 ? 2.139 6.447 -10.583 1.00 65.56 452 GLY A N 1
ATOM 3396 C CA . GLY A 1 452 ? 1.051 6.109 -9.671 1.00 65.56 452 GLY A CA 1
ATOM 3397 C C . GLY A 1 452 ? 1.304 4.781 -8.958 1.00 65.56 452 GLY A C 1
ATOM 3398 O O . GLY A 1 452 ? 2.246 4.053 -9.274 1.00 65.56 452 GLY A O 1
ATOM 3399 N N . PRO A 1 453 ? 0.483 4.441 -7.958 1.00 58.38 453 PRO A N 1
ATOM 3400 C CA . PRO A 1 453 ? 0.831 3.399 -7.027 1.00 58.38 453 PRO A CA 1
ATOM 3401 C C . PRO A 1 453 ? 0.748 2.021 -7.614 1.00 58.38 453 PRO A C 1
ATOM 3403 O O . PRO A 1 453 ? 1.433 1.180 -7.073 1.00 58.38 453 PRO A O 1
ATOM 3406 N N . GLY A 1 454 ? -0.072 1.772 -8.634 1.00 69.94 454 GLY A N 1
ATOM 3407 C CA . GLY A 1 454 ? -0.060 0.553 -9.438 1.00 69.94 454 GLY A CA 1
ATOM 3408 C C . GLY A 1 454 ? 0.378 0.893 -10.853 1.00 69.94 454 GLY A C 1
ATOM 3409 O O . GLY A 1 454 ? -0.132 1.842 -11.446 1.00 69.94 454 GLY A O 1
ATOM 3410 N N . ILE A 1 455 ? 1.340 0.143 -11.363 1.00 79.56 455 ILE A N 1
ATOM 3411 C CA . ILE A 1 455 ? 1.931 0.298 -12.682 1.00 79.56 455 ILE A CA 1
ATOM 3412 C C . ILE A 1 455 ? 1.920 -1.080 -13.317 1.00 79.56 455 ILE A C 1
ATOM 3414 O O . ILE A 1 455 ? 2.679 -1.957 -12.913 1.00 79.56 455 ILE A O 1
ATOM 3418 N N . ASP A 1 456 ? 1.125 -1.241 -14.362 1.00 86.19 456 ASP A N 1
ATOM 3419 C CA . ASP A 1 456 ? 1.235 -2.405 -15.229 1.00 86.19 456 ASP A CA 1
ATOM 3420 C C . ASP A 1 456 ? 2.404 -2.186 -16.191 1.00 86.19 456 ASP A C 1
ATOM 3422 O O . ASP A 1 456 ? 2.259 -1.597 -17.267 1.00 86.19 456 ASP A O 1
ATOM 3426 N N . LEU A 1 457 ? 3.595 -2.627 -15.780 1.00 91.62 457 LEU A N 1
ATOM 3427 C CA . LEU A 1 457 ? 4.798 -2.503 -16.590 1.00 91.62 457 LEU A CA 1
ATOM 3428 C C . LEU A 1 457 ? 4.781 -3.593 -17.670 1.00 91.62 457 LEU A C 1
ATOM 3430 O O . LEU A 1 457 ? 5.088 -4.759 -17.418 1.00 91.62 457 LEU A O 1
ATOM 3434 N N . THR A 1 458 ? 4.352 -3.202 -18.863 1.00 95.00 458 THR A N 1
ATOM 3435 C CA . THR A 1 458 ? 4.028 -4.078 -19.990 1.00 95.00 458 THR A CA 1
ATOM 3436 C C . THR A 1 458 ? 5.251 -4.332 -20.861 1.00 95.00 458 THR A C 1
ATOM 3438 O O . THR A 1 458 ? 5.992 -3.402 -21.172 1.00 95.00 458 THR A O 1
ATOM 3441 N N . VAL A 1 459 ? 5.457 -5.582 -21.274 1.00 94.62 459 VAL A N 1
ATOM 3442 C CA . VAL A 1 459 ? 6.558 -5.975 -22.164 1.00 94.62 459 VAL A CA 1
ATOM 3443 C C . VAL A 1 459 ? 6.207 -5.702 -23.631 1.00 94.62 459 VAL A C 1
ATOM 3445 O O . VAL A 1 459 ? 5.113 -6.039 -24.083 1.00 94.62 459 VAL A O 1
ATOM 3448 N N . ASP A 1 460 ? 7.143 -5.129 -24.392 1.00 92.69 460 ASP A N 1
ATOM 3449 C CA . ASP A 1 460 ? 7.039 -4.937 -25.848 1.00 92.69 460 ASP A CA 1
ATOM 3450 C C . ASP A 1 460 ? 8.374 -5.275 -26.543 1.00 92.69 460 ASP A C 1
ATOM 3452 O O . ASP A 1 460 ? 9.404 -4.636 -26.299 1.00 92.69 460 ASP A O 1
ATOM 3456 N N . ASP A 1 461 ? 8.333 -6.280 -27.426 1.00 85.06 461 ASP A N 1
ATOM 3457 C CA . ASP A 1 461 ? 9.419 -6.751 -28.309 1.00 85.06 461 ASP A CA 1
ATOM 3458 C C . ASP A 1 461 ? 9.041 -6.594 -29.807 1.00 85.06 461 ASP A C 1
ATOM 3460 O O . ASP A 1 461 ? 9.648 -7.180 -30.701 1.00 85.06 461 ASP A O 1
ATOM 3464 N N . LYS A 1 462 ? 8.027 -5.776 -30.142 1.00 78.69 462 LYS A N 1
ATOM 3465 C CA . LYS A 1 462 ? 7.551 -5.515 -31.521 1.00 78.69 462 LYS A CA 1
ATOM 3466 C C . LYS A 1 462 ? 7.256 -6.757 -32.370 1.00 78.69 462 LYS A C 1
ATOM 3468 O O . LYS A 1 462 ? 7.342 -6.679 -33.601 1.00 78.69 462 LYS A O 1
ATOM 3473 N N . ASN A 1 463 ? 6.841 -7.878 -31.784 1.00 70.75 463 ASN A N 1
ATOM 3474 C CA . ASN A 1 463 ? 6.692 -9.159 -32.490 1.00 70.75 463 ASN A CA 1
ATOM 3475 C C . ASN A 1 463 ? 7.980 -9.555 -33.239 1.00 70.75 463 ASN A C 1
ATOM 3477 O O . ASN A 1 463 ? 7.920 -10.111 -34.342 1.00 70.75 463 ASN A O 1
ATOM 3481 N N . SER A 1 464 ? 9.139 -9.130 -32.727 1.00 70.44 464 SER A N 1
ATOM 3482 C CA . SER A 1 464 ? 10.431 -9.386 -33.353 1.00 70.44 464 SER A CA 1
ATOM 3483 C C . SER A 1 464 ? 11.061 -10.698 -32.886 1.00 70.44 464 SER A C 1
ATOM 3485 O O . SER A 1 464 ? 12.032 -11.119 -33.516 1.00 70.44 464 SER A O 1
ATOM 3487 N N . ASP A 1 465 ? 10.452 -11.350 -31.880 1.00 72.62 465 ASP A N 1
ATOM 3488 C CA . ASP A 1 465 ? 10.887 -12.596 -31.237 1.00 72.62 465 ASP A CA 1
ATOM 3489 C C . ASP A 1 465 ? 12.408 -12.562 -30.982 1.00 72.62 465 ASP A C 1
ATOM 3491 O O . ASP A 1 465 ? 13.134 -13.499 -31.299 1.00 72.62 465 ASP A O 1
ATOM 3495 N N . THR A 1 466 ? 12.940 -11.423 -30.516 1.00 82.88 466 THR A N 1
ATOM 3496 C CA . THR A 1 466 ? 14.388 -11.265 -30.281 1.00 82.88 466 THR A CA 1
ATOM 3497 C C . THR A 1 466 ? 14.794 -11.711 -28.887 1.00 82.88 466 THR A C 1
ATOM 3499 O O . THR A 1 466 ? 15.968 -12.026 -28.656 1.00 82.88 466 THR A O 1
ATOM 3502 N N . ILE A 1 467 ? 13.828 -11.749 -27.972 1.00 88.62 467 ILE A N 1
ATOM 3503 C CA . ILE A 1 467 ? 13.963 -12.194 -26.593 1.00 88.62 467 ILE A CA 1
ATOM 3504 C C . ILE A 1 467 ? 13.020 -13.369 -26.361 1.00 88.62 467 ILE A C 1
ATOM 3506 O O . ILE A 1 467 ? 11.903 -13.384 -26.855 1.00 88.62 467 ILE A O 1
ATOM 3510 N N . SER A 1 468 ? 13.471 -14.352 -25.584 1.00 88.62 468 SER A N 1
ATOM 3511 C CA . SER A 1 468 ? 12.587 -15.382 -25.044 1.00 88.62 468 SER A CA 1
ATOM 3512 C C . SER A 1 468 ? 12.074 -14.927 -23.682 1.00 88.62 468 SER A C 1
ATOM 3514 O O . SER A 1 468 ? 12.803 -15.022 -22.689 1.00 88.62 468 SER A O 1
ATOM 3516 N N . GLU A 1 469 ? 10.839 -14.427 -23.592 1.00 88.50 469 GLU A N 1
ATOM 3517 C CA . GLU A 1 469 ? 10.240 -14.058 -22.301 1.00 88.50 469 GLU A CA 1
ATOM 3518 C C . GLU A 1 469 ? 10.084 -15.282 -21.387 1.00 88.50 469 GLU A C 1
ATOM 3520 O O . GLU A 1 469 ? 10.407 -15.206 -20.204 1.00 88.50 469 GLU A O 1
ATOM 3525 N N . ASP A 1 470 ? 9.725 -16.442 -21.942 1.00 87.38 470 ASP A N 1
ATOM 3526 C CA . ASP A 1 470 ? 9.589 -17.700 -21.191 1.00 87.38 470 ASP A CA 1
ATOM 3527 C C . ASP A 1 470 ? 10.898 -18.136 -20.499 1.00 87.38 470 ASP A C 1
ATOM 3529 O O . ASP A 1 470 ? 10.864 -18.771 -19.440 1.00 87.38 470 ASP A O 1
ATOM 3533 N N . ALA A 1 471 ? 12.056 -17.803 -21.082 1.00 87.94 471 ALA A N 1
ATOM 3534 C CA . ALA A 1 471 ? 13.376 -18.066 -20.504 1.00 87.94 471 ALA A CA 1
ATOM 3535 C C . ALA A 1 471 ? 13.953 -16.865 -19.727 1.00 87.94 471 ALA A C 1
ATOM 3537 O O . ALA A 1 471 ? 15.021 -16.972 -19.113 1.00 87.94 471 ALA A O 1
ATOM 3538 N N . SER A 1 472 ? 13.259 -15.726 -19.742 1.00 92.44 472 SER A N 1
ATOM 3539 C CA . SER A 1 472 ? 13.656 -14.491 -19.073 1.00 92.44 472 SER A CA 1
ATOM 3540 C C . SER A 1 472 ? 12.967 -14.344 -17.716 1.00 92.44 472 SER A C 1
ATOM 3542 O O . SER A 1 472 ? 11.961 -14.976 -17.396 1.00 92.44 472 SER A O 1
ATOM 3544 N N . SER A 1 473 ? 13.528 -13.495 -16.865 1.00 94.50 473 SER A N 1
ATOM 3545 C CA . SER A 1 473 ? 12.985 -13.239 -15.530 1.00 94.50 473 SER A CA 1
ATOM 3546 C C . SER A 1 473 ? 13.386 -11.857 -15.049 1.00 94.50 473 SER A C 1
ATOM 3548 O O . SER A 1 473 ? 14.281 -11.230 -15.613 1.00 94.50 473 SER A O 1
ATOM 3550 N N . GLY A 1 474 ? 12.744 -11.378 -13.997 1.00 94.44 474 GLY A N 1
ATOM 3551 C CA . GLY A 1 474 ? 13.210 -10.205 -13.279 1.00 94.44 474 GLY A CA 1
ATOM 3552 C C . GLY A 1 474 ? 13.100 -10.393 -11.781 1.00 94.44 474 GLY A C 1
ATOM 3553 O O . GLY A 1 474 ? 12.536 -11.373 -11.290 1.00 94.44 474 GLY A O 1
ATOM 3554 N N . VAL A 1 475 ? 13.663 -9.447 -11.049 1.00 91.19 475 VAL A N 1
ATOM 3555 C CA . VAL A 1 475 ? 13.497 -9.330 -9.605 1.00 91.19 475 VAL A CA 1
ATOM 3556 C C . VAL A 1 475 ? 13.098 -7.901 -9.311 1.00 91.19 475 VAL A C 1
ATOM 3558 O O . VAL A 1 475 ? 13.712 -6.966 -9.816 1.00 91.19 475 VAL A O 1
ATOM 3561 N N . ILE A 1 476 ? 12.071 -7.736 -8.484 1.00 87.62 476 ILE A N 1
ATOM 3562 C CA . ILE A 1 476 ? 11.654 -6.426 -7.999 1.00 87.62 476 ILE A CA 1
ATOM 3563 C C . ILE A 1 476 ? 11.443 -6.466 -6.490 1.00 87.62 476 ILE A C 1
ATOM 3565 O O . ILE A 1 476 ? 10.838 -7.398 -5.960 1.00 87.62 476 ILE A O 1
ATOM 3569 N N . ARG A 1 477 ? 11.957 -5.493 -5.744 1.00 82.25 477 ARG A N 1
ATOM 3570 C CA . ARG A 1 477 ? 11.785 -5.435 -4.289 1.00 82.25 477 ARG A CA 1
ATOM 3571 C C . ARG A 1 477 ? 11.462 -4.030 -3.828 1.00 82.25 477 ARG A C 1
ATOM 3573 O O . ARG A 1 477 ? 11.906 -3.048 -4.407 1.00 82.25 477 ARG A O 1
ATOM 3580 N N . TYR A 1 478 ? 10.736 -3.992 -2.718 1.00 77.50 478 TYR A N 1
ATOM 3581 C CA . TYR A 1 478 ? 10.444 -2.789 -1.955 1.00 77.50 478 TYR A CA 1
ATOM 3582 C C . TYR A 1 478 ? 11.004 -2.953 -0.536 1.00 77.50 478 TYR A C 1
ATOM 3584 O O . TYR A 1 478 ? 10.974 -4.081 -0.003 1.00 77.50 478 TYR A O 1
ATOM 3592 N N . PRO A 1 479 ? 11.481 -1.870 0.108 1.00 66.56 479 PRO A N 1
ATOM 3593 C CA . PRO A 1 479 ? 11.901 -1.904 1.492 1.00 66.56 479 PRO A CA 1
ATOM 3594 C C . PRO A 1 479 ? 10.701 -2.267 2.366 1.00 66.56 479 PRO A C 1
ATOM 3596 O O . PRO A 1 479 ? 9.555 -1.900 2.100 1.00 66.56 479 PRO A O 1
ATOM 3599 N N . ILE A 1 480 ? 10.961 -3.014 3.435 1.00 57.41 480 ILE A N 1
ATOM 3600 C CA . ILE A 1 480 ? 9.927 -3.386 4.400 1.00 57.41 480 ILE A CA 1
ATOM 3601 C C . ILE A 1 480 ? 9.639 -2.149 5.257 1.00 57.41 480 ILE A C 1
ATOM 3603 O O . ILE A 1 480 ? 10.345 -1.894 6.228 1.00 57.41 480 ILE A O 1
ATOM 3607 N N . SER A 1 481 ? 8.626 -1.365 4.888 1.00 64.31 481 SER A N 1
ATOM 3608 C CA . SER A 1 481 ? 8.134 -0.238 5.691 1.00 64.31 481 SER A CA 1
ATOM 3609 C C . SER A 1 481 ? 6.832 -0.578 6.418 1.00 64.31 481 SER A C 1
ATOM 3611 O O . SER A 1 481 ? 6.129 -1.545 6.098 1.00 64.31 481 SER A O 1
ATOM 3613 N N . GLY A 1 482 ? 6.476 0.236 7.413 1.00 58.88 482 GLY A N 1
ATOM 3614 C CA . GLY A 1 482 ? 5.210 0.107 8.112 1.00 58.88 482 GLY A CA 1
ATOM 3615 C C . GLY A 1 482 ? 3.977 0.455 7.270 1.00 58.88 482 GLY A C 1
ATOM 3616 O O . GLY A 1 482 ? 2.881 0.309 7.795 1.00 58.88 482 GLY A O 1
ATOM 3617 N N . GLN A 1 483 ? 4.132 0.900 6.019 1.00 73.69 483 GLN A N 1
ATOM 3618 C CA . GLN A 1 483 ? 3.049 1.314 5.118 1.00 73.69 483 GLN A CA 1
ATOM 3619 C C . GLN A 1 483 ? 2.438 0.145 4.323 1.00 73.69 483 GLN A C 1
ATOM 3621 O O . GLN A 1 483 ? 1.368 0.298 3.733 1.00 73.69 483 GLN A O 1
ATOM 3626 N N . TYR A 1 484 ? 3.101 -1.016 4.308 1.00 79.81 484 TYR A N 1
ATOM 3627 C CA . TYR A 1 484 ? 2.764 -2.133 3.423 1.00 79.81 484 TYR A CA 1
ATOM 3628 C C . TYR A 1 484 ? 1.945 -3.235 4.071 1.00 79.81 484 TYR A C 1
ATOM 3630 O O . TYR A 1 484 ? 2.032 -3.473 5.264 1.00 79.81 484 TYR A O 1
ATOM 3638 N N . ILE A 1 485 ? 1.221 -4.011 3.279 1.00 86.12 485 ILE A N 1
ATOM 3639 C CA . ILE A 1 485 ? 0.612 -5.252 3.741 1.00 86.12 485 ILE A CA 1
ATOM 3640 C C . ILE A 1 485 ? 0.868 -6.375 2.745 1.00 86.12 485 ILE A C 1
ATOM 3642 O O . ILE A 1 485 ? 0.418 -6.339 1.614 1.00 86.12 485 ILE A O 1
ATOM 3646 N N . SER A 1 486 ? 1.608 -7.387 3.182 1.00 85.44 486 SER A N 1
ATOM 3647 C CA . SER A 1 486 ? 1.785 -8.650 2.465 1.00 85.44 486 SER A CA 1
ATOM 3648 C C . SER A 1 486 ? 0.926 -9.753 3.064 1.00 85.44 486 SER A C 1
ATOM 3650 O O . SER A 1 486 ? 0.558 -10.678 2.360 1.00 85.44 486 SER A O 1
ATOM 3652 N N . PHE A 1 487 ? 0.611 -9.694 4.359 1.00 91.69 487 PHE A N 1
ATOM 3653 C CA . PHE A 1 487 ? -0.187 -10.721 5.021 1.00 91.69 487 PHE A CA 1
ATOM 3654 C C . PHE A 1 487 ? -1.341 -10.085 5.785 1.00 91.69 487 PHE A C 1
ATOM 3656 O O . PHE A 1 487 ? -1.134 -9.250 6.662 1.00 91.69 487 PHE A O 1
ATOM 3663 N N . LEU A 1 488 ? -2.559 -10.524 5.499 1.00 95.62 488 LEU A N 1
ATOM 3664 C CA . LEU A 1 488 ? -3.771 -10.104 6.185 1.00 95.62 488 LEU A CA 1
ATOM 3665 C C . LEU A 1 488 ? -4.425 -11.313 6.849 1.00 95.62 488 LEU A C 1
ATOM 3667 O O . LEU A 1 488 ? -4.530 -12.391 6.268 1.00 95.62 488 LEU A O 1
ATOM 3671 N N . HIS A 1 489 ? -4.876 -11.134 8.082 1.00 97.38 489 HIS A N 1
ATOM 3672 C CA . HIS A 1 489 ? -5.737 -12.079 8.778 1.00 97.38 489 HIS A CA 1
ATOM 3673 C C . HIS A 1 489 ? -6.854 -11.284 9.438 1.00 97.38 489 HIS A C 1
ATOM 3675 O O . HIS A 1 489 ? -6.582 -10.439 10.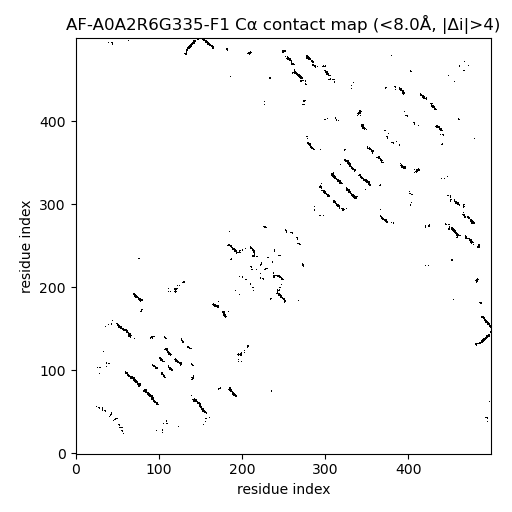290 1.00 97.38 489 HIS A O 1
ATOM 3681 N N . VAL A 1 490 ? -8.099 -11.546 9.044 1.00 98.06 490 VAL A N 1
ATOM 3682 C CA . VAL A 1 490 ? -9.275 -10.879 9.615 1.00 98.06 490 VAL A CA 1
ATOM 3683 C C . VAL A 1 490 ? -10.219 -11.935 10.158 1.00 98.06 490 VAL A C 1
ATOM 3685 O O . VAL A 1 490 ? -10.631 -12.836 9.423 1.00 98.06 490 VAL A O 1
ATOM 3688 N N . THR A 1 491 ? -10.590 -11.803 11.426 1.00 96.75 491 THR A N 1
ATOM 3689 C CA . THR A 1 491 ? -11.617 -12.626 12.077 1.00 96.75 491 THR A CA 1
ATOM 3690 C C . THR A 1 491 ? -12.724 -11.737 12.624 1.00 96.75 491 THR A C 1
ATOM 3692 O O . THR A 1 491 ? -12.539 -10.541 12.845 1.00 96.75 491 THR A O 1
ATOM 3695 N N . TYR A 1 492 ? -13.909 -12.307 12.800 1.00 96.38 492 TYR A N 1
ATOM 3696 C CA . TYR A 1 492 ? -14.996 -11.692 13.546 1.00 96.38 492 TYR A CA 1
ATOM 3697 C C . TYR A 1 492 ? -15.268 -12.501 14.805 1.00 96.38 492 TYR A C 1
ATOM 3699 O O . TYR A 1 492 ? -15.625 -13.676 14.710 1.00 96.38 492 TYR A O 1
ATOM 3707 N N . ASP A 1 493 ? -15.185 -11.826 15.949 1.00 95.12 493 ASP A N 1
ATOM 3708 C CA . ASP A 1 493 ? -15.262 -12.437 17.269 1.00 95.12 493 ASP A CA 1
ATOM 3709 C C . ASP A 1 493 ? -16.369 -11.752 18.081 1.00 95.12 493 ASP A C 1
ATOM 3711 O O . ASP A 1 493 ? -16.214 -10.659 18.632 1.00 95.12 493 ASP A O 1
ATOM 3715 N N . GLY A 1 494 ? -17.550 -12.367 18.105 1.00 94.94 494 GLY A N 1
ATOM 3716 C CA . GLY A 1 494 ? -18.721 -11.811 18.780 1.00 94.94 494 GLY A CA 1
ATOM 3717 C C . GLY A 1 494 ? -18.761 -12.208 20.252 1.00 94.94 494 GLY A C 1
ATOM 3718 O O . GLY A 1 494 ? -18.751 -13.403 20.555 1.00 94.94 494 GLY A O 1
ATOM 3719 N N . ILE A 1 495 ? -18.926 -11.247 21.161 1.00 95.69 495 ILE A N 1
ATOM 3720 C CA . ILE A 1 495 ? -19.094 -11.495 22.599 1.00 95.69 495 ILE A CA 1
ATOM 3721 C C . ILE A 1 495 ? -20.423 -10.942 23.121 1.00 95.69 495 ILE A C 1
ATOM 3723 O O . ILE A 1 495 ? -20.774 -9.791 22.866 1.00 95.69 495 ILE A O 1
ATOM 3727 N N . ASP A 1 496 ? -21.151 -11.741 23.896 1.00 96.38 496 ASP A N 1
ATOM 3728 C CA . ASP A 1 496 ? -22.357 -11.308 24.600 1.00 96.38 496 ASP A CA 1
ATOM 3729 C C . ASP A 1 496 ? -21.982 -10.849 26.012 1.00 96.38 496 ASP A C 1
ATOM 3731 O O . ASP A 1 496 ? -21.398 -11.608 26.791 1.00 96.38 496 ASP A O 1
ATOM 3735 N N . VAL A 1 497 ? -22.323 -9.605 26.360 1.00 96.38 497 VAL A N 1
ATOM 3736 C CA . VAL A 1 497 ? -22.006 -9.023 27.671 1.00 96.38 497 VAL A CA 1
ATOM 3737 C C . VAL A 1 497 ? -23.280 -8.768 28.462 1.00 96.38 497 VAL A C 1
ATOM 3739 O O . VAL A 1 497 ? -24.196 -8.090 27.993 1.00 96.38 497 VAL A O 1
ATOM 3742 N N . ARG A 1 498 ? -23.308 -9.279 29.695 1.00 95.62 498 ARG A N 1
ATOM 3743 C CA . ARG A 1 498 ? -24.396 -9.076 30.660 1.00 95.62 498 ARG A CA 1
ATOM 3744 C C . ARG A 1 498 ? -23.881 -8.418 31.931 1.00 95.62 498 ARG A C 1
ATOM 3746 O O . ARG A 1 498 ? -22.764 -8.715 32.355 1.00 95.62 498 ARG A O 1
ATOM 3753 N N . LEU A 1 499 ? -24.693 -7.550 32.531 1.00 94.38 499 LEU A N 1
ATOM 3754 C CA . LEU A 1 499 ? -24.388 -6.910 33.817 1.00 94.38 499 LEU A CA 1
ATOM 3755 C C . LEU A 1 499 ? -25.304 -7.480 34.907 1.00 94.38 499 LEU A C 1
ATOM 3757 O O . LEU A 1 499 ? -26.528 -7.424 34.775 1.00 94.38 499 LEU A O 1
ATOM 3761 N N . GLU A 1 500 ? -24.704 -8.031 35.964 1.00 90.62 500 GLU A N 1
ATOM 3762 C CA . GLU A 1 500 ? -25.378 -8.697 37.093 1.00 90.62 500 GLU A CA 1
ATOM 3763 C C . GLU A 1 500 ? -25.231 -7.940 38.418 1.00 90.62 500 GLU A C 1
ATOM 3765 O O . GLU A 1 500 ? -24.171 -7.293 38.643 1.00 90.62 500 GLU A O 1
#

pLDDT: mean 86.02, std 12.43, range [39.19, 98.44]

Mean predicted aligned error: 10.25 Å

Foldseek 3Di:
DDDDDDDDDDDPPPVVVVVVVVVVLVVLVLVQVVVVLVQLCCAQPVVDFKDKTKRAFDPWKKWWFQQAKWKWKWFACLQVPRDIDTLDIGGFTWIWTDDPQWIWIDTQSWIWIDHNPDAIATSGDHQWAFDLQATEGAREGEDDTDMDHTIWMKMKGWDDKFWSPPDQVDASPHVRHGSHFQRADAKIKMKIQHSNLVNVLVNLVVRFLFQKAELPDDPVRSCVSQQHPDCVLRVHDHDVDHRMMMTMFAAQHDAFKDQFDPAQAFGKHFLAGAALFWAWKKKKWFFQPVDPFLQVFDWKKWWWDAPLKIWMKIKHFDDDGDLFATFIKIKIWIDNGNLQEIWIWIFGSLWGWHWDPPPPPPGTGIMTMDTQFHPVVPPQPRLDDDPSFGKIFGADDQQSNDFPDHNVNHYYDQKDQQQSNVVRRVVRGDIHGGGDIDTSNVVCSRSSNVSGGITGTGMHPPPPSGTDSNPMMIHIHGDRRSRHHRHYIYIYIYMYMDMD